Protein AF-0000000065937977 (afdb_homodimer)

Solvent-accessible surface area (backbone atoms only — not comparable to full-atom values): 22929 Å² total; per-residue (Å²): 129,79,72,43,34,33,23,32,25,53,64,80,54,38,75,53,48,53,62,57,45,42,73,72,70,41,52,54,66,54,69,76,64,35,87,88,60,46,69,41,67,28,84,81,50,60,38,33,39,35,54,37,43,49,69,39,21,59,50,35,14,49,72,58,60,13,38,29,22,38,34,48,41,65,51,58,67,54,41,93,68,74,55,40,81,75,43,80,62,76,34,65,60,32,28,33,26,36,32,26,46,82,84,56,62,93,80,55,86,62,75,44,32,34,33,21,76,42,58,58,51,50,49,53,54,35,49,76,70,70,44,69,67,45,76,44,78,40,84,56,73,64,74,49,36,38,76,62,61,72,24,59,27,29,44,47,77,37,71,88,47,59,75,42,48,78,63,58,29,46,79,79,41,78,73,47,81,39,26,29,28,34,31,34,10,62,68,42,52,70,77,41,35,70,66,52,49,52,54,51,51,50,50,50,51,41,57,73,66,71,111,129,80,72,44,33,33,24,33,25,54,63,80,55,37,75,52,48,53,60,57,45,41,73,72,70,43,51,54,65,54,68,77,65,35,86,86,58,45,70,41,68,25,85,82,49,61,38,32,41,34,55,35,43,50,70,37,20,56,50,34,13,49,71,59,60,13,38,29,21,40,34,48,42,64,51,58,68,55,39,94,66,77,54,39,83,74,41,80,63,75,34,67,60,33,28,33,28,35,32,25,46,82,84,57,61,90,79,56,86,62,74,42,34,34,34,22,76,42,60,57,50,51,50,53,54,34,50,76,70,72,44,70,65,47,76,44,78,40,85,56,73,64,72,51,37,39,77,62,60,71,24,59,27,31,45,48,78,38,70,88,47,59,75,42,49,78,65,58,32,44,77,78,42,78,75,45,81,39,28,28,28,35,31,34,10,62,67,41,52,70,76,42,34,69,66,52,48,52,53,52,52,50,50,50,51,39,57,72,67,73,109

Radius of gyration: 23.55 Å; Cα contacts (8 Å, |Δi|>4): 840; chains: 2; bounding box: 56×67×51 Å

Sequence (422 aa):
MRNIQIALTKGRLEKHVIPLFEQIGIDCSELKNKGRKLVFQSKNTDISFILVKAVDVATYVEHGVADIGVVGKDVLMENEKDIYEMLDLGVGVCKFCVASIPTYNPKSYRKKRIATKYPHITSNYFHDKGEDVEIIKIEGSVEIAPILGLVDAIVDIVETGKTLQENGLIVFEEMYSISARMIVNKAALKTKKDEIFSIINVMEQEILSGKMRNIQIALTKGRLEKHVIPLFEQIGIDCSELKNKGRKLVFQSKNTDISFILVKAVDVATYVEHGVADIGVVGKDVLMENEKDIYEMLDLGVGVCKFCVASIPTYNPKSYRKKRIATKYPHITSNYFHDKGEDVEIIKIEGSVEIAPILGLVDAIVDIVETGKTLQENGLIVFEEMYSISARMIVNKAALKTKKDEIFSIINVMEQEILSGK

Secondary structure (DSSP, 8-state):
-PPEEEEEE-SHHHHHHHHHHHHTT---HHHHT-TT--EEE-SSSSEEEEEE-HHHHHHHHHTTS-SEEEEEHHHHHHS--S-EEEEE---S-EEEEEEE-TT--TT--SPEEEEES-HHHHHHHHHHTT--EEEEE--S-TTHHHHTTS-SEEEEEESSSHHHHHTT-EEEEEEEEE-EEEEE-HHHHHHSHHHHHHHHHHHHHHHHHT-/-PPEEEEEE-SHHHHHHHHHHHHTT---HHHHT-TT--EEE-SSSSEEEEEE-HHHHHHHHHTTS-SEEEEEHHHHHHS--S-EEEEE---S-EEEEEEE-TT--TT-SSPEEEEES-HHHHHHHHHHTT--EEEEE--S-TTHHHHTTS-SEEEEEESSSHHHHHTT-EEEEEEEEE-EEEEE-HHHHHHSHHHHHHHHHHHHHHHHHT-

pLDDT: mean 96.58, std 4.57, range [56.16, 98.94]

Structure (mmCIF, N/CA/C/O backbone):
data_AF-0000000065937977-model_v1
#
loop_
_entity.id
_entity.type
_entity.pdbx_description
1 polymer 'ATP phosphoribosyltransferase'
#
loop_
_atom_site.group_PDB
_atom_site.id
_atom_site.type_symbol
_atom_site.label_atom_id
_atom_site.label_alt_id
_atom_site.label_comp_id
_atom_site.label_asym_id
_atom_site.label_entity_id
_atom_site.label_seq_id
_atom_site.pdbx_PDB_ins_code
_atom_site.Cartn_x
_atom_site.Cartn_y
_atom_site.Cartn_z
_atom_site.occupancy
_atom_site.B_iso_or_equiv
_atom_site.auth_seq_id
_atom_site.auth_comp_id
_atom_site.auth_asym_id
_atom_site.auth_atom_id
_atom_site.pdbx_PDB_model_num
ATOM 1 N N . MET A 1 1 ? -6.164 30.391 20.484 1 67.5 1 MET A N 1
ATOM 2 C CA . MET A 1 1 ? -5.57 30.094 19.188 1 67.5 1 MET A CA 1
ATOM 3 C C . MET A 1 1 ? -6.25 28.875 18.547 1 67.5 1 MET A C 1
ATOM 5 O O . MET A 1 1 ? -6.754 28 19.25 1 67.5 1 MET A O 1
ATOM 9 N N . ARG A 1 2 ? -6.512 28.875 17.188 1 84.69 2 ARG A N 1
ATOM 10 C CA . ARG A 1 2 ? -7.191 27.797 16.484 1 84.69 2 ARG A CA 1
ATOM 11 C C . ARG A 1 2 ? -6.371 26.516 16.516 1 84.69 2 ARG A C 1
ATOM 13 O O . ARG A 1 2 ? -5.137 26.562 16.531 1 84.69 2 ARG A O 1
ATOM 20 N N . ASN A 1 3 ? -7.012 25.484 16.688 1 94.31 3 ASN A N 1
ATOM 21 C CA . ASN A 1 3 ? -6.359 24.188 16.719 1 94.31 3 ASN A CA 1
ATOM 22 C C . ASN A 1 3 ? -5.656 23.875 15.406 1 94.31 3 ASN A C 1
ATOM 24 O O . ASN A 1 3 ? -6.188 24.156 14.328 1 94.31 3 ASN A O 1
ATOM 28 N N . ILE A 1 4 ? -4.414 23.453 15.516 1 98.56 4 ILE A N 1
ATOM 29 C CA . ILE A 1 4 ? -3.68 22.984 14.344 1 98.56 4 ILE A CA 1
ATOM 30 C C . ILE A 1 4 ? -3.654 21.453 14.32 1 98.56 4 ILE A C 1
ATOM 32 O O . ILE A 1 4 ? -3.195 20.828 15.273 1 98.56 4 ILE A O 1
ATOM 36 N N . GLN A 1 5 ? -4.145 20.859 13.242 1 98.62 5 GLN A N 1
ATOM 37 C CA . GLN A 1 5 ? -4.102 19.422 13.062 1 98.62 5 GLN A CA 1
ATOM 38 C C . GLN A 1 5 ? -2.92 19 12.188 1 98.62 5 GLN A C 1
ATOM 40 O O . GLN A 1 5 ? -2.775 19.5 11.062 1 98.62 5 GLN A O 1
ATOM 45 N N . ILE A 1 6 ? -2.088 18.078 12.711 1 98.88 6 ILE A N 1
ATOM 46 C CA . ILE A 1 6 ? -0.894 17.641 11.992 1 98.88 6 ILE A CA 1
ATOM 47 C C . ILE A 1 6 ? -1.012 16.156 11.648 1 98.88 6 ILE A C 1
ATOM 49 O O . ILE A 1 6 ? -1.215 15.328 12.539 1 98.88 6 ILE A O 1
ATOM 53 N N . ALA A 1 7 ? -0.91 15.82 10.375 1 98.81 7 ALA A N 1
ATOM 54 C CA . ALA A 1 7 ? -0.831 14.43 9.938 1 98.81 7 ALA A CA 1
ATOM 55 C C . ALA A 1 7 ? 0.619 13.961 9.859 1 98.81 7 ALA A C 1
ATOM 57 O O . ALA A 1 7 ? 1.448 14.602 9.203 1 98.81 7 ALA A O 1
ATOM 58 N N . LEU A 1 8 ? 0.899 12.836 10.5 1 98.56 8 LEU A N 1
ATOM 59 C CA . LEU A 1 8 ? 2.242 12.266 10.492 1 98.56 8 LEU A CA 1
ATOM 60 C C . LEU A 1 8 ? 2.248 10.906 9.805 1 98.56 8 LEU A C 1
ATOM 62 O O . LEU A 1 8 ? 1.276 10.156 9.898 1 98.56 8 LEU A O 1
ATOM 66 N N . THR A 1 9 ? 3.336 10.641 9.133 1 98.19 9 THR A N 1
ATOM 67 C CA . THR A 1 9 ? 3.531 9.32 8.547 1 98.19 9 THR A CA 1
ATOM 68 C C . THR A 1 9 ? 3.758 8.273 9.641 1 98.19 9 THR A C 1
ATOM 70 O O . THR A 1 9 ? 4.676 8.398 10.453 1 98.19 9 THR A O 1
ATOM 73 N N . LYS A 1 10 ? 2.924 7.305 9.625 1 96.5 10 LYS A N 1
ATOM 74 C CA . LYS A 1 10 ? 3.061 6.203 10.57 1 96.5 10 LYS A CA 1
ATOM 75 C C . LYS A 1 10 ? 4.238 5.305 10.203 1 96.5 10 LYS A C 1
ATOM 77 O O . LYS A 1 10 ? 4.496 5.07 9.023 1 96.5 10 LYS A O 1
ATOM 82 N N . GLY A 1 11 ? 4.957 4.75 11.227 1 93.62 11 GLY A N 1
ATOM 83 C CA . GLY A 1 11 ? 6.031 3.807 10.969 1 93.62 11 GLY A CA 1
ATOM 84 C C . GLY A 1 11 ? 7.41 4.387 11.219 1 93.62 11 GLY A C 1
ATOM 85 O O . GLY A 1 11 ? 7.629 5.059 12.234 1 93.62 11 GLY A O 1
ATOM 86 N N . ARG A 1 12 ? 8.328 4.102 10.344 1 91.25 12 ARG A N 1
ATOM 87 C CA . ARG A 1 12 ? 9.75 4.379 10.547 1 91.25 12 ARG A CA 1
ATOM 88 C C . ARG A 1 12 ? 10 5.875 10.695 1 91.25 12 ARG A C 1
ATOM 90 O O . ARG A 1 12 ? 10.859 6.289 11.477 1 91.25 12 ARG A O 1
ATOM 97 N N . LEU A 1 13 ? 9.266 6.637 10.039 1 95.56 13 LEU A N 1
ATOM 98 C CA . LEU A 1 13 ? 9.523 8.07 10.023 1 95.56 13 LEU A CA 1
ATOM 99 C C . LEU A 1 13 ? 9.148 8.703 11.359 1 95.56 13 LEU A C 1
ATOM 101 O O . LEU A 1 13 ? 9.656 9.773 11.711 1 95.56 13 LEU A O 1
ATOM 105 N N . GLU A 1 14 ? 8.273 8.078 12.109 1 94.56 14 GLU A N 1
ATOM 106 C CA . GLU A 1 14 ? 7.812 8.609 13.391 1 94.56 14 GLU A CA 1
ATOM 107 C C . GLU A 1 14 ? 8.984 8.852 14.344 1 94.56 14 GLU A C 1
ATOM 109 O O . GLU A 1 14 ? 9.047 9.883 15.008 1 94.56 14 GLU A O 1
ATOM 114 N N . LYS A 1 15 ? 9.883 7.879 14.289 1 93.75 15 LYS A N 1
ATOM 115 C CA . LYS A 1 15 ? 10.992 7.926 15.234 1 93.75 15 LYS A CA 1
ATOM 116 C C . LYS A 1 15 ? 11.891 9.133 14.969 1 93.75 15 LYS A C 1
ATOM 118 O O . LYS A 1 15 ? 12.555 9.625 15.883 1 93.75 15 LYS A O 1
ATOM 123 N N . HIS A 1 16 ? 11.891 9.609 13.766 1 95.12 16 HIS A N 1
ATOM 124 C CA . HIS A 1 16 ? 12.719 10.75 13.375 1 95.12 16 HIS A CA 1
ATOM 125 C C . HIS A 1 16 ? 12 12.07 13.625 1 95.12 16 HIS A C 1
ATOM 127 O O . HIS A 1 16 ? 12.641 13.078 13.93 1 95.12 16 HIS A O 1
ATOM 133 N N . VAL A 1 17 ? 10.711 12.047 13.562 1 97.06 17 VAL A N 1
ATOM 134 C CA . VAL A 1 17 ? 9.969 13.297 13.453 1 97.06 17 VAL A CA 1
ATOM 135 C C . VAL A 1 17 ? 9.438 13.703 14.828 1 97.06 17 VAL A C 1
ATOM 137 O O . VAL A 1 17 ? 9.383 14.891 15.156 1 97.06 17 VAL A O 1
ATOM 140 N N . ILE A 1 18 ? 9.102 12.75 15.664 1 97.06 18 ILE A N 1
ATOM 141 C CA . ILE A 1 18 ? 8.492 13.023 16.969 1 97.06 18 ILE A CA 1
ATOM 142 C C . ILE A 1 18 ? 9.461 13.828 17.828 1 97.06 18 ILE A C 1
ATOM 144 O O . ILE A 1 18 ? 9.086 14.844 18.406 1 97.06 18 ILE A O 1
ATOM 148 N N . PRO A 1 19 ? 10.766 13.453 17.922 1 96.56 19 PRO A N 1
ATOM 149 C CA . PRO A 1 19 ? 11.719 14.234 18.719 1 96.56 19 PRO A CA 1
ATOM 150 C C . PRO A 1 19 ? 11.812 15.688 18.266 1 96.56 19 PRO A C 1
ATOM 152 O O . PRO A 1 19 ? 12.062 16.578 19.078 1 96.56 19 PRO A O 1
ATOM 155 N N . LEU A 1 20 ? 11.633 15.992 16.969 1 97.12 20 LEU A N 1
ATOM 156 C CA . LEU A 1 20 ? 11.68 17.359 16.469 1 97.12 20 LEU A CA 1
ATOM 157 C C . LEU A 1 20 ? 10.555 18.203 17.078 1 97.12 20 LEU A C 1
ATOM 159 O O . LEU A 1 20 ? 10.773 19.344 17.484 1 97.12 20 LEU A O 1
ATOM 163 N N . PHE A 1 21 ? 9.352 17.656 17.125 1 97.75 21 PHE A N 1
ATOM 164 C CA . PHE A 1 21 ? 8.219 18.359 17.703 1 97.75 21 PHE A CA 1
ATOM 165 C C . PHE A 1 21 ? 8.414 18.578 19.203 1 97.75 21 PHE A C 1
ATOM 167 O O . PHE A 1 21 ? 8.062 19.641 19.734 1 97.75 21 PHE A O 1
ATOM 174 N N . GLU A 1 22 ? 8.984 17.609 19.812 1 97.38 22 GLU A N 1
ATOM 175 C CA . GLU A 1 22 ? 9.266 17.766 21.25 1 97.38 22 GLU A CA 1
ATOM 176 C C . GLU A 1 22 ? 10.281 18.875 21.5 1 97.38 22 GLU A C 1
ATOM 178 O O . GLU A 1 22 ? 10.148 19.641 22.453 1 97.38 22 GLU A O 1
ATOM 183 N N . GLN A 1 23 ? 11.211 18.969 20.719 1 96.38 23 GLN A N 1
ATOM 184 C CA . GLN A 1 23 ? 12.273 19.953 20.859 1 96.38 23 GLN A CA 1
ATOM 185 C C . GLN A 1 23 ? 11.719 21.375 20.75 1 96.38 23 GLN A C 1
ATOM 187 O O . GLN A 1 23 ? 12.258 22.297 21.359 1 96.38 23 GLN A O 1
ATOM 192 N N . ILE A 1 24 ? 10.648 21.516 20.047 1 96.5 24 ILE A N 1
ATOM 193 C CA . ILE A 1 24 ? 10.094 22.859 19.906 1 96.5 24 ILE A CA 1
ATOM 194 C C . ILE A 1 24 ? 8.953 23.062 20.891 1 96.5 24 ILE A C 1
ATOM 196 O O . ILE A 1 24 ? 8.125 23.969 20.719 1 96.5 24 ILE A O 1
ATOM 200 N N . GLY A 1 25 ? 8.852 22.141 21.812 1 96.56 25 GLY A N 1
ATOM 201 C CA . GLY A 1 25 ? 8 22.375 22.969 1 96.56 25 GLY A CA 1
ATOM 202 C C . GLY A 1 25 ? 6.613 21.781 22.828 1 96.56 25 GLY A C 1
ATOM 203 O O . GLY A 1 25 ? 5.699 22.125 23.578 1 96.56 25 GLY A O 1
ATOM 204 N N . ILE A 1 26 ? 6.402 20.906 21.875 1 97.38 26 ILE A N 1
ATOM 205 C CA . ILE A 1 26 ? 5.109 20.25 21.703 1 97.38 26 ILE A CA 1
ATOM 206 C C . ILE A 1 26 ? 5.102 18.906 22.422 1 97.38 26 ILE A C 1
ATOM 208 O O . ILE A 1 26 ? 5.953 18.047 22.156 1 97.38 26 ILE A O 1
ATOM 212 N N . ASP A 1 27 ? 4.164 18.734 23.297 1 97.88 27 ASP A N 1
ATOM 213 C CA . ASP A 1 27 ? 4.047 17.484 24.031 1 97.88 27 ASP A CA 1
ATOM 214 C C . ASP A 1 27 ? 3.572 16.359 23.125 1 97.88 27 ASP A C 1
ATOM 216 O O . ASP A 1 27 ? 2.475 16.422 22.562 1 97.88 27 ASP A O 1
ATOM 220 N N . CYS A 1 28 ? 4.406 15.336 23.016 1 97.31 28 CYS A N 1
ATOM 221 C CA . CYS A 1 28 ? 4.066 14.219 22.141 1 97.31 28 CYS A CA 1
ATOM 222 C C . CYS A 1 28 ? 3.93 12.93 22.953 1 97.31 28 CYS A C 1
ATOM 224 O O . CYS A 1 28 ? 4.137 11.836 22.422 1 97.31 28 CYS A O 1
ATOM 226 N N . SER A 1 29 ? 3.627 12.961 24.203 1 96.5 29 SER A N 1
ATOM 227 C CA . SER A 1 29 ? 3.564 11.797 25.094 1 96.5 29 SER A CA 1
ATOM 228 C C . SER A 1 29 ? 2.525 10.797 24.609 1 96.5 29 SER A C 1
ATOM 230 O O . SER A 1 29 ? 2.758 9.586 24.641 1 96.5 29 SER A O 1
ATOM 232 N N . GLU A 1 30 ? 1.429 11.266 24.109 1 94.94 30 GLU A N 1
ATOM 233 C CA . GLU A 1 30 ? 0.388 10.367 23.625 1 94.94 30 GLU A CA 1
ATOM 234 C C . GLU A 1 30 ? 0.854 9.609 22.375 1 94.94 30 GLU A C 1
ATOM 236 O O . GLU A 1 30 ? 0.499 8.445 22.188 1 94.94 30 GLU A O 1
ATOM 241 N N . LEU A 1 31 ? 1.637 10.219 21.547 1 94.25 31 LEU A N 1
ATOM 242 C CA . LEU A 1 31 ? 2.162 9.594 20.344 1 94.25 31 LEU A CA 1
ATOM 243 C C . LEU A 1 31 ? 3.156 8.492 20.688 1 94.25 31 LEU A C 1
ATOM 245 O O . LEU A 1 31 ? 3.209 7.461 20.016 1 94.25 31 LEU A O 1
ATOM 249 N N . LYS A 1 32 ? 3.852 8.719 21.703 1 93.25 32 LYS A N 1
ATOM 250 C CA . LYS A 1 32 ? 4.875 7.77 22.125 1 93.25 32 LYS A CA 1
ATOM 251 C C . LYS A 1 32 ? 4.246 6.539 22.781 1 93.25 32 LYS A C 1
ATOM 253 O O . LYS A 1 32 ? 4.836 5.457 22.766 1 93.25 32 LYS A O 1
ATOM 258 N N . ASN A 1 33 ? 3.084 6.727 23.359 1 90.94 33 ASN A N 1
ATOM 259 C CA . ASN A 1 33 ? 2.328 5.641 23.984 1 90.94 33 ASN A CA 1
ATOM 260 C C . ASN A 1 33 ? 0.997 5.41 23.281 1 90.94 33 ASN A C 1
ATOM 262 O O . ASN A 1 33 ? -0.051 5.344 23.922 1 90.94 33 ASN A O 1
ATOM 266 N N . LYS A 1 34 ? 1.017 5.227 22.078 1 87.06 34 LYS A N 1
ATOM 267 C CA . LYS A 1 34 ? -0.176 5.391 21.25 1 87.06 34 LYS A CA 1
ATOM 268 C C . LYS A 1 34 ? -1.029 4.125 21.266 1 87.06 34 LYS A C 1
ATOM 270 O O . LYS A 1 34 ? -2.242 4.188 21.047 1 87.06 34 LYS A O 1
ATOM 275 N N . GLY A 1 35 ? -0.437 2.969 21.594 1 86.81 35 GLY A N 1
ATOM 276 C CA . GLY A 1 35 ? -1.225 1.758 21.438 1 86.81 35 GLY A CA 1
ATOM 277 C C . GLY A 1 35 ? -1.812 1.61 20.047 1 86.81 35 GLY A C 1
ATOM 278 O O . GLY A 1 35 ? -1.086 1.661 19.047 1 86.81 35 GLY A O 1
ATOM 279 N N . ARG A 1 36 ? -3.17 1.582 19.953 1 84.12 36 ARG A N 1
ATOM 280 C CA . ARG A 1 36 ? -3.838 1.42 18.656 1 84.12 36 ARG A CA 1
ATOM 281 C C . ARG A 1 36 ? -4.496 2.723 18.219 1 84.12 36 ARG A C 1
ATOM 283 O O . ARG A 1 36 ? -5.129 2.777 17.156 1 84.12 36 ARG A O 1
ATOM 290 N N . LYS A 1 37 ? -4.316 3.699 18.922 1 90.38 37 LYS A N 1
ATOM 291 C CA . LYS A 1 37 ? -4.918 4.992 18.625 1 90.38 37 LYS A CA 1
ATOM 292 C C . LYS A 1 37 ? -4.27 5.637 17.406 1 90.38 37 LYS A C 1
ATOM 294 O O . LYS A 1 37 ? -3.09 5.406 17.125 1 90.38 37 LYS A O 1
ATOM 299 N N . LEU A 1 38 ? -5.098 6.445 16.734 1 94.81 38 LEU A N 1
ATOM 300 C CA . LEU A 1 38 ? -4.594 7.109 15.531 1 94.81 38 LEU A CA 1
ATOM 301 C C . LEU A 1 38 ? -4.734 8.625 15.648 1 94.81 38 LEU A C 1
ATOM 303 O O . LEU A 1 38 ? -4.188 9.367 14.836 1 94.81 38 LEU A O 1
ATOM 307 N N . VAL A 1 39 ? -5.445 9.086 16.562 1 95.94 39 VAL A N 1
ATOM 308 C CA . VAL A 1 39 ? -5.629 10.516 16.797 1 95.94 39 VAL A CA 1
ATOM 309 C C . VAL A 1 39 ? -5.117 10.875 18.188 1 95.94 39 VAL A C 1
ATOM 311 O O . VAL A 1 39 ? -5.391 10.172 19.156 1 95.94 39 VAL A O 1
ATOM 314 N N . PHE A 1 40 ? -4.422 12.031 18.25 1 96.88 40 PHE A N 1
ATOM 315 C CA . PHE A 1 40 ? -3.754 12.406 19.484 1 96.88 40 PHE A CA 1
ATOM 316 C C . PHE A 1 40 ? -3.867 13.906 19.734 1 96.88 40 PHE A C 1
ATOM 318 O O . PHE A 1 40 ? -3.893 14.695 18.781 1 96.88 40 PHE A O 1
ATOM 325 N N . GLN A 1 41 ? -3.885 14.242 21.016 1 95.75 41 GLN A N 1
ATOM 326 C CA . GLN A 1 41 ? -3.908 15.648 21.422 1 95.75 41 GLN A CA 1
ATOM 327 C C . GLN A 1 41 ? -2.699 16 22.281 1 95.75 41 GLN A C 1
ATOM 329 O O . GLN A 1 41 ? -2.379 15.273 23.219 1 95.75 41 GLN A O 1
ATOM 334 N N . SER A 1 42 ? -2.068 17.109 21.828 1 97.06 42 SER A N 1
ATOM 335 C CA . SER A 1 42 ? -1.015 17.625 22.688 1 97.06 42 SER A CA 1
ATOM 336 C C . SER A 1 42 ? -1.592 18.203 23.969 1 97.06 42 SER A C 1
ATOM 338 O O . SER A 1 42 ? -2.564 18.969 23.938 1 97.06 42 SER A O 1
ATOM 340 N N . LYS A 1 43 ? -0.947 17.953 25.094 1 96.12 43 LYS A N 1
ATOM 341 C CA . LYS A 1 43 ? -1.493 18.375 26.375 1 96.12 43 LYS A CA 1
ATOM 342 C C . LYS A 1 43 ? -1.189 19.844 26.656 1 96.12 43 LYS A C 1
ATOM 344 O O . LYS A 1 43 ? -1.907 20.5 27.406 1 96.12 43 LYS A O 1
ATOM 349 N N . ASN A 1 44 ? -0.191 20.359 26.062 1 97.19 44 ASN A N 1
ATOM 350 C CA . ASN A 1 44 ? 0.279 21.688 26.453 1 97.19 44 ASN A CA 1
ATOM 351 C C . ASN A 1 44 ? 0.085 22.688 25.328 1 97.19 44 ASN A C 1
ATOM 353 O O . ASN A 1 44 ? 0.434 23.859 25.484 1 97.19 44 ASN A O 1
ATOM 357 N N . THR A 1 45 ? -0.391 22.219 24.156 1 96.25 45 THR A N 1
ATOM 358 C CA . THR A 1 45 ? -0.629 23.109 23.031 1 96.25 45 THR A CA 1
ATOM 359 C C . THR A 1 45 ? -1.973 22.797 22.375 1 96.25 45 THR A C 1
ATOM 361 O O . THR A 1 45 ? -2.607 21.797 22.688 1 96.25 45 THR A O 1
ATOM 364 N N . ASP A 1 46 ? -2.391 23.672 21.531 1 96.56 46 ASP A N 1
ATOM 365 C CA . ASP A 1 46 ? -3.594 23.453 20.734 1 96.56 46 ASP A CA 1
ATOM 366 C C . ASP A 1 46 ? -3.266 22.734 19.438 1 96.56 46 ASP A C 1
ATOM 368 O O . ASP A 1 46 ? -3.68 23.172 18.359 1 96.56 46 ASP A O 1
ATOM 372 N N . ILE A 1 47 ? -2.475 21.688 19.562 1 97.94 47 ILE A N 1
ATOM 373 C CA . ILE A 1 47 ? -2.062 20.891 18.406 1 97.94 47 ILE A CA 1
ATOM 374 C C . ILE A 1 47 ? -2.557 19.453 18.578 1 97.94 47 ILE A C 1
ATOM 376 O O . ILE A 1 47 ? -2.479 18.891 19.672 1 97.94 47 ILE A O 1
ATOM 380 N N . SER A 1 48 ? -3.141 18.953 17.562 1 97.75 48 SER A N 1
ATOM 381 C CA . SER A 1 48 ? -3.52 17.531 17.484 1 97.75 48 SER A CA 1
ATOM 382 C C . SER A 1 48 ? -2.771 16.828 16.359 1 97.75 48 SER A C 1
ATOM 384 O O . SER A 1 48 ? -2.311 17.453 15.414 1 97.75 48 SER A O 1
ATOM 386 N N . PHE A 1 49 ? -2.645 15.484 16.562 1 98.25 49 PHE A N 1
ATOM 387 C CA . PHE A 1 49 ? -1.932 14.672 15.586 1 98.25 49 PHE A CA 1
ATOM 388 C C . PHE A 1 49 ? -2.812 13.531 15.086 1 98.25 49 PHE A C 1
ATOM 390 O O . PHE A 1 49 ? -3.631 12.992 15.836 1 98.25 49 PHE A O 1
ATOM 397 N N . ILE A 1 50 ? -2.648 13.18 13.844 1 97.94 50 ILE A N 1
ATOM 398 C CA . ILE A 1 50 ? -3.178 11.93 13.312 1 97.94 50 ILE A CA 1
ATOM 399 C C . ILE A 1 50 ? -2.045 11.117 12.688 1 97.94 50 ILE A C 1
ATOM 401 O O . ILE A 1 50 ? -1.119 11.68 12.102 1 97.94 50 ILE A O 1
ATOM 405 N N . LEU A 1 51 ? -2.045 9.844 12.961 1 97.69 51 LEU A N 1
ATOM 406 C CA . LEU A 1 51 ? -1.06 8.922 12.406 1 97.69 51 LEU A CA 1
ATOM 407 C C . LEU A 1 51 ? -1.666 8.086 11.289 1 97.69 51 LEU A C 1
ATOM 409 O O . LEU A 1 51 ? -2.605 7.316 11.516 1 97.69 51 LEU A O 1
ATOM 413 N N . VAL A 1 52 ? -1.136 8.234 10.047 1 97.69 52 VAL A N 1
ATOM 414 C CA . VAL A 1 52 ? -1.666 7.527 8.891 1 97.69 52 VAL A CA 1
ATOM 415 C C . VAL A 1 52 ? -0.522 7.125 7.961 1 97.69 52 VAL A C 1
ATOM 417 O O . VAL A 1 52 ? 0.636 7.469 8.211 1 97.69 52 VAL A O 1
ATOM 420 N N . LYS A 1 53 ? -0.807 6.398 6.926 1 97.31 53 LYS A N 1
ATOM 421 C CA . LYS A 1 53 ? 0.202 6.02 5.941 1 97.31 53 LYS A CA 1
ATOM 422 C C . LYS A 1 53 ? 0.714 7.238 5.18 1 97.31 53 LYS A C 1
ATOM 424 O O . LYS A 1 53 ? -0.015 8.219 5.004 1 97.31 53 LYS A O 1
ATOM 429 N N . ALA A 1 54 ? 1.864 7.078 4.629 1 97.75 54 ALA A N 1
ATOM 430 C CA . ALA A 1 54 ? 2.592 8.195 4.035 1 97.75 54 ALA A CA 1
ATOM 431 C C . ALA A 1 54 ? 1.759 8.883 2.957 1 97.75 54 ALA A C 1
ATOM 433 O O . ALA A 1 54 ? 1.512 10.094 3.029 1 97.75 54 ALA A O 1
ATOM 434 N N . VAL A 1 55 ? 1.285 8.133 2.006 1 97.81 55 VAL A N 1
ATOM 435 C CA . VAL A 1 55 ? 0.546 8.719 0.895 1 97.81 55 VAL A CA 1
ATOM 436 C C . VAL A 1 55 ? -0.732 9.375 1.413 1 97.81 55 VAL A C 1
ATOM 438 O O . VAL A 1 55 ? -1.168 10.406 0.887 1 97.81 55 VAL A O 1
ATOM 441 N N . ASP A 1 56 ? -1.323 8.836 2.445 1 98.62 56 ASP A N 1
ATOM 442 C CA . ASP A 1 56 ? -2.555 9.375 3.014 1 98.62 56 ASP A CA 1
ATOM 443 C C . ASP A 1 56 ? -2.297 10.695 3.73 1 98.62 56 ASP A C 1
ATOM 445 O O . ASP A 1 56 ? -3.182 11.555 3.805 1 98.62 56 ASP A O 1
ATOM 449 N N . VAL A 1 57 ? -1.097 10.906 4.234 1 98.75 57 VAL A N 1
ATOM 450 C CA . VAL A 1 57 ? -0.744 12.195 4.82 1 98.75 57 VAL A CA 1
ATOM 451 C C . VAL A 1 57 ? -0.986 13.305 3.803 1 98.75 57 VAL A C 1
ATOM 453 O O . VAL A 1 57 ? -1.652 14.297 4.105 1 98.75 57 VAL A O 1
ATOM 456 N N . ALA A 1 58 ? -0.47 13.117 2.619 1 98.81 58 ALA A N 1
ATOM 457 C CA . ALA A 1 58 ? -0.645 14.117 1.566 1 98.81 58 ALA A CA 1
ATOM 458 C C . ALA A 1 58 ? -2.123 14.312 1.238 1 98.81 58 ALA A C 1
ATOM 460 O O . ALA A 1 58 ? -2.564 15.438 0.992 1 98.81 58 ALA A O 1
ATOM 461 N N . THR A 1 59 ? -2.879 13.242 1.276 1 98.81 59 THR A N 1
ATOM 462 C CA . THR A 1 59 ? -4.305 13.305 0.971 1 98.81 59 THR A CA 1
ATOM 463 C C . THR A 1 59 ? -5.047 14.109 2.031 1 98.81 59 THR A C 1
ATOM 465 O O . THR A 1 59 ? -5.859 14.977 1.704 1 98.81 59 THR A O 1
ATOM 468 N N . TYR A 1 60 ? -4.762 13.867 3.266 1 98.81 60 TYR A N 1
ATOM 469 C CA . TYR A 1 60 ? -5.43 14.555 4.359 1 98.81 60 TYR A CA 1
ATOM 470 C C . TYR A 1 60 ? -5.094 16.047 4.359 1 98.81 60 TYR A C 1
ATOM 472 O O . TYR A 1 60 ? -5.93 16.875 4.703 1 98.81 60 TYR A O 1
ATOM 480 N N . VAL A 1 61 ? -3.895 16.391 3.99 1 98.94 61 VAL A N 1
ATOM 481 C CA . VAL A 1 61 ? -3.49 17.781 3.908 1 98.94 61 VAL A CA 1
ATOM 482 C C . VAL A 1 61 ? -4.152 18.453 2.701 1 98.94 61 VAL A C 1
ATOM 484 O O . VAL A 1 61 ? -4.691 19.547 2.809 1 98.94 61 VAL A O 1
ATOM 487 N N . GLU A 1 62 ? -4.113 17.766 1.583 1 98.88 62 GLU A N 1
ATOM 488 C CA . GLU A 1 62 ? -4.699 18.312 0.361 1 98.88 62 GLU A CA 1
ATOM 489 C C . GLU A 1 62 ? -6.172 18.672 0.565 1 98.88 62 GLU A C 1
ATOM 491 O O . GLU A 1 62 ? -6.629 19.719 0.105 1 98.88 62 GLU A O 1
ATOM 496 N N . HIS A 1 63 ? -6.855 17.844 1.351 1 98.62 63 HIS A N 1
ATOM 497 C CA . HIS A 1 63 ? -8.297 18 1.48 1 98.62 63 HIS A CA 1
ATOM 498 C C . HIS A 1 63 ? -8.656 18.828 2.713 1 98.62 63 HIS A C 1
ATOM 500 O O . HIS A 1 63 ? -9.836 18.984 3.039 1 98.62 63 HIS A O 1
ATOM 506 N N . GLY A 1 64 ? -7.676 19.234 3.459 1 98.56 64 GLY A N 1
ATOM 507 C CA . GLY A 1 64 ? -7.879 20.219 4.516 1 98.56 64 GLY A CA 1
ATOM 508 C C . GLY A 1 64 ? -8.258 19.594 5.844 1 98.56 64 GLY A C 1
ATOM 509 O O . GLY A 1 64 ? -8.602 20.297 6.797 1 98.56 64 GLY A O 1
ATOM 510 N N . VAL A 1 65 ? -8.273 18.266 5.875 1 98.56 65 VAL A N 1
ATOM 511 C CA . VAL A 1 65 ? -8.508 17.594 7.145 1 98.56 65 VAL A CA 1
ATOM 512 C C . VAL A 1 65 ? -7.336 17.828 8.094 1 98.56 65 VAL A C 1
ATOM 514 O O . VAL A 1 65 ? -7.523 17.969 9.305 1 98.56 65 VAL A O 1
ATOM 517 N N . ALA A 1 66 ? -6.176 17.875 7.57 1 98.81 66 ALA A N 1
ATOM 518 C CA . ALA A 1 66 ? -4.977 18.281 8.297 1 98.81 66 ALA A CA 1
ATOM 519 C C . ALA A 1 66 ? -4.453 19.609 7.781 1 98.81 66 ALA A C 1
ATOM 521 O O . ALA A 1 66 ? -4.453 19.859 6.574 1 98.81 66 ALA A O 1
ATOM 522 N N . ASP A 1 67 ? -4.02 20.406 8.727 1 98.88 67 ASP A N 1
ATOM 523 C CA . ASP A 1 67 ? -3.422 21.688 8.359 1 98.88 67 ASP A CA 1
ATOM 524 C C . ASP A 1 67 ? -1.981 21.516 7.891 1 98.88 67 ASP A C 1
ATOM 526 O O . ASP A 1 67 ? -1.55 22.156 6.938 1 98.88 67 ASP A O 1
ATOM 530 N N . ILE A 1 68 ? -1.262 20.719 8.562 1 98.94 68 ILE A N 1
ATOM 531 C CA . ILE A 1 68 ? 0.147 20.422 8.328 1 98.94 68 ILE A CA 1
ATOM 532 C C . ILE A 1 68 ? 0.339 18.906 8.188 1 98.94 68 ILE A C 1
ATOM 534 O O . ILE A 1 68 ? -0.389 18.125 8.797 1 98.94 68 ILE A O 1
ATOM 538 N N . GLY A 1 69 ? 1.268 18.5 7.367 1 98.88 69 GLY A N 1
ATOM 539 C CA . GLY A 1 69 ? 1.685 17.109 7.266 1 98.88 69 GLY A CA 1
ATOM 540 C C . GLY A 1 69 ? 3.191 16.938 7.277 1 98.88 69 GLY A C 1
ATOM 541 O O . GLY A 1 69 ? 3.932 17.859 6.938 1 98.88 69 GLY A O 1
ATOM 542 N N . VAL A 1 70 ? 3.641 15.797 7.707 1 98.88 70 VAL A N 1
ATOM 543 C CA . VAL A 1 70 ? 5.039 15.406 7.562 1 98.88 70 VAL A CA 1
ATOM 544 C C . VAL A 1 70 ? 5.137 14.109 6.766 1 98.88 70 VAL A C 1
ATOM 546 O O . VAL A 1 70 ? 4.613 13.07 7.188 1 98.88 70 VAL A O 1
ATOM 549 N N . VAL A 1 71 ? 5.781 14.156 5.66 1 98.62 71 VAL A N 1
ATOM 550 C CA . VAL A 1 71 ? 5.879 13.023 4.746 1 98.62 71 VAL A CA 1
ATOM 551 C C . VAL A 1 71 ? 7.262 13 4.098 1 98.62 71 VAL A C 1
ATOM 553 O O . VAL A 1 71 ? 7.973 14.008 4.098 1 98.62 71 VAL A O 1
ATOM 556 N N . GLY A 1 72 ? 7.621 11.875 3.641 1 98.38 72 GLY A N 1
ATOM 557 C CA . GLY A 1 72 ? 8.867 11.805 2.891 1 98.38 72 GLY A CA 1
ATOM 558 C C . GLY A 1 72 ? 8.773 12.453 1.521 1 98.38 72 GLY A C 1
ATOM 559 O O . GLY A 1 72 ? 7.723 12.398 0.875 1 98.38 72 GLY A O 1
ATOM 560 N N . LYS A 1 73 ? 9.914 12.945 1.092 1 98.5 73 LYS A N 1
ATOM 561 C CA . LYS A 1 73 ? 9.977 13.57 -0.223 1 98.5 73 LYS A CA 1
ATOM 562 C C . LYS A 1 73 ? 9.625 12.578 -1.327 1 98.5 73 LYS A C 1
ATOM 564 O O . LYS A 1 73 ? 9.156 12.977 -2.396 1 98.5 73 LYS A O 1
ATOM 569 N N . ASP A 1 74 ? 9.852 11.281 -1.084 1 98.44 74 ASP A N 1
ATOM 570 C CA . ASP A 1 74 ? 9.492 10.25 -2.051 1 98.44 74 ASP A CA 1
ATOM 571 C C . ASP A 1 74 ? 8.008 10.32 -2.402 1 98.44 74 ASP A C 1
ATOM 573 O O . ASP A 1 74 ? 7.633 10.164 -3.566 1 98.44 74 ASP A O 1
ATOM 577 N N . VAL A 1 75 ? 7.188 10.57 -1.374 1 98.38 75 VAL A N 1
ATOM 578 C CA . VAL A 1 75 ? 5.746 10.648 -1.587 1 98.38 75 VAL A CA 1
ATOM 579 C C . VAL A 1 75 ? 5.418 11.844 -2.479 1 98.38 75 VAL A C 1
ATOM 581 O O . VAL A 1 75 ? 4.621 11.727 -3.412 1 98.38 75 VAL A O 1
ATOM 584 N N . LEU A 1 76 ? 6.039 12.93 -2.209 1 98.5 76 LEU A N 1
ATOM 585 C CA . LEU A 1 76 ? 5.754 14.172 -2.92 1 98.5 76 LEU A CA 1
ATOM 586 C C . LEU A 1 76 ? 6.227 14.094 -4.367 1 98.5 76 LEU A C 1
ATOM 588 O O . LEU A 1 76 ? 5.574 14.625 -5.27 1 98.5 76 LEU A O 1
ATOM 592 N N . MET A 1 77 ? 7.344 13.461 -4.605 1 98.31 77 MET A N 1
ATOM 593 C CA . MET A 1 77 ? 7.898 13.312 -5.949 1 98.31 77 MET A CA 1
ATOM 594 C C . MET A 1 77 ? 7.059 12.352 -6.785 1 98.31 77 MET A C 1
ATOM 596 O O . MET A 1 77 ? 6.945 12.523 -8 1 98.31 77 MET A O 1
ATOM 600 N N . GLU A 1 78 ? 6.484 11.344 -6.184 1 98.62 78 GLU A N 1
ATOM 601 C CA . GLU A 1 78 ? 5.754 10.305 -6.902 1 98.62 78 GLU A CA 1
ATOM 602 C C . GLU A 1 78 ? 4.312 10.727 -7.168 1 98.62 78 GLU A C 1
ATOM 604 O O . GLU A 1 78 ? 3.711 10.312 -8.164 1 98.62 78 GLU A O 1
ATOM 609 N N . ASN A 1 79 ? 3.781 11.516 -6.211 1 96.62 79 ASN A N 1
ATOM 610 C CA . ASN A 1 79 ? 2.371 11.883 -6.273 1 96.62 79 ASN A CA 1
ATOM 611 C C . ASN A 1 79 ? 2.195 13.391 -6.434 1 96.62 79 ASN A C 1
ATOM 613 O O . ASN A 1 79 ? 2.781 14.172 -5.684 1 96.62 79 ASN A O 1
ATOM 617 N N . GLU A 1 80 ? 1.382 13.734 -7.434 1 92.06 80 GLU A N 1
ATOM 618 C CA . GLU A 1 80 ? 1.045 15.148 -7.594 1 92.06 80 GLU A CA 1
ATOM 619 C C . GLU A 1 80 ? -0.131 15.539 -6.699 1 92.06 80 GLU A C 1
ATOM 621 O O . GLU A 1 80 ? -1.242 15.031 -6.875 1 92.06 80 GLU A O 1
ATOM 626 N N . LYS A 1 81 ? 0.132 16.328 -5.738 1 94.62 81 LYS A N 1
ATOM 627 C CA . LYS A 1 81 ? -0.892 16.828 -4.828 1 94.62 81 LYS A CA 1
ATOM 628 C C . LYS A 1 81 ? -0.897 18.359 -4.793 1 94.62 81 LYS A C 1
ATOM 630 O O . LYS A 1 81 ? 0.136 18.984 -5.012 1 94.62 81 LYS A O 1
ATOM 635 N N . ASP A 1 82 ? -2.061 18.875 -4.594 1 98.06 82 ASP A N 1
ATOM 636 C CA . ASP A 1 82 ? -2.213 20.328 -4.488 1 98.06 82 ASP A CA 1
ATOM 637 C C . ASP A 1 82 ? -1.979 20.797 -3.055 1 98.06 82 ASP A C 1
ATOM 639 O O . ASP A 1 82 ? -2.93 21.109 -2.336 1 98.06 82 ASP A O 1
ATOM 643 N N . ILE A 1 83 ? -0.708 20.906 -2.656 1 98.69 83 ILE A N 1
ATOM 644 C CA . ILE A 1 83 ? -0.267 21.25 -1.311 1 98.69 83 ILE A CA 1
ATOM 645 C C . ILE A 1 83 ? 0.978 22.141 -1.393 1 98.69 83 ILE A C 1
ATOM 647 O O . ILE A 1 83 ? 1.577 22.281 -2.461 1 98.69 83 ILE A O 1
ATOM 651 N N . TYR A 1 84 ? 1.334 22.781 -0.268 1 98.75 84 TYR A N 1
ATOM 652 C CA . TYR A 1 84 ? 2.594 23.516 -0.175 1 98.75 84 TYR A CA 1
ATOM 653 C C . TYR A 1 84 ? 3.656 22.672 0.528 1 98.75 84 TYR A C 1
ATOM 655 O O . TYR A 1 84 ? 3.436 22.188 1.638 1 98.75 84 TYR A O 1
ATOM 663 N N . GLU A 1 85 ? 4.762 22.438 -0.14 1 98.69 85 GLU A N 1
ATOM 664 C CA . GLU A 1 85 ? 5.949 21.938 0.548 1 98.69 85 GLU A CA 1
ATOM 665 C C . GLU A 1 85 ? 6.723 23.078 1.203 1 98.69 85 GLU A C 1
ATOM 667 O O . GLU A 1 85 ? 7.363 23.875 0.515 1 98.69 85 GLU A O 1
ATOM 672 N N . MET A 1 86 ? 6.809 23.109 2.543 1 98.69 86 MET A N 1
ATOM 673 C CA . MET A 1 86 ? 7.199 24.344 3.215 1 98.69 86 MET A CA 1
ATOM 674 C C . MET A 1 86 ? 8.602 24.219 3.801 1 98.69 86 MET A C 1
ATOM 676 O O . MET A 1 86 ? 9.328 25.219 3.906 1 98.69 86 MET A O 1
ATOM 680 N N . LEU A 1 87 ? 8.969 23.047 4.281 1 98.62 87 LEU A N 1
ATOM 681 C CA . LEU A 1 87 ? 10.195 22.953 5.059 1 98.62 87 LEU A CA 1
ATOM 682 C C . LEU A 1 87 ? 10.828 21.578 4.898 1 98.62 87 LEU A C 1
ATOM 684 O O . LEU A 1 87 ? 10.133 20.562 4.984 1 98.62 87 LEU A O 1
ATOM 688 N N . ASP A 1 88 ? 12.102 21.531 4.543 1 98.5 88 ASP A N 1
ATOM 689 C CA . ASP A 1 88 ? 12.898 20.312 4.656 1 98.5 88 ASP A CA 1
ATOM 690 C C . ASP A 1 88 ? 13.32 20.062 6.102 1 98.5 88 ASP A C 1
ATOM 692 O O . ASP A 1 88 ? 14.047 20.859 6.691 1 98.5 88 ASP A O 1
ATOM 696 N N . LEU A 1 89 ? 12.922 18.938 6.656 1 98.31 89 LEU A N 1
ATOM 697 C CA . LEU A 1 89 ? 13.172 18.688 8.07 1 98.31 89 LEU A CA 1
ATOM 698 C C . LEU A 1 89 ? 14.555 18.078 8.281 1 98.31 89 LEU A C 1
ATOM 700 O O . LEU A 1 89 ? 15.062 18.047 9.406 1 98.31 89 LEU A O 1
ATOM 704 N N . GLY A 1 90 ? 15.102 17.516 7.242 1 97.12 90 GLY A N 1
ATOM 705 C CA . GLY A 1 90 ? 16.469 17.031 7.281 1 97.12 90 GLY A CA 1
ATOM 706 C C . GLY A 1 90 ? 16.625 15.727 8.031 1 97.12 90 GLY A C 1
ATOM 707 O O . GLY A 1 90 ? 17.75 15.305 8.328 1 97.12 90 GLY A O 1
ATOM 708 N N . VAL A 1 91 ? 15.57 15.109 8.375 1 97.38 91 VAL A N 1
ATOM 709 C CA . VAL A 1 91 ? 15.625 13.82 9.055 1 97.38 91 VAL A CA 1
ATOM 710 C C . VAL A 1 91 ? 15.008 12.742 8.164 1 97.38 91 VAL A C 1
ATOM 712 O O . VAL A 1 91 ? 14.406 13.047 7.133 1 97.38 91 VAL A O 1
ATOM 715 N N . GLY A 1 92 ? 15.234 11.484 8.555 1 97.38 92 GLY A N 1
ATOM 716 C CA . GLY A 1 92 ? 14.766 10.398 7.703 1 97.38 92 GLY A CA 1
ATOM 717 C C . GLY A 1 92 ? 15.422 10.391 6.336 1 97.38 92 GLY A C 1
ATOM 718 O O . GLY A 1 92 ? 14.758 10.172 5.324 1 97.38 92 GLY A O 1
ATOM 719 N N . VAL A 1 93 ? 16.609 10.641 6.324 1 97.94 93 VAL A N 1
ATOM 720 C CA . VAL A 1 93 ? 17.344 10.789 5.074 1 97.94 93 VAL A CA 1
ATOM 721 C C . VAL A 1 93 ? 17.531 9.43 4.418 1 97.94 93 VAL A C 1
ATOM 723 O O . VAL A 1 93 ? 17.922 8.461 5.082 1 97.94 93 VAL A O 1
ATOM 726 N N . CYS A 1 94 ? 17.234 9.383 3.105 1 97.88 94 CYS A N 1
ATOM 727 C CA . CYS A 1 94 ? 17.438 8.203 2.264 1 97.88 94 CYS A CA 1
ATOM 728 C C . CYS A 1 94 ? 17.844 8.609 0.85 1 97.88 94 CYS A C 1
ATOM 730 O O . CYS A 1 94 ? 17.828 9.789 0.51 1 97.88 94 CYS A O 1
ATOM 732 N N . LYS A 1 95 ? 18.203 7.602 0.091 1 98.62 95 LYS A N 1
ATOM 733 C CA . LYS A 1 95 ? 18.5 7.816 -1.32 1 98.62 95 LYS A CA 1
ATOM 734 C C . LYS A 1 95 ? 17.703 6.867 -2.207 1 98.62 95 LYS A C 1
ATOM 736 O O . LYS A 1 95 ? 17.531 5.691 -1.874 1 98.62 95 LYS A O 1
ATOM 741 N N . PHE A 1 96 ? 17.203 7.441 -3.289 1 98.88 96 PHE A N 1
ATOM 742 C CA . PHE A 1 96 ? 16.75 6.543 -4.348 1 98.88 96 PHE A CA 1
ATOM 743 C C . PHE A 1 96 ? 17.953 5.895 -5.039 1 98.88 96 PHE A C 1
ATOM 745 O O . PHE A 1 96 ? 18.922 6.574 -5.391 1 98.88 96 PHE A O 1
ATOM 752 N N . CYS A 1 97 ? 17.844 4.625 -5.266 1 98.88 97 CYS A N 1
ATOM 753 C CA . CYS A 1 97 ? 18.953 3.918 -5.898 1 98.88 97 CYS A CA 1
ATOM 754 C C . CYS A 1 97 ? 18.438 2.912 -6.922 1 98.88 97 CYS A C 1
ATOM 756 O O . CYS A 1 97 ? 17.344 2.357 -6.77 1 98.88 97 CYS A O 1
ATOM 758 N N . VAL A 1 98 ? 19.219 2.729 -7.949 1 98.88 98 VAL A N 1
ATOM 759 C CA . VAL A 1 98 ? 19.094 1.545 -8.789 1 98.88 98 VAL A CA 1
ATOM 760 C C . VAL A 1 98 ? 19.906 0.399 -8.195 1 98.88 98 VAL A C 1
ATOM 762 O O . VAL A 1 98 ? 21.094 0.562 -7.895 1 98.88 98 VAL A O 1
ATOM 765 N N . ALA A 1 99 ? 19.281 -0.712 -7.988 1 98.88 99 ALA A N 1
ATOM 766 C CA . ALA A 1 99 ? 19.969 -1.847 -7.379 1 98.88 99 ALA A CA 1
ATOM 767 C C . ALA A 1 99 ? 19.609 -3.15 -8.078 1 98.88 99 ALA A C 1
ATOM 769 O O . ALA A 1 99 ? 18.531 -3.264 -8.68 1 98.88 99 ALA A O 1
ATOM 770 N N . SER A 1 100 ? 20.516 -4.066 -8.031 1 98.81 100 SER A N 1
ATOM 771 C CA . SER A 1 100 ? 20.297 -5.387 -8.625 1 98.81 100 SER A CA 1
ATOM 772 C C . SER A 1 100 ? 21.328 -6.391 -8.094 1 98.81 100 SER A C 1
ATOM 774 O O . SER A 1 100 ? 22.031 -6.113 -7.133 1 98.81 100 SER A O 1
ATOM 776 N N . ILE A 1 101 ? 21.25 -7.629 -8.648 1 98.5 101 ILE A N 1
ATOM 777 C CA . ILE A 1 101 ? 22.25 -8.648 -8.344 1 98.5 101 ILE A CA 1
ATOM 778 C C . ILE A 1 101 ? 23.594 -8.258 -8.953 1 98.5 101 ILE A C 1
ATOM 780 O O . ILE A 1 101 ? 23.641 -7.5 -9.922 1 98.5 101 ILE A O 1
ATOM 784 N N . PRO A 1 102 ? 24.688 -8.852 -8.461 1 98 102 PRO A N 1
ATOM 785 C CA . PRO A 1 102 ? 26.031 -8.43 -8.883 1 98 102 PRO A CA 1
ATOM 786 C C . PRO A 1 102 ? 26.266 -8.617 -10.375 1 98 102 PRO A C 1
ATOM 788 O O . PRO A 1 102 ? 27.031 -7.871 -10.984 1 98 102 PRO A O 1
ATOM 791 N N . THR A 1 103 ? 25.641 -9.539 -10.977 1 97.25 103 THR A N 1
ATOM 792 C CA . THR A 1 103 ? 25.906 -9.883 -12.367 1 97.25 103 THR A CA 1
ATOM 793 C C . THR A 1 103 ? 25.156 -8.953 -13.312 1 97.25 103 THR A C 1
ATOM 795 O O . THR A 1 103 ? 25.312 -9.023 -14.531 1 97.25 103 THR A O 1
ATOM 798 N N . TYR A 1 104 ? 24.359 -8.109 -12.758 1 97.56 104 TYR A N 1
ATOM 799 C CA . TYR A 1 104 ? 23.641 -7.117 -13.555 1 97.56 104 TYR A CA 1
ATOM 800 C C . TYR A 1 104 ? 24.609 -6.211 -14.297 1 97.56 104 TYR A C 1
ATOM 802 O O . TYR A 1 104 ? 25.625 -5.781 -13.734 1 97.56 104 TYR A O 1
ATOM 810 N N . ASN A 1 105 ? 24.25 -5.859 -15.578 1 96.44 105 ASN A N 1
ATOM 811 C CA . ASN A 1 105 ? 25.062 -4.949 -16.391 1 96.44 105 ASN A CA 1
ATOM 812 C C . ASN A 1 105 ? 24.297 -3.656 -16.688 1 96.44 105 ASN A C 1
ATOM 814 O O . ASN A 1 105 ? 23.5 -3.604 -17.625 1 96.44 105 ASN A O 1
ATOM 818 N N . PRO A 1 106 ? 24.656 -2.627 -16.078 1 93.5 106 PRO A N 1
ATOM 819 C CA . PRO A 1 106 ? 23.953 -1.36 -16.312 1 93.5 106 PRO A CA 1
ATOM 820 C C . PRO A 1 106 ? 24.219 -0.772 -17.688 1 93.5 106 PRO A C 1
ATOM 822 O O . PRO A 1 106 ? 23.484 0.116 -18.141 1 93.5 106 PRO A O 1
ATOM 825 N N . LYS A 1 107 ? 25.203 -1.239 -18.391 1 92.81 107 LYS A N 1
ATOM 826 C CA . LYS A 1 107 ? 25.594 -0.669 -19.688 1 92.81 107 LYS A CA 1
ATOM 827 C C . LYS A 1 107 ? 25 -1.467 -20.844 1 92.81 107 LYS A C 1
ATOM 829 O O . LYS A 1 107 ? 25.219 -1.134 -22.016 1 92.81 107 LYS A O 1
ATOM 834 N N . SER A 1 108 ? 24.297 -2.465 -20.422 1 91.81 108 SER A N 1
ATOM 835 C CA . SER A 1 108 ? 23.672 -3.26 -21.484 1 91.81 108 SER A CA 1
ATOM 836 C C . SER A 1 108 ? 22.828 -2.391 -22.406 1 91.81 108 SER A C 1
ATOM 838 O O . SER A 1 108 ? 22.125 -1.486 -21.938 1 91.81 108 SER A O 1
ATOM 840 N N . TYR A 1 109 ? 22.781 -2.625 -23.688 1 89.88 109 TYR A N 1
ATOM 841 C CA . TYR A 1 109 ? 22.016 -1.869 -24.672 1 89.88 109 TYR A CA 1
ATOM 842 C C . TYR A 1 109 ? 20.562 -2.35 -24.734 1 89.88 109 TYR A C 1
ATOM 844 O O . TYR A 1 109 ? 19.703 -1.682 -25.312 1 89.88 109 TYR A O 1
ATOM 852 N N . ARG A 1 110 ? 20.375 -3.422 -24.156 1 93.06 110 ARG A N 1
ATOM 853 C CA . ARG A 1 110 ? 19.016 -3.969 -24.141 1 93.06 110 ARG A CA 1
ATOM 854 C C . ARG A 1 110 ? 18.109 -3.148 -23.25 1 93.06 110 ARG A C 1
ATOM 856 O O . ARG A 1 110 ? 18.547 -2.592 -22.234 1 93.06 110 ARG A O 1
ATOM 863 N N . LYS A 1 111 ? 16.891 -3.088 -23.734 1 97 111 LYS A N 1
ATOM 864 C CA . LYS A 1 111 ? 15.898 -2.43 -22.891 1 97 111 LYS A CA 1
ATOM 865 C C . LYS A 1 111 ? 15.781 -3.113 -21.531 1 97 111 LYS A C 1
ATOM 867 O O . LYS A 1 111 ? 15.5 -4.309 -21.453 1 97 111 LYS A O 1
ATOM 872 N N . LYS A 1 112 ? 15.992 -2.359 -20.484 1 97.31 112 LYS A N 1
ATOM 873 C CA . LYS A 1 112 ? 15.984 -2.895 -19.125 1 97.31 112 LYS A CA 1
ATOM 874 C C . LYS A 1 112 ? 14.578 -2.906 -18.547 1 97.31 112 LYS A C 1
ATOM 876 O O . LYS A 1 112 ? 13.797 -1.976 -18.766 1 97.31 112 LYS A O 1
ATOM 881 N N . ARG A 1 113 ? 14.258 -3.947 -17.844 1 98.5 113 ARG A N 1
ATOM 882 C CA . ARG A 1 113 ? 13.047 -4.016 -17.031 1 98.5 113 ARG A CA 1
ATOM 883 C C . ARG A 1 113 ? 13.344 -3.631 -15.578 1 98.5 113 ARG A C 1
ATOM 885 O O . ARG A 1 113 ? 14.227 -4.211 -14.945 1 98.5 113 ARG A O 1
ATOM 892 N N . ILE A 1 114 ? 12.562 -2.662 -15.07 1 98.88 114 ILE A N 1
ATOM 893 C CA . ILE A 1 114 ? 12.797 -2.131 -13.727 1 98.88 114 ILE A CA 1
ATOM 894 C C . ILE A 1 114 ? 11.531 -2.285 -12.891 1 98.88 114 ILE A C 1
ATOM 896 O O . ILE A 1 114 ? 10.445 -1.873 -13.305 1 98.88 114 ILE A O 1
ATOM 900 N N . ALA A 1 115 ? 11.672 -2.939 -11.727 1 98.88 115 ALA A N 1
ATOM 901 C CA . ALA A 1 115 ? 10.57 -2.992 -10.781 1 98.88 115 ALA A CA 1
ATOM 902 C C . ALA A 1 115 ? 10.703 -1.908 -9.711 1 98.88 115 ALA A C 1
ATOM 904 O O . ALA A 1 115 ? 11.812 -1.628 -9.242 1 98.88 115 ALA A O 1
ATOM 905 N N . THR A 1 116 ? 9.578 -1.297 -9.305 1 98.88 116 THR A N 1
ATOM 906 C CA . THR A 1 116 ? 9.625 -0.224 -8.32 1 98.88 116 THR A CA 1
ATOM 907 C C . THR A 1 116 ? 8.227 0.063 -7.773 1 98.88 116 THR A C 1
ATOM 909 O O . THR A 1 116 ? 7.227 -0.271 -8.414 1 98.88 116 THR A O 1
ATOM 912 N N . LYS A 1 117 ? 8.219 0.632 -6.621 1 98.25 117 LYS A N 1
ATOM 913 C CA . LYS A 1 117 ? 7 1.226 -6.082 1 98.25 117 LYS A CA 1
ATOM 914 C C . LYS A 1 117 ? 6.793 2.639 -6.617 1 98.25 117 LYS A C 1
ATOM 916 O O . LYS A 1 117 ? 5.738 3.242 -6.398 1 98.25 117 LYS A O 1
ATOM 921 N N . TYR A 1 118 ? 7.766 3.145 -7.348 1 98.69 118 TYR A N 1
ATOM 922 C CA . TYR A 1 118 ? 7.824 4.547 -7.742 1 98.69 118 TYR A CA 1
ATOM 923 C C . TYR A 1 118 ? 7.98 4.68 -9.25 1 98.69 118 TYR A C 1
ATOM 925 O O . TYR A 1 118 ? 9 5.188 -9.734 1 98.69 118 TYR A O 1
ATOM 933 N N . PRO A 1 119 ? 6.934 4.398 -9.984 1 98.81 119 PRO A N 1
ATOM 934 C CA . PRO A 1 119 ? 7.055 4.406 -11.438 1 98.81 119 PRO A CA 1
ATOM 935 C C . PRO A 1 119 ? 7.348 5.797 -12 1 98.81 119 PRO A C 1
ATOM 937 O O . PRO A 1 119 ? 8.141 5.938 -12.938 1 98.81 119 PRO A O 1
ATOM 940 N N . HIS A 1 120 ? 6.723 6.82 -11.469 1 98.56 120 HIS A N 1
ATOM 941 C CA . HIS A 1 120 ? 6.91 8.164 -12.008 1 98.56 120 HIS A CA 1
ATOM 942 C C . HIS A 1 120 ? 8.336 8.648 -11.789 1 98.56 120 HIS A C 1
ATOM 944 O O . HIS A 1 120 ? 8.969 9.172 -12.711 1 98.56 120 HIS A O 1
ATOM 950 N N . ILE A 1 121 ? 8.82 8.453 -10.609 1 98.75 121 ILE A N 1
ATOM 951 C CA . ILE A 1 121 ? 10.188 8.852 -10.289 1 98.75 121 ILE A CA 1
ATOM 952 C C . ILE A 1 121 ? 11.164 8.086 -11.18 1 98.75 121 ILE A C 1
ATOM 954 O O . ILE A 1 121 ? 12.094 8.672 -11.727 1 98.75 121 ILE A O 1
ATOM 958 N N . THR A 1 122 ? 10.922 6.828 -11.328 1 98.81 122 THR A N 1
ATOM 959 C CA . THR A 1 122 ? 11.789 5.957 -12.109 1 98.81 122 THR A CA 1
ATOM 960 C C . THR A 1 122 ? 11.766 6.34 -13.586 1 98.81 122 THR A C 1
ATOM 962 O O . THR A 1 122 ? 12.812 6.488 -14.219 1 98.81 122 THR A O 1
ATOM 965 N N . SER A 1 123 ? 1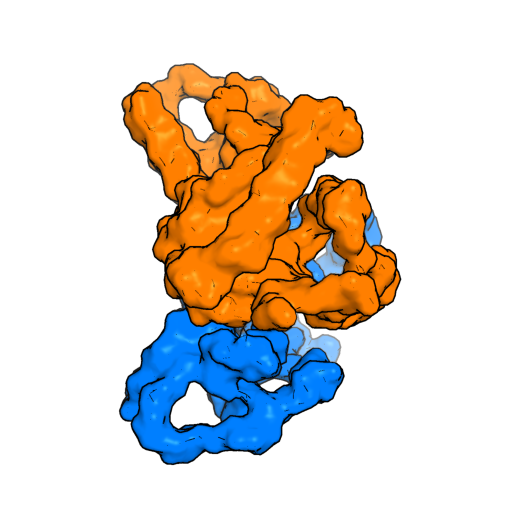0.586 6.535 -14.102 1 98.62 123 SER A N 1
ATOM 966 C CA . SER A 1 123 ? 10.422 6.914 -15.5 1 98.62 123 SER A CA 1
ATOM 967 C C . SER A 1 123 ? 11.133 8.234 -15.805 1 98.62 123 SER A C 1
ATOM 969 O O . SER A 1 123 ? 11.875 8.336 -16.781 1 98.62 123 SER A O 1
ATOM 971 N N . ASN A 1 124 ? 10.922 9.234 -15 1 98.25 124 ASN A N 1
ATOM 972 C CA . ASN A 1 124 ? 11.531 10.547 -15.195 1 98.25 124 ASN A CA 1
ATOM 973 C C . ASN A 1 124 ? 13.055 10.453 -15.18 1 98.25 124 ASN A C 1
ATOM 975 O O . ASN A 1 124 ? 13.727 11.086 -16 1 98.25 124 ASN A O 1
ATOM 979 N N . TYR A 1 125 ? 13.555 9.719 -14.258 1 98.69 125 TYR A N 1
ATOM 980 C CA . TYR A 1 125 ? 15 9.586 -14.109 1 98.69 125 TYR A CA 1
ATOM 981 C C . TYR A 1 125 ? 15.625 9.016 -15.375 1 98.69 125 TYR A C 1
ATOM 983 O O . TYR A 1 125 ? 16.578 9.578 -15.922 1 98.69 125 TYR A O 1
ATOM 991 N N . PHE A 1 126 ? 15.086 7.891 -15.852 1 98 126 PHE A N 1
ATOM 992 C CA . PHE A 1 126 ? 15.664 7.223 -17 1 98 126 PHE A CA 1
ATOM 993 C C . PHE A 1 126 ? 15.391 8.008 -18.281 1 98 126 PHE A C 1
ATOM 995 O O . PHE A 1 126 ? 16.219 8.023 -19.203 1 98 126 PHE A O 1
ATOM 1002 N N . HIS A 1 127 ? 14.242 8.625 -18.344 1 97.88 127 HIS A N 1
ATOM 1003 C CA . HIS A 1 127 ? 13.969 9.508 -19.453 1 97.88 127 HIS A CA 1
ATOM 1004 C C . HIS A 1 127 ? 15.008 10.617 -19.562 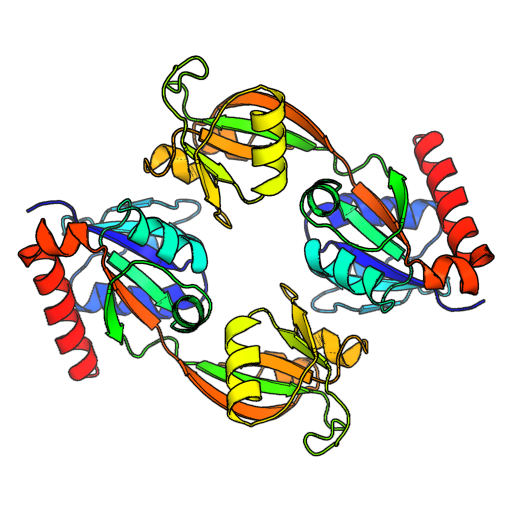1 97.88 127 HIS A C 1
ATOM 1006 O O . HIS A 1 127 ? 15.531 10.883 -20.641 1 97.88 127 HIS A O 1
ATOM 1012 N N . ASP A 1 128 ? 15.305 11.234 -18.469 1 97.81 128 ASP A N 1
ATOM 1013 C CA . ASP A 1 128 ? 16.281 12.32 -18.422 1 97.81 128 ASP A CA 1
ATOM 1014 C C . ASP A 1 128 ? 17.656 11.836 -18.844 1 97.81 128 ASP A C 1
ATOM 1016 O O . ASP A 1 128 ? 18.469 12.617 -19.359 1 97.81 128 ASP A O 1
ATOM 1020 N N . LYS A 1 129 ? 17.938 10.586 -18.656 1 95.5 129 LYS A N 1
ATOM 1021 C CA . LYS A 1 129 ? 19.203 9.984 -19.047 1 95.5 129 LYS A CA 1
ATOM 1022 C C . LYS A 1 129 ? 19.172 9.539 -20.516 1 95.5 129 LYS A C 1
ATOM 1024 O O . LYS A 1 129 ? 20.188 9.055 -21.031 1 95.5 129 LYS A O 1
ATOM 1029 N N . GLY A 1 130 ? 18.016 9.586 -21.094 1 95.81 130 GLY A N 1
ATOM 1030 C CA . GLY A 1 130 ? 17.859 9.156 -22.484 1 95.81 130 GLY A CA 1
ATOM 1031 C C . GLY A 1 130 ? 17.75 7.652 -22.625 1 95.81 130 GLY A C 1
ATOM 1032 O O . GLY A 1 130 ? 18.094 7.098 -23.672 1 95.81 130 GLY A O 1
ATOM 1033 N N . GLU A 1 131 ? 17.391 7.012 -21.609 1 95.94 131 GLU A N 1
ATOM 1034 C CA . GLU A 1 131 ? 17.266 5.559 -21.625 1 95.94 131 GLU A CA 1
ATOM 1035 C C . GLU A 1 131 ? 15.797 5.129 -21.594 1 95.94 131 GLU A C 1
ATOM 1037 O O . GLU A 1 131 ? 15.016 5.629 -20.781 1 95.94 131 GLU A O 1
ATOM 1042 N N . ASP A 1 132 ? 15.5 4.254 -22.484 1 95.12 132 ASP A N 1
ATOM 1043 C CA . ASP A 1 132 ? 14.164 3.662 -22.484 1 95.12 132 ASP A CA 1
ATOM 1044 C C . ASP A 1 132 ? 14.117 2.404 -21.625 1 95.12 132 ASP A C 1
ATOM 1046 O O . ASP A 1 132 ? 14.914 1.485 -21.812 1 95.12 132 ASP A O 1
ATOM 1050 N N . VAL A 1 133 ? 13.203 2.385 -20.656 1 98 133 VAL A N 1
ATOM 1051 C CA . VAL A 1 133 ? 13.094 1.236 -19.766 1 98 133 VAL A CA 1
ATOM 1052 C C . VAL A 1 133 ? 11.641 0.779 -19.672 1 98 133 VAL A C 1
ATOM 1054 O O . VAL A 1 133 ? 10.727 1.561 -19.922 1 98 133 VAL A O 1
ATOM 1057 N N . GLU A 1 134 ? 11.453 -0.524 -19.422 1 98.56 134 GLU A N 1
ATOM 1058 C CA . GLU A 1 134 ? 10.148 -1.066 -19.062 1 98.56 134 GLU A CA 1
ATOM 1059 C C . GLU A 1 134 ? 9.961 -1.101 -17.547 1 98.56 134 GLU A C 1
ATOM 1061 O O . GLU A 1 134 ? 10.766 -1.699 -16.844 1 98.56 134 GLU A O 1
ATOM 1066 N N . ILE A 1 135 ? 8.938 -0.501 -17.094 1 98.81 135 ILE A N 1
ATOM 1067 C CA . ILE A 1 135 ? 8.742 -0.393 -15.648 1 98.81 135 ILE A CA 1
ATOM 1068 C C . ILE A 1 135 ? 7.605 -1.308 -15.211 1 98.81 135 ILE A C 1
ATOM 1070 O O . ILE A 1 135 ? 6.531 -1.307 -15.812 1 98.81 135 ILE A O 1
ATOM 1074 N N . ILE A 1 136 ? 7.84 -2.086 -14.203 1 98.69 136 ILE A N 1
ATOM 1075 C CA . ILE A 1 136 ? 6.84 -2.941 -13.578 1 98.69 136 ILE A CA 1
ATOM 1076 C C . ILE A 1 136 ? 6.598 -2.482 -12.141 1 98.69 136 ILE A C 1
ATOM 1078 O O . ILE A 1 136 ? 7.504 -2.543 -11.305 1 98.69 136 ILE A O 1
ATOM 1082 N N . LYS A 1 137 ? 5.441 -2.043 -11.883 1 98.62 137 LYS A N 1
ATOM 1083 C CA . LYS A 1 137 ? 5.137 -1.569 -10.539 1 98.62 137 LYS A CA 1
ATOM 1084 C C . LYS A 1 137 ? 4.867 -2.736 -9.594 1 98.62 137 LYS A C 1
ATOM 1086 O O . LYS A 1 137 ? 4.07 -3.625 -9.898 1 98.62 137 LYS A O 1
ATOM 1091 N N . ILE A 1 138 ? 5.516 -2.752 -8.461 1 98.38 138 ILE A N 1
ATOM 1092 C CA . ILE A 1 138 ? 5.242 -3.707 -7.395 1 98.38 138 ILE A CA 1
ATOM 1093 C C . ILE A 1 138 ? 5.16 -2.977 -6.055 1 98.38 138 ILE A C 1
ATOM 1095 O O . ILE A 1 138 ? 5.668 -1.859 -5.918 1 98.38 138 ILE A O 1
ATOM 1099 N N . GLU A 1 139 ? 4.578 -3.58 -5.055 1 97.12 139 GLU A N 1
ATOM 1100 C CA . GLU A 1 139 ? 4.211 -2.852 -3.846 1 97.12 139 GLU A CA 1
ATOM 1101 C C . GLU A 1 139 ? 5.125 -3.221 -2.682 1 97.12 139 GLU A C 1
ATOM 1103 O O . GLU A 1 139 ? 5.191 -2.5 -1.683 1 97.12 139 GLU A O 1
ATOM 1108 N N . GLY A 1 140 ? 5.77 -4.336 -2.748 1 96.06 140 GLY A N 1
ATOM 1109 C CA . GLY A 1 140 ? 6.617 -4.75 -1.642 1 96.06 140 GLY A CA 1
ATOM 1110 C C . GLY A 1 140 ? 7.617 -5.824 -2.027 1 96.06 140 GLY A C 1
ATOM 1111 O O . GLY A 1 140 ? 7.523 -6.41 -3.107 1 96.06 140 GLY A O 1
ATOM 1112 N N . SER A 1 141 ? 8.594 -5.938 -1.104 1 95.62 141 SER A N 1
ATOM 1113 C CA . SER A 1 141 ? 9.641 -6.934 -1.304 1 95.62 141 SER A CA 1
ATOM 1114 C C . SER A 1 141 ? 10.289 -6.785 -2.676 1 95.62 141 SER A C 1
ATOM 1116 O O . SER A 1 141 ? 10.422 -7.762 -3.416 1 95.62 141 SER A O 1
ATOM 1118 N N . VAL A 1 142 ? 10.586 -5.551 -2.896 1 97.94 142 VAL A N 1
ATOM 1119 C CA . VAL A 1 142 ? 11.055 -5.215 -4.238 1 97.94 142 VAL A CA 1
ATOM 1120 C C . VAL A 1 142 ? 12.359 -5.949 -4.531 1 97.94 142 VAL A C 1
ATOM 1122 O O . VAL A 1 142 ? 12.641 -6.289 -5.684 1 97.94 142 VAL A O 1
ATOM 1125 N N . GLU A 1 143 ? 13.086 -6.332 -3.484 1 97.25 143 GLU A N 1
ATOM 1126 C CA . GLU A 1 143 ? 14.422 -6.914 -3.6 1 97.25 143 GLU A CA 1
ATOM 1127 C C . GLU A 1 143 ? 14.367 -8.297 -4.238 1 97.25 143 GLU A C 1
ATOM 1129 O O . GLU A 1 143 ? 15.344 -8.758 -4.828 1 97.25 143 GLU A O 1
ATOM 1134 N N . ILE A 1 144 ? 13.305 -8.93 -4.191 1 97.31 144 ILE A N 1
ATOM 1135 C CA . ILE A 1 144 ? 13.273 -10.312 -4.672 1 97.31 144 ILE A CA 1
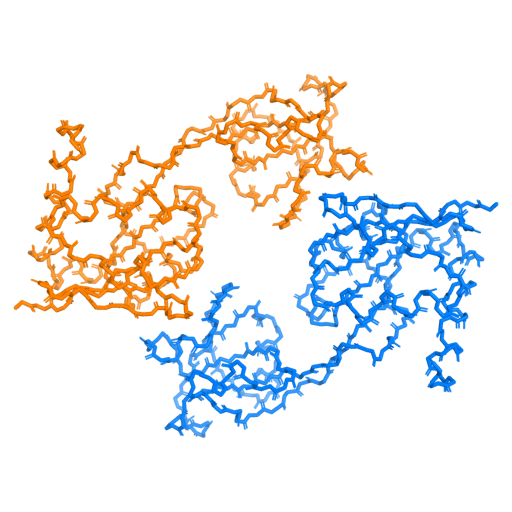ATOM 1136 C C . ILE A 1 144 ? 13.023 -10.328 -6.176 1 97.31 144 ILE A C 1
ATOM 1138 O O . ILE A 1 144 ? 13.211 -11.352 -6.832 1 97.31 144 ILE A O 1
ATOM 1142 N N . ALA A 1 145 ? 12.57 -9.188 -6.711 1 98.56 145 ALA A N 1
ATOM 1143 C CA . ALA A 1 145 ? 12.125 -9.117 -8.102 1 98.56 145 ALA A CA 1
ATOM 1144 C C . ALA A 1 145 ? 13.234 -9.523 -9.062 1 98.56 145 ALA A C 1
ATOM 1146 O O . ALA A 1 145 ? 13.023 -10.344 -9.953 1 98.56 145 ALA A O 1
ATOM 1147 N N . PRO A 1 146 ? 14.461 -8.992 -8.875 1 98.38 146 PRO A N 1
ATOM 1148 C CA . PRO A 1 146 ? 15.523 -9.43 -9.789 1 98.38 146 PRO A CA 1
ATOM 1149 C C . PRO A 1 146 ? 15.953 -10.875 -9.547 1 98.38 146 PRO A C 1
ATOM 1151 O O . PRO A 1 146 ? 16.328 -11.578 -10.484 1 98.38 146 PRO A O 1
ATOM 1154 N N .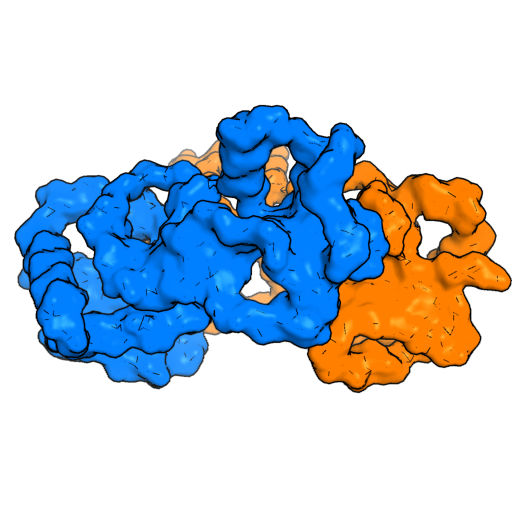 ILE A 1 147 ? 15.875 -11.273 -8.336 1 97 147 ILE A N 1
ATOM 1155 C CA . ILE A 1 147 ? 16.297 -12.617 -7.957 1 97 147 ILE A CA 1
ATOM 1156 C C . ILE A 1 147 ? 15.383 -13.648 -8.625 1 97 147 ILE A C 1
ATOM 1158 O O . ILE A 1 147 ? 15.852 -14.688 -9.094 1 97 147 ILE A O 1
ATOM 1162 N N . LEU A 1 148 ? 14.133 -13.336 -8.789 1 97.5 148 LEU A N 1
ATOM 1163 C CA . LEU A 1 148 ? 13.148 -14.258 -9.352 1 97.5 148 LEU A CA 1
ATOM 1164 C C . LEU A 1 148 ? 13.039 -14.078 -10.859 1 97.5 148 LEU A C 1
ATOM 1166 O O . LEU A 1 148 ? 12.273 -14.789 -11.516 1 97.5 148 LEU A O 1
ATOM 1170 N N . GLY A 1 149 ? 13.727 -13.133 -11.359 1 97.25 149 GLY A N 1
ATOM 1171 C CA . GLY A 1 149 ? 13.758 -12.953 -12.797 1 97.25 149 GLY A CA 1
ATOM 1172 C C . GLY A 1 149 ? 12.625 -12.086 -13.32 1 97.25 149 GLY A C 1
ATOM 1173 O O . GLY A 1 149 ? 12.359 -12.062 -14.523 1 97.25 149 GLY A O 1
ATOM 1174 N N . LEU A 1 150 ? 11.938 -11.461 -12.469 1 98.5 150 LEU A N 1
ATOM 1175 C CA . LEU A 1 150 ? 10.875 -10.562 -12.914 1 98.5 150 LEU A CA 1
ATOM 1176 C C . LEU A 1 150 ? 11.445 -9.391 -13.695 1 98.5 150 LEU A C 1
ATOM 1178 O O . LEU A 1 150 ? 10.852 -8.945 -14.68 1 98.5 150 LEU A O 1
ATOM 1182 N N . VAL A 1 151 ? 12.57 -8.883 -13.219 1 98.75 151 VAL A N 1
ATOM 1183 C CA . VAL A 1 151 ? 13.156 -7.68 -13.805 1 98.75 151 VAL A CA 1
ATOM 1184 C C . VAL A 1 151 ? 14.68 -7.773 -13.758 1 98.75 151 VAL A C 1
ATOM 1186 O O . VAL A 1 151 ? 15.234 -8.672 -13.125 1 98.75 151 VAL A O 1
ATOM 1189 N N . ASP A 1 152 ? 15.273 -6.832 -14.539 1 98.5 152 ASP A N 1
ATOM 1190 C CA . ASP A 1 152 ? 16.734 -6.746 -14.539 1 98.5 152 ASP A CA 1
ATOM 1191 C C . ASP A 1 152 ? 17.234 -6.031 -13.289 1 98.5 152 ASP A C 1
ATOM 1193 O O . ASP A 1 152 ? 18.266 -6.402 -12.734 1 98.5 152 ASP A O 1
ATOM 1197 N N . ALA A 1 153 ? 16.516 -5.004 -12.852 1 98.81 153 ALA A N 1
ATOM 1198 C CA . ALA A 1 153 ? 16.922 -4.195 -11.711 1 98.81 153 ALA A CA 1
ATOM 1199 C C . ALA A 1 153 ? 15.711 -3.586 -11.008 1 98.81 153 ALA A C 1
ATOM 1201 O O . ALA A 1 153 ? 14.586 -3.729 -11.477 1 98.81 153 ALA A O 1
ATOM 1202 N N . ILE A 1 154 ? 16.016 -2.973 -9.844 1 98.94 154 ILE A N 1
ATOM 1203 C CA . ILE A 1 154 ? 14.961 -2.303 -9.094 1 98.94 154 ILE A CA 1
ATOM 1204 C C . ILE A 1 154 ? 15.359 -0.85 -8.836 1 98.94 154 ILE A C 1
ATOM 1206 O O . ILE A 1 154 ? 16.531 -0.494 -8.914 1 98.94 154 ILE A O 1
ATOM 1210 N N . VAL A 1 155 ? 14.391 -0.014 -8.625 1 98.88 155 VAL A N 1
ATOM 1211 C CA . VAL A 1 155 ? 14.547 1.298 -8.008 1 98.88 155 VAL A CA 1
ATOM 1212 C C . VAL A 1 155 ? 13.828 1.323 -6.664 1 98.88 155 VAL A C 1
ATOM 1214 O O . VAL A 1 155 ? 12.641 0.993 -6.578 1 98.88 155 VAL A O 1
ATOM 1217 N N . ASP A 1 156 ? 14.516 1.745 -5.633 1 98.69 156 ASP A N 1
ATOM 1218 C CA . ASP A 1 156 ? 13.93 1.835 -4.297 1 98.69 156 ASP A CA 1
ATOM 1219 C C . ASP A 1 156 ? 14.68 2.854 -3.441 1 98.69 156 ASP A C 1
ATOM 1221 O O . ASP A 1 156 ? 15.703 3.396 -3.863 1 98.69 156 ASP A O 1
ATOM 1225 N N . ILE A 1 157 ? 14.078 3.162 -2.367 1 98.44 157 ILE A N 1
ATOM 1226 C CA . ILE A 1 157 ? 14.75 4.035 -1.409 1 98.44 157 ILE A CA 1
ATOM 1227 C C . ILE A 1 157 ? 15.68 3.207 -0.522 1 98.44 157 ILE A C 1
ATOM 1229 O O . ILE A 1 157 ? 15.328 2.104 -0.103 1 98.44 157 ILE A O 1
ATOM 1233 N N . VAL A 1 158 ? 16.828 3.75 -0.232 1 98.38 158 VAL A N 1
ATOM 1234 C CA . VAL A 1 158 ? 17.859 3.064 0.54 1 98.38 158 VAL A CA 1
ATOM 1235 C C . VAL A 1 158 ? 18.328 3.957 1.691 1 98.38 158 VAL A C 1
ATOM 1237 O O . VAL A 1 158 ? 18.719 5.109 1.476 1 98.38 158 VAL A O 1
ATOM 1240 N N . GLU A 1 159 ? 18.203 3.461 2.855 1 96.12 159 GLU A N 1
ATOM 1241 C CA . GLU A 1 159 ? 18.719 4.168 4.02 1 96.12 159 GLU A CA 1
ATOM 1242 C C . GLU A 1 159 ? 20.109 3.67 4.387 1 96.12 159 GLU A C 1
ATOM 1244 O O . GLU A 1 159 ? 21.125 4.242 3.957 1 96.12 159 GLU A O 1
ATOM 1249 N N . THR A 1 160 ? 20.281 2.455 4.953 1 95.38 160 THR A N 1
ATOM 1250 C CA . THR A 1 160 ? 21.578 1.912 5.32 1 95.38 160 THR A CA 1
ATOM 1251 C C . THR A 1 160 ? 22.094 0.956 4.246 1 95.38 160 THR A C 1
ATOM 1253 O O . THR A 1 160 ? 23.297 0.668 4.176 1 95.38 160 THR A O 1
ATOM 1256 N N . GLY A 1 161 ? 21.188 0.384 3.52 1 96.56 161 GLY A N 1
ATOM 1257 C CA . GLY A 1 161 ? 21.547 -0.617 2.523 1 96.56 161 GLY A CA 1
ATOM 1258 C C . GLY A 1 161 ? 21.453 -2.037 3.051 1 96.56 161 GLY A C 1
ATOM 1259 O O . GLY A 1 161 ? 21.656 -2.996 2.303 1 96.56 161 GLY A O 1
ATOM 1260 N N . LYS A 1 162 ? 21.109 -2.195 4.238 1 95.81 162 LYS A N 1
ATOM 1261 C CA . LYS A 1 162 ? 21.094 -3.502 4.891 1 95.81 162 LYS A CA 1
ATOM 1262 C C . LYS A 1 162 ? 20.125 -4.457 4.199 1 95.81 162 LYS A C 1
ATOM 1264 O O . LYS A 1 162 ? 20.469 -5.613 3.941 1 95.81 162 LYS A O 1
ATOM 1269 N N . THR A 1 163 ? 18.844 -4.016 3.895 1 94.69 163 THR A N 1
ATOM 1270 C CA . THR A 1 163 ? 17.844 -4.855 3.246 1 94.69 163 THR A CA 1
ATOM 1271 C C . THR A 1 163 ? 18.359 -5.371 1.904 1 94.69 163 THR A C 1
ATOM 1273 O O . THR A 1 163 ? 18.172 -6.539 1.567 1 94.69 163 THR A O 1
ATOM 1276 N N . LEU A 1 164 ? 19.016 -4.488 1.123 1 97.5 164 LEU A N 1
ATOM 1277 C CA . LEU A 1 164 ? 19.594 -4.898 -0.151 1 97.5 164 LEU A CA 1
ATOM 1278 C C . LEU A 1 164 ? 20.672 -5.969 0.057 1 97.5 164 LEU A C 1
ATOM 1280 O O . LEU A 1 164 ? 20.656 -7.004 -0.61 1 97.5 164 LEU A O 1
ATOM 1284 N N . GLN A 1 165 ? 21.516 -5.703 0.986 1 96.69 165 GLN A N 1
ATOM 1285 C CA . GLN A 1 165 ? 22.625 -6.617 1.265 1 96.69 165 GLN A CA 1
ATOM 1286 C C . GLN A 1 165 ? 22.109 -7.992 1.679 1 96.69 165 GLN A C 1
ATOM 1288 O O . GLN A 1 165 ? 22.609 -9.016 1.217 1 96.69 165 GLN A O 1
ATOM 1293 N N . GLU A 1 166 ? 21.172 -8.062 2.527 1 95.31 166 GLU A N 1
ATOM 1294 C CA . GLU A 1 166 ? 20.578 -9.305 3.02 1 95.31 166 GLU A CA 1
ATOM 1295 C C . GLU A 1 166 ? 19.984 -10.125 1.879 1 95.31 166 GLU A C 1
ATOM 1297 O O . GLU A 1 166 ? 19.844 -11.344 1.996 1 95.31 166 GLU A O 1
ATOM 1302 N N . ASN A 1 167 ? 19.719 -9.477 0.76 1 95.5 167 ASN A N 1
ATOM 1303 C CA . ASN A 1 167 ? 19.109 -10.172 -0.369 1 95.5 167 ASN A CA 1
ATOM 1304 C C . ASN A 1 167 ? 20.094 -10.312 -1.532 1 95.5 167 ASN A C 1
ATOM 1306 O O . ASN A 1 167 ? 19.688 -10.609 -2.656 1 95.5 167 ASN A O 1
ATOM 1310 N N . GLY A 1 168 ? 21.328 -9.969 -1.242 1 96.56 168 GLY A N 1
ATOM 1311 C CA . GLY A 1 168 ? 22.375 -10.172 -2.229 1 96.56 168 GLY A CA 1
ATOM 1312 C C . GLY A 1 168 ? 22.375 -9.125 -3.322 1 96.56 168 GLY A C 1
ATOM 1313 O O . GLY A 1 168 ? 22.906 -9.359 -4.414 1 96.56 168 GLY A O 1
ATOM 1314 N N . LEU A 1 169 ? 21.75 -8.047 -3.088 1 98.44 169 LEU A N 1
ATOM 1315 C CA . LEU A 1 169 ? 21.734 -6.973 -4.07 1 98.44 169 LEU A CA 1
ATOM 1316 C C . LEU A 1 169 ? 22.797 -5.934 -3.752 1 98.44 169 LEU A C 1
ATOM 1318 O O . LEU A 1 169 ? 23.219 -5.805 -2.602 1 98.44 169 LEU A O 1
ATOM 1322 N N . ILE A 1 170 ? 23.188 -5.195 -4.805 1 98.31 170 ILE A N 1
ATOM 1323 C CA . ILE A 1 170 ? 24.109 -4.086 -4.629 1 98.31 170 ILE A CA 1
ATOM 1324 C C . ILE A 1 170 ? 23.609 -2.863 -5.391 1 98.31 170 ILE A C 1
ATOM 1326 O O . ILE A 1 170 ? 22.828 -2.992 -6.336 1 98.31 170 ILE A O 1
ATOM 1330 N N . VAL A 1 171 ? 24 -1.709 -4.914 1 98.75 171 VAL A N 1
ATOM 1331 C CA . VAL A 1 171 ? 23.609 -0.451 -5.543 1 98.75 171 VAL A CA 1
ATOM 1332 C C . VAL A 1 171 ? 24.5 -0.19 -6.762 1 98.75 171 VAL A C 1
ATOM 1334 O O . VAL A 1 171 ? 25.719 -0.259 -6.672 1 98.75 171 VAL A O 1
ATOM 1337 N N . PHE A 1 172 ? 23.891 0.111 -7.848 1 98.44 172 PHE A N 1
ATOM 1338 C CA . PHE A 1 172 ? 24.625 0.428 -9.062 1 98.44 172 PHE A CA 1
ATOM 1339 C C . PHE A 1 172 ? 24.609 1.928 -9.336 1 98.44 172 PHE A C 1
ATOM 1341 O O . PHE A 1 172 ? 25.516 2.463 -9.969 1 98.44 172 PHE A O 1
ATOM 1348 N N . GLU A 1 173 ? 23.578 2.582 -8.906 1 98.12 173 GLU A N 1
ATOM 1349 C CA . GLU A 1 173 ? 23.438 4.012 -9.148 1 98.12 173 GLU A CA 1
ATOM 1350 C C . GLU A 1 173 ? 22.641 4.684 -8.031 1 98.12 173 GLU A C 1
ATOM 1352 O O . GLU A 1 173 ? 21.625 4.164 -7.586 1 98.12 173 GLU A O 1
ATOM 1357 N N . GLU A 1 174 ? 23.109 5.773 -7.539 1 98.44 174 GLU A N 1
ATOM 1358 C CA . GLU A 1 174 ? 22.359 6.652 -6.648 1 98.44 174 GLU A CA 1
ATOM 1359 C C . GLU A 1 174 ? 21.656 7.754 -7.43 1 98.44 174 GLU A C 1
ATOM 1361 O O . GLU A 1 174 ? 22.266 8.438 -8.25 1 98.44 174 GLU A O 1
ATOM 1366 N N . MET A 1 175 ? 20.438 7.871 -7.188 1 98.5 175 MET A N 1
ATOM 1367 C CA . MET A 1 175 ? 19.641 8.797 -7.98 1 98.5 175 MET A CA 1
ATOM 1368 C C . MET A 1 175 ? 19.453 10.117 -7.246 1 98.5 175 MET A C 1
ATOM 1370 O O . MET A 1 175 ? 20.031 11.133 -7.617 1 98.5 175 MET A O 1
ATOM 1374 N N . TYR A 1 176 ? 18.516 10.125 -6.25 1 97.19 176 TYR A N 1
ATOM 1375 C CA . TYR A 1 176 ? 18.125 11.312 -5.496 1 97.19 176 TYR A CA 1
ATOM 1376 C C . TYR A 1 176 ? 18.281 11.078 -4 1 97.19 176 TYR A C 1
ATOM 1378 O O . TYR A 1 176 ? 17.969 10 -3.494 1 97.19 176 TYR A O 1
ATOM 1386 N N . SER A 1 177 ? 18.781 12.148 -3.346 1 98.38 177 SER A N 1
ATOM 1387 C CA . SER A 1 177 ? 18.688 12.164 -1.891 1 98.38 177 SER A CA 1
ATOM 1388 C C . SER A 1 177 ? 17.359 12.766 -1.434 1 98.38 177 SER A C 1
ATOM 1390 O O . SER A 1 177 ? 16.922 13.781 -1.964 1 98.38 177 SER A O 1
ATOM 1392 N N . ILE A 1 178 ? 16.766 12.141 -0.466 1 98.56 178 ILE A N 1
ATOM 1393 C CA . ILE A 1 178 ? 15.461 12.617 -0.005 1 98.56 178 ILE A CA 1
ATOM 1394 C C . ILE A 1 178 ? 15.438 12.648 1.521 1 98.56 178 ILE A C 1
ATOM 1396 O O . ILE A 1 178 ? 16.25 12 2.176 1 98.56 178 ILE A O 1
ATOM 1400 N N . SER A 1 179 ? 14.523 13.375 2.078 1 98.56 179 SER A N 1
ATOM 1401 C CA . SER A 1 179 ? 14.312 13.492 3.516 1 98.56 179 SER A CA 1
ATOM 1402 C C . SER A 1 179 ? 12.852 13.805 3.83 1 98.56 179 SER A C 1
ATOM 1404 O O . SER A 1 179 ? 12.031 13.945 2.92 1 98.56 179 SER A O 1
ATOM 1406 N N . ALA A 1 180 ? 12.531 13.875 5.125 1 98.56 180 ALA A N 1
ATOM 1407 C CA . ALA A 1 180 ? 11.188 14.242 5.562 1 98.56 180 ALA A CA 1
ATOM 1408 C C . ALA A 1 180 ? 10.898 15.711 5.27 1 98.56 180 ALA A C 1
ATOM 1410 O O . ALA A 1 180 ? 11.773 16.562 5.434 1 98.56 180 ALA A O 1
ATOM 1411 N N . ARG A 1 181 ? 9.695 16.016 4.836 1 98.75 181 ARG A N 1
ATOM 1412 C CA . ARG A 1 181 ? 9.242 17.359 4.484 1 98.75 181 ARG A CA 1
ATOM 1413 C C . ARG A 1 181 ? 7.992 17.734 5.266 1 98.75 181 ARG A C 1
ATOM 1415 O O . ARG A 1 181 ? 7.129 16.891 5.512 1 98.75 181 ARG A O 1
ATOM 1422 N N . MET A 1 182 ? 7.949 18.953 5.613 1 98.88 182 MET A N 1
ATOM 1423 C CA . MET A 1 182 ? 6.707 19.516 6.141 1 98.88 182 MET A CA 1
ATOM 1424 C C . MET A 1 182 ? 5.867 20.125 5.023 1 98.88 182 MET A C 1
ATOM 1426 O O . MET A 1 182 ? 6.355 20.938 4.246 1 98.88 182 MET A O 1
ATOM 1430 N N . ILE A 1 183 ? 4.625 19.688 4.969 1 98.94 183 ILE A N 1
ATOM 1431 C CA . ILE A 1 183 ? 3.705 20.203 3.961 1 98.94 183 ILE A CA 1
ATOM 1432 C C . ILE A 1 183 ? 2.525 20.891 4.645 1 98.94 183 ILE A C 1
ATOM 1434 O O . ILE A 1 183 ? 2.225 20.609 5.809 1 98.94 183 ILE A O 1
ATOM 1438 N N . VAL A 1 184 ? 1.869 21.828 3.887 1 98.94 184 VAL A N 1
ATOM 1439 C CA . VAL A 1 184 ? 0.798 22.625 4.48 1 98.94 184 VAL A CA 1
ATOM 1440 C C . VAL A 1 184 ? -0.372 22.719 3.506 1 98.94 184 VAL A C 1
ATOM 1442 O O . VAL A 1 184 ? -0.171 22.859 2.299 1 98.94 184 VAL A O 1
ATOM 1445 N N . ASN A 1 185 ? -1.552 22.656 4.043 1 98.88 185 ASN A N 1
ATOM 1446 C CA . ASN A 1 185 ? -2.766 22.891 3.268 1 98.88 185 ASN A CA 1
ATOM 1447 C C . ASN A 1 185 ? -2.855 24.328 2.795 1 98.88 185 ASN A C 1
ATOM 1449 O O . ASN A 1 185 ? -2.609 25.266 3.568 1 98.88 185 ASN A O 1
ATOM 1453 N N . LYS A 1 186 ? -3.254 24.516 1.565 1 98.62 186 LYS A N 1
ATOM 1454 C CA . LYS A 1 186 ? -3.258 25.844 0.962 1 98.62 186 LYS A CA 1
ATOM 1455 C C . LYS A 1 186 ? -4.246 26.766 1.67 1 98.62 186 LYS A C 1
ATOM 1457 O O . LYS A 1 186 ? -3.92 27.922 1.982 1 98.62 186 LYS A O 1
ATOM 1462 N N . ALA A 1 187 ? -5.43 26.312 1.91 1 98.38 187 ALA A N 1
ATOM 1463 C CA . ALA A 1 187 ? -6.441 27.125 2.574 1 98.38 187 ALA A CA 1
ATOM 1464 C C . ALA A 1 187 ? -6.055 27.406 4.023 1 98.38 187 ALA A C 1
ATOM 1466 O O . ALA A 1 187 ? -6.289 28.5 4.531 1 98.38 187 ALA A O 1
ATOM 1467 N N . ALA A 1 188 ? -5.461 26.406 4.66 1 98.31 188 ALA A N 1
ATOM 1468 C CA . ALA A 1 188 ? -5.043 26.594 6.051 1 98.31 188 ALA A CA 1
ATOM 1469 C C . ALA A 1 188 ? -3.971 27.672 6.16 1 98.31 188 ALA A C 1
ATOM 1471 O O . ALA A 1 188 ? -3.947 28.438 7.129 1 98.31 188 ALA A O 1
ATOM 1472 N N . LEU A 1 189 ? -3.072 27.734 5.199 1 97.56 189 LEU A N 1
ATOM 1473 C CA . LEU A 1 189 ? -1.999 28.719 5.223 1 97.56 189 LEU A CA 1
ATOM 1474 C C . LEU A 1 189 ? -2.562 30.141 5.191 1 97.56 189 LEU A C 1
ATOM 1476 O O . LEU A 1 189 ? -1.957 31.062 5.738 1 97.56 189 LEU A O 1
ATOM 1480 N N . LYS A 1 190 ? -3.689 30.281 4.578 1 96.94 190 LYS A N 1
ATOM 1481 C CA . LYS A 1 190 ? -4.336 31.594 4.48 1 96.94 190 LYS A CA 1
ATOM 1482 C C . LYS A 1 190 ? -5.121 31.906 5.75 1 96.94 190 LYS A C 1
ATOM 1484 O O . LYS A 1 190 ? -5.078 33.031 6.246 1 96.94 190 LYS A O 1
ATOM 1489 N N . THR A 1 191 ? -5.781 30.969 6.312 1 97.31 191 THR A N 1
ATOM 1490 C CA . THR A 1 191 ? -6.75 31.203 7.379 1 97.31 191 THR A CA 1
ATOM 1491 C C . THR A 1 191 ? -6.094 31.047 8.75 1 97.31 191 THR A C 1
ATOM 1493 O O . THR A 1 191 ? -6.586 31.578 9.742 1 97.31 191 THR A O 1
ATOM 1496 N N . LYS A 1 192 ? -5.055 30.25 8.812 1 98 192 LYS A N 1
ATOM 1497 C CA . LYS A 1 192 ? -4.328 30.016 10.055 1 98 192 LYS A CA 1
ATOM 1498 C C . LYS A 1 192 ? -2.855 30.391 9.914 1 98 192 LYS A C 1
ATOM 1500 O O . LYS A 1 192 ? -1.981 29.672 10.414 1 98 192 LYS A O 1
ATOM 1505 N N . LYS A 1 193 ? -2.607 31.406 9.234 1 97.25 193 LYS A N 1
ATOM 1506 C CA . LYS A 1 193 ? -1.273 31.812 8.797 1 97.25 193 LYS A CA 1
ATOM 1507 C C . LYS A 1 193 ? -0.331 31.969 9.984 1 97.25 193 LYS A C 1
ATOM 1509 O O . LYS A 1 193 ? 0.756 31.391 10.008 1 97.25 193 LYS A O 1
ATOM 1514 N N . ASP A 1 194 ? -0.712 32.719 10.992 1 97.06 194 ASP A N 1
ATOM 1515 C CA . ASP A 1 194 ? 0.158 33.031 12.117 1 97.06 194 ASP A CA 1
ATOM 1516 C C . ASP A 1 194 ? 0.534 31.766 12.891 1 97.06 194 ASP A C 1
ATOM 1518 O O . ASP A 1 194 ? 1.7 31.562 13.234 1 97.06 194 ASP A O 1
ATOM 1522 N N . GLU A 1 195 ? -0.454 30.891 13.141 1 97.25 195 GLU A N 1
ATOM 1523 C CA . GLU A 1 195 ? -0.205 29.641 13.867 1 97.25 195 GLU A CA 1
ATOM 1524 C C . GLU A 1 195 ? 0.752 28.734 13.094 1 97.25 195 GLU A C 1
ATOM 1526 O O . GLU A 1 195 ? 1.693 28.188 13.672 1 97.25 195 GLU A O 1
ATOM 1531 N N . ILE A 1 196 ? 0.544 28.625 11.844 1 98.31 196 ILE A N 1
ATOM 1532 C CA . ILE A 1 196 ? 1.32 27.719 11.008 1 98.31 196 ILE A CA 1
ATOM 1533 C C . ILE A 1 196 ? 2.756 28.234 10.891 1 98.31 196 ILE A C 1
ATOM 1535 O O . ILE A 1 196 ? 3.707 27.469 11.086 1 98.31 196 ILE A O 1
ATOM 1539 N N . PHE A 1 197 ? 2.932 29.5 10.664 1 97.69 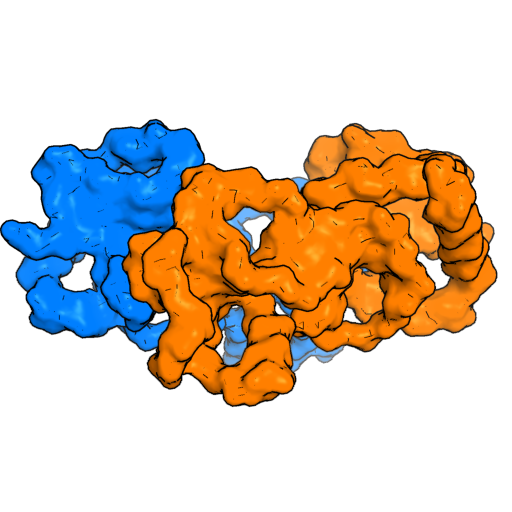197 PHE A N 1
ATOM 1540 C CA . PHE A 1 197 ? 4.273 30.047 10.5 1 97.69 197 PHE A CA 1
ATOM 1541 C C . PHE A 1 197 ? 5.02 30.047 11.828 1 97.69 197 PHE A C 1
ATOM 1543 O O . PHE A 1 197 ? 6.242 29.922 11.867 1 97.69 197 PHE A O 1
ATOM 1550 N N . SER A 1 198 ? 4.32 30.188 12.891 1 97.06 198 SER A N 1
ATOM 1551 C CA . SER A 1 198 ? 4.973 30.078 14.188 1 97.06 198 SER A CA 1
ATOM 1552 C C . SER A 1 198 ? 5.629 28.703 14.352 1 97.06 198 SER A C 1
ATOM 1554 O O . SER A 1 198 ? 6.781 28.609 14.789 1 97.06 198 SER A O 1
ATOM 1556 N N . ILE A 1 199 ? 4.922 27.641 14.008 1 97.5 199 ILE A N 1
ATOM 1557 C CA . ILE A 1 199 ? 5.441 26.281 14.109 1 97.5 199 ILE A CA 1
ATOM 1558 C C . ILE A 1 199 ? 6.605 26.109 13.133 1 97.5 199 ILE A C 1
ATOM 1560 O O . ILE A 1 199 ? 7.664 25.594 13.508 1 97.5 199 ILE A O 1
ATOM 1564 N N . ILE A 1 200 ? 6.445 26.531 11.906 1 98.19 200 ILE A N 1
ATOM 1565 C CA . ILE A 1 200 ? 7.441 26.359 10.852 1 98.19 200 ILE A CA 1
ATOM 1566 C C . ILE A 1 200 ? 8.727 27.078 11.234 1 98.19 200 ILE A C 1
ATOM 1568 O O . ILE A 1 200 ? 9.82 26.531 11.109 1 98.19 200 ILE A O 1
ATOM 1572 N N . ASN A 1 201 ? 8.57 28.328 11.711 1 97.81 201 ASN A N 1
ATOM 1573 C CA . ASN A 1 201 ? 9.734 29.141 12.039 1 97.81 201 ASN A CA 1
ATOM 1574 C C . ASN A 1 201 ? 10.531 28.547 13.195 1 97.81 201 ASN A C 1
ATOM 1576 O O . ASN A 1 201 ? 11.758 28.5 13.148 1 97.81 201 ASN A O 1
ATOM 1580 N N . VAL A 1 202 ? 9.875 28.141 14.18 1 97.38 202 VAL A N 1
ATOM 1581 C CA . VAL A 1 202 ? 10.562 27.562 15.32 1 97.38 202 VAL A CA 1
ATOM 1582 C C . VAL A 1 202 ? 11.242 26.25 14.906 1 97.38 202 VAL A C 1
ATOM 1584 O O . VAL A 1 202 ? 12.375 25.984 15.312 1 97.38 202 VAL A O 1
ATOM 1587 N N . MET A 1 203 ? 10.547 25.453 14.109 1 97.81 203 MET A N 1
ATOM 1588 C CA . MET A 1 203 ? 11.109 24.203 13.602 1 97.81 203 MET A CA 1
ATOM 1589 C C . MET A 1 203 ? 12.367 24.469 12.781 1 97.81 203 MET A C 1
ATOM 1591 O O . MET A 1 203 ? 13.375 23.781 12.945 1 97.81 203 MET A O 1
ATOM 1595 N N . GLU A 1 204 ? 12.25 25.359 11.938 1 97.44 204 GLU A N 1
ATOM 1596 C CA . GLU A 1 204 ? 13.375 25.719 11.094 1 97.44 204 GLU A CA 1
ATOM 1597 C C . GLU A 1 204 ? 14.578 26.156 11.922 1 97.44 204 GLU A C 1
ATOM 1599 O O . GLU A 1 204 ? 15.711 25.75 11.633 1 97.44 204 GLU A O 1
ATOM 1604 N N . GLN A 1 205 ? 14.359 26.969 12.93 1 96 205 GLN A N 1
ATOM 1605 C CA . GLN A 1 205 ? 15.422 27.422 13.812 1 96 205 GLN A CA 1
ATOM 1606 C C . GLN A 1 205 ? 16.078 26.25 14.547 1 96 205 GLN A C 1
ATOM 1608 O O . GLN A 1 205 ? 17.297 26.203 14.695 1 96 205 GLN A O 1
ATOM 1613 N N . GLU A 1 206 ? 15.203 25.359 14.984 1 93.12 206 GLU A N 1
ATOM 1614 C CA . GLU A 1 206 ? 15.719 24.188 15.688 1 93.12 206 GLU A CA 1
ATOM 1615 C C . GLU A 1 206 ? 16.594 23.328 14.773 1 93.12 206 GLU A C 1
ATOM 1617 O O . GLU A 1 206 ? 17.625 22.828 15.195 1 93.12 206 GLU A O 1
ATOM 1622 N N . ILE A 1 207 ? 16.172 23.062 13.523 1 93.69 207 ILE A N 1
ATOM 1623 C CA . ILE A 1 207 ? 16.891 22.266 12.547 1 93.69 207 ILE A CA 1
ATOM 1624 C C . ILE A 1 207 ? 18.234 22.906 12.227 1 93.69 207 ILE A C 1
ATOM 1626 O O . ILE A 1 207 ? 19.266 22.234 12.141 1 93.69 207 ILE A O 1
ATOM 1630 N N . LEU A 1 208 ? 18.188 24.25 12.047 1 88.31 208 LEU A N 1
ATOM 1631 C CA . LEU A 1 208 ? 19.406 24.984 11.703 1 88.31 208 LEU A CA 1
ATOM 1632 C C . LEU A 1 208 ? 20.391 24.984 12.867 1 88.31 208 LEU A C 1
ATOM 1634 O O . LEU A 1 208 ? 21.609 25.016 12.656 1 88.31 208 LEU A O 1
ATOM 1638 N N . SER A 1 209 ? 19.844 24.969 14.008 1 87.62 209 SER A N 1
ATOM 1639 C CA . SER A 1 209 ? 20.688 25 15.188 1 87.62 209 SER A CA 1
ATOM 1640 C C . SER A 1 209 ? 21.344 23.641 15.445 1 87.62 209 SER A C 1
ATOM 1642 O O . SER A 1 209 ? 22.344 23.547 16.172 1 87.62 209 SER A O 1
ATOM 1644 N N . GLY A 1 210 ? 20.969 22.547 14.742 1 73.06 210 GLY A N 1
ATOM 1645 C CA . GLY A 1 210 ? 21.531 21.219 14.914 1 73.06 210 GLY A CA 1
ATOM 1646 C C . GLY A 1 210 ? 21.172 20.594 16.25 1 73.06 210 GLY A C 1
ATOM 1647 O O . GLY A 1 210 ? 21.875 19.703 16.734 1 73.06 210 GLY A O 1
ATOM 1648 N N . LYS A 1 211 ? 20.203 21.219 17.078 1 56.66 211 LYS A N 1
ATOM 1649 C CA . LYS A 1 211 ? 19.891 20.703 18.406 1 56.66 211 LYS A CA 1
ATOM 1650 C C . LYS A 1 211 ? 18.828 19.625 18.359 1 56.66 211 LYS A C 1
ATOM 1652 O O . LYS A 1 211 ? 17.984 19.625 17.453 1 56.66 211 LYS A O 1
ATOM 1657 N N . MET B 1 1 ? 8.906 -34.156 -13.539 1 68 1 MET B N 1
ATOM 1658 C CA . MET B 1 1 ? 7.859 -33.156 -13.758 1 68 1 MET B CA 1
ATOM 1659 C C . MET B 1 1 ? 8.406 -31.75 -13.578 1 68 1 MET B C 1
ATOM 1661 O O . MET B 1 1 ? 9.352 -31.547 -12.82 1 68 1 MET B O 1
ATOM 1665 N N . ARG B 1 2 ? 8 -30.75 -14.438 1 84.5 2 ARG B N 1
ATOM 1666 C CA . ARG B 1 2 ? 8.484 -29.375 -14.383 1 84.5 2 ARG B CA 1
ATOM 1667 C C . ARG B 1 2 ? 8.078 -28.703 -13.086 1 84.5 2 ARG B C 1
ATOM 1669 O O . ARG B 1 2 ? 7.016 -29 -12.531 1 84.5 2 ARG B O 1
ATOM 1676 N N . ASN B 1 3 ? 8.93 -28 -12.578 1 94.31 3 ASN B N 1
ATOM 1677 C CA . ASN B 1 3 ? 8.672 -27.266 -11.336 1 94.31 3 ASN B CA 1
ATOM 1678 C C . ASN B 1 3 ? 7.52 -26.281 -11.5 1 94.31 3 ASN B C 1
ATOM 1680 O O . ASN B 1 3 ? 7.41 -25.609 -12.523 1 94.31 3 ASN B O 1
ATOM 1684 N N . ILE B 1 4 ? 6.59 -26.328 -10.555 1 98.56 4 ILE B N 1
ATOM 1685 C CA . ILE B 1 4 ? 5.512 -25.344 -10.516 1 98.56 4 ILE B CA 1
ATOM 1686 C C . ILE B 1 4 ? 5.805 -24.312 -9.445 1 98.56 4 ILE B C 1
ATOM 1688 O O . ILE B 1 4 ? 5.988 -24.641 -8.273 1 98.56 4 ILE B O 1
ATOM 1692 N N . GLN B 1 5 ? 5.855 -23.047 -9.836 1 98.62 5 GLN B N 1
ATOM 1693 C CA . GLN B 1 5 ? 6.043 -21.953 -8.891 1 98.62 5 GLN B CA 1
ATOM 1694 C C . GLN B 1 5 ? 4.707 -21.297 -8.523 1 98.62 5 GLN B C 1
ATOM 1696 O O . GLN B 1 5 ? 3.957 -20.875 -9.406 1 98.62 5 GLN B O 1
ATOM 1701 N N . ILE B 1 6 ? 4.43 -21.219 -7.211 1 98.81 6 ILE B N 1
ATOM 1702 C CA . ILE B 1 6 ? 3.164 -20.672 -6.734 1 98.81 6 ILE B CA 1
ATOM 1703 C C . ILE B 1 6 ? 3.42 -19.406 -5.93 1 98.81 6 ILE B C 1
ATOM 1705 O O . ILE B 1 6 ? 4.184 -19.422 -4.961 1 98.81 6 ILE B O 1
ATOM 1709 N N . ALA B 1 7 ? 2.814 -18.297 -6.336 1 98.81 7 ALA B N 1
ATOM 1710 C CA . ALA B 1 7 ? 2.84 -17.062 -5.551 1 98.81 7 ALA B CA 1
ATOM 1711 C C . ALA B 1 7 ? 1.654 -16.984 -4.594 1 98.81 7 ALA B C 1
ATOM 1713 O O . ALA B 1 7 ? 0.503 -17.141 -5.012 1 98.81 7 ALA B O 1
ATOM 1714 N N . LEU B 1 8 ? 1.949 -16.734 -3.322 1 98.56 8 LEU B N 1
ATOM 1715 C CA . LEU B 1 8 ? 0.912 -16.625 -2.301 1 98.56 8 LEU B CA 1
ATOM 1716 C C . LEU B 1 8 ? 0.876 -15.219 -1.711 1 98.56 8 LEU B C 1
ATOM 1718 O O . LEU B 1 8 ? 1.915 -14.57 -1.581 1 98.56 8 LEU B O 1
ATOM 1722 N N . THR B 1 9 ? -0.31 -14.805 -1.372 1 98.19 9 THR B N 1
ATOM 1723 C CA . THR B 1 9 ? -0.467 -13.539 -0.665 1 98.19 9 THR B CA 1
ATOM 1724 C C . THR B 1 9 ? 0.066 -13.648 0.761 1 98.19 9 THR B C 1
ATOM 1726 O O . THR B 1 9 ? -0.372 -14.508 1.53 1 98.19 9 THR B O 1
ATOM 1729 N N . LYS B 1 10 ? 0.976 -12.805 1.049 1 96.44 10 LYS B N 1
ATOM 1730 C CA . LYS B 1 10 ? 1.533 -12.75 2.396 1 96.44 10 LYS B CA 1
ATOM 1731 C C . LYS B 1 10 ? 0.541 -12.125 3.377 1 96.44 10 LYS B C 1
ATOM 1733 O O . LYS B 1 10 ? -0.18 -11.188 3.027 1 96.44 10 LYS B O 1
ATOM 1738 N N . GLY B 1 11 ? 0.514 -12.617 4.637 1 93.69 11 GLY B N 1
ATOM 1739 C CA . GLY B 1 11 ? -0.328 -12.023 5.66 1 93.69 11 GLY B CA 1
ATOM 1740 C C . GLY B 1 11 ? -1.519 -12.891 6.031 1 93.69 11 GLY B C 1
ATOM 1741 O O . GLY B 1 11 ? -1.379 -14.094 6.227 1 93.69 11 GLY B O 1
ATOM 1742 N N . ARG B 1 12 ? -2.66 -12.273 6.184 1 91.25 12 ARG B N 1
ATOM 1743 C CA . ARG B 1 12 ? -3.848 -12.898 6.754 1 91.25 12 ARG B CA 1
ATOM 1744 C C . ARG B 1 12 ? -4.309 -14.078 5.898 1 91.25 12 ARG B C 1
ATOM 1746 O O . ARG B 1 12 ? -4.785 -15.086 6.426 1 91.25 12 ARG B O 1
ATOM 1753 N N . LEU B 1 13 ? -4.137 -13.977 4.672 1 95.56 13 LEU B N 1
ATOM 1754 C CA . LEU B 1 13 ? -4.668 -15 3.777 1 95.56 13 LEU B CA 1
ATOM 1755 C C . LEU B 1 13 ? -3.861 -16.297 3.881 1 95.56 13 LEU B C 1
ATOM 1757 O O . LEU B 1 13 ? -4.359 -17.375 3.555 1 95.56 13 LEU B O 1
ATOM 1761 N N . GLU B 1 14 ? -2.619 -16.203 4.305 1 94.5 14 GLU B N 1
ATOM 1762 C CA . GLU B 1 14 ? -1.739 -17.359 4.41 1 94.5 14 GLU B CA 1
ATOM 1763 C C . GLU B 1 14 ? -2.354 -18.438 5.297 1 94.5 14 GLU B C 1
ATOM 1765 O O . GLU B 1 14 ? -2.316 -19.625 4.957 1 94.5 14 GLU B O 1
ATOM 1770 N N . LYS B 1 15 ? -2.951 -17.938 6.367 1 93.69 15 LYS B N 1
ATOM 1771 C CA . LYS B 1 15 ? -3.475 -18.859 7.363 1 93.69 15 LYS B CA 1
ATOM 1772 C C . LYS B 1 15 ? -4.625 -19.688 6.793 1 93.69 15 LYS B C 1
ATOM 1774 O O . LYS B 1 15 ? -4.879 -20.812 7.246 1 93.69 15 LYS B O 1
ATOM 1779 N N . HIS B 1 16 ? -5.293 -19.188 5.805 1 95.12 16 HIS B N 1
ATOM 1780 C CA . HIS B 1 16 ? -6.426 -19.859 5.188 1 95.12 16 HIS B CA 1
ATOM 1781 C C . HIS B 1 16 ? -5.973 -20.766 4.059 1 95.12 16 HIS B C 1
ATOM 1783 O O . HIS B 1 16 ? -6.586 -21.812 3.812 1 95.12 16 HIS B O 1
ATOM 1789 N N . VAL B 1 17 ? -4.891 -20.438 3.432 1 97.06 17 VAL B N 1
ATOM 1790 C CA . VAL B 1 17 ? -4.57 -21.047 2.15 1 97.06 17 VAL B CA 1
ATOM 1791 C C . VAL B 1 17 ? -3.562 -22.172 2.355 1 97.06 17 VAL B C 1
ATOM 1793 O O . VAL B 1 17 ? -3.619 -23.203 1.674 1 97.06 17 VAL B O 1
ATOM 1796 N N . ILE B 1 18 ? -2.676 -22.047 3.318 1 97.06 18 ILE B N 1
ATOM 1797 C CA . ILE B 1 18 ? -1.608 -23.016 3.541 1 97.06 18 ILE B CA 1
ATOM 1798 C C . ILE B 1 18 ? -2.211 -24.375 3.895 1 97.06 18 ILE B C 1
ATOM 1800 O O . ILE B 1 18 ? -1.834 -25.391 3.318 1 97.06 18 ILE B O 1
ATOM 1804 N N . PRO B 1 19 ? -3.223 -24.453 4.812 1 96.56 19 PRO B N 1
ATOM 1805 C CA . PRO B 1 19 ? -3.836 -25.75 5.133 1 96.56 19 PRO B CA 1
ATOM 1806 C C . PRO B 1 19 ? -4.438 -26.438 3.91 1 96.56 19 PRO B C 1
ATOM 1808 O O . PRO B 1 19 ? -4.449 -27.672 3.836 1 96.56 19 PRO B O 1
ATOM 1811 N N . LEU B 1 20 ? -4.949 -25.703 2.92 1 97.12 20 LEU B N 1
ATOM 1812 C CA . LEU B 1 20 ? -5.512 -26.281 1.708 1 97.12 20 LEU B CA 1
ATOM 1813 C C . LEU B 1 20 ? -4.441 -27.031 0.92 1 97.12 20 LEU B C 1
ATOM 1815 O O . LEU B 1 20 ? -4.684 -28.141 0.437 1 97.12 20 LEU B O 1
ATOM 1819 N N . PHE B 1 21 ? -3.27 -26.453 0.783 1 97.75 21 PHE B N 1
ATOM 1820 C CA . PHE B 1 21 ? -2.176 -27.094 0.067 1 97.75 21 PHE B CA 1
ATOM 1821 C C . PHE B 1 21 ? -1.699 -28.344 0.811 1 97.75 21 PHE B C 1
ATOM 1823 O O . PHE B 1 21 ? -1.37 -29.359 0.191 1 97.75 21 PHE B O 1
ATOM 1830 N N . GLU B 1 22 ? -1.689 -28.25 2.084 1 97.31 22 GLU B N 1
ATOM 1831 C CA . GLU B 1 22 ? -1.297 -29.406 2.877 1 97.31 22 GLU B CA 1
ATOM 1832 C C . GLU B 1 22 ? -2.291 -30.547 2.707 1 97.31 22 GLU B C 1
ATOM 1834 O O . GLU B 1 22 ? -1.895 -31.719 2.629 1 97.31 22 GLU B O 1
ATOM 1839 N N . GLN B 1 23 ? -3.48 -30.266 2.654 1 96.38 23 GLN B N 1
ATOM 1840 C CA . GLN B 1 23 ? -4.535 -31.266 2.527 1 96.38 23 GLN B CA 1
ATOM 1841 C C . GLN B 1 23 ? -4.414 -32.031 1.215 1 96.38 23 GLN B C 1
ATOM 1843 O O . GLN B 1 23 ? -4.797 -33.188 1.136 1 96.38 23 GLN B O 1
ATOM 1848 N N . ILE B 1 24 ? -3.84 -31.406 0.245 1 96.5 24 ILE B N 1
ATOM 1849 C CA . ILE B 1 24 ? -3.723 -32.094 -1.035 1 96.5 24 ILE B CA 1
ATOM 1850 C C . ILE B 1 24 ? -2.324 -32.688 -1.172 1 96.5 24 ILE B C 1
ATOM 1852 O O . ILE B 1 24 ? -1.884 -33 -2.279 1 96.5 24 ILE B O 1
ATOM 1856 N N . GLY B 1 25 ? -1.612 -32.688 -0.078 1 96.56 25 GLY B N 1
ATOM 1857 C CA . GLY B 1 25 ? -0.395 -33.469 -0.015 1 96.56 25 GLY B CA 1
ATOM 1858 C C . GLY B 1 25 ? 0.857 -32.688 -0.312 1 96.56 25 GLY B C 1
ATOM 1859 O O . GLY B 1 25 ? 1.92 -33.25 -0.57 1 96.56 25 GLY B O 1
ATOM 1860 N N . ILE B 1 26 ? 0.785 -31.375 -0.302 1 97.31 26 ILE B N 1
ATOM 1861 C CA . ILE B 1 26 ? 1.954 -30.547 -0.545 1 97.31 26 ILE B CA 1
ATOM 1862 C C . ILE B 1 26 ? 2.582 -30.125 0.785 1 97.31 26 ILE B C 1
ATOM 1864 O O . ILE B 1 26 ? 1.912 -29.562 1.645 1 97.31 26 ILE B O 1
ATOM 1868 N N . ASP B 1 27 ? 3.836 -30.438 0.933 1 97.81 27 ASP B N 1
ATOM 1869 C CA . ASP B 1 27 ? 4.547 -30.078 2.156 1 97.81 27 ASP B CA 1
ATOM 1870 C C . ASP B 1 27 ? 4.773 -28.562 2.236 1 97.81 27 ASP B C 1
ATOM 1872 O O . ASP B 1 27 ? 5.441 -27.984 1.379 1 97.81 27 ASP B O 1
ATOM 1876 N N . CYS B 1 28 ? 4.219 -27.984 3.283 1 97.25 28 CYS B N 1
ATOM 1877 C CA . CYS B 1 28 ? 4.344 -26.531 3.449 1 97.25 28 CYS B CA 1
ATOM 1878 C C . CYS B 1 28 ? 5.109 -26.203 4.727 1 97.25 28 CYS B C 1
ATOM 1880 O O . CYS B 1 28 ? 4.91 -25.141 5.309 1 97.25 28 CYS B O 1
ATOM 1882 N N . SER B 1 29 ? 5.949 -27.047 5.238 1 96.44 29 SER B N 1
ATOM 1883 C CA . SER B 1 29 ? 6.66 -26.859 6.5 1 96.44 29 SER B CA 1
ATOM 1884 C C . SER B 1 29 ? 7.543 -25.625 6.465 1 96.44 29 SER B C 1
ATOM 1886 O O . SER B 1 29 ? 7.617 -24.875 7.445 1 96.44 29 SER B O 1
ATOM 1888 N N . GLU B 1 30 ? 8.164 -25.359 5.363 1 94.81 30 GLU B N 1
ATOM 1889 C CA . GLU B 1 30 ? 9.023 -24.188 5.242 1 94.81 30 GLU B CA 1
ATOM 1890 C C . GLU B 1 30 ? 8.203 -22.891 5.324 1 94.81 30 GLU B C 1
ATOM 1892 O O . GLU B 1 30 ? 8.672 -21.891 5.875 1 94.81 30 GLU B O 1
ATOM 1897 N N . LEU B 1 31 ? 7.016 -22.906 4.809 1 94.12 31 LEU B N 1
ATOM 1898 C CA . LEU B 1 31 ? 6.137 -21.734 4.844 1 94.12 31 LEU B CA 1
ATOM 1899 C C . LEU B 1 31 ? 5.676 -21.438 6.266 1 94.12 31 LEU B C 1
ATOM 1901 O O . LEU B 1 31 ? 5.535 -20.281 6.652 1 94.12 31 LEU B O 1
ATOM 1905 N N . LYS B 1 32 ? 5.496 -22.453 6.969 1 93.06 32 LYS B N 1
ATOM 1906 C CA . LYS B 1 32 ? 5.008 -22.328 8.344 1 93.06 32 LYS B CA 1
ATOM 1907 C C . LYS B 1 32 ? 6.109 -21.812 9.266 1 93.06 32 LYS B C 1
ATOM 1909 O O . LYS B 1 32 ? 5.828 -21.203 10.297 1 93.06 32 LYS B O 1
ATOM 1914 N N . ASN B 1 33 ? 7.348 -22.109 8.914 1 90.69 33 ASN B N 1
ATOM 1915 C CA . ASN B 1 33 ? 8.516 -21.656 9.664 1 90.69 33 ASN B CA 1
ATOM 1916 C C . ASN B 1 33 ? 9.383 -20.719 8.828 1 90.69 33 ASN B C 1
ATOM 1918 O O . ASN B 1 33 ? 10.602 -20.906 8.742 1 90.69 33 ASN B O 1
ATOM 1922 N N . LYS B 1 34 ? 8.859 -19.75 8.328 1 86.62 34 LYS B N 1
ATOM 1923 C CA . LYS B 1 34 ? 9.469 -19.031 7.215 1 86.62 34 LYS B CA 1
ATOM 1924 C C . LYS B 1 34 ? 10.469 -18 7.719 1 86.62 34 LYS B C 1
ATOM 1926 O O . LYS B 1 34 ? 11.406 -17.625 7 1 86.62 34 LYS B O 1
ATOM 1931 N N . GLY B 1 35 ? 10.352 -17.562 8.977 1 86.44 35 GLY B N 1
ATOM 1932 C CA . GLY B 1 35 ? 11.203 -16.469 9.383 1 86.44 35 GLY B CA 1
ATOM 1933 C C . GLY B 1 35 ? 11.094 -15.258 8.461 1 86.44 35 GLY B C 1
ATOM 1934 O O . GLY B 1 35 ? 9.992 -14.75 8.227 1 86.44 35 GLY B O 1
ATOM 1935 N N . ARG B 1 36 ? 12.227 -14.891 7.797 1 84.12 36 ARG B N 1
ATOM 1936 C CA . ARG B 1 36 ? 12.234 -13.734 6.906 1 84.12 36 ARG B CA 1
ATOM 1937 C C . ARG B 1 36 ? 12.312 -14.164 5.445 1 84.12 36 ARG B C 1
ATOM 1939 O O . ARG B 1 36 ? 12.359 -13.328 4.547 1 84.12 36 ARG B O 1
ATOM 1946 N N . LYS B 1 37 ? 12.273 -15.367 5.234 1 90.31 37 LYS B N 1
ATOM 1947 C CA . LYS B 1 37 ? 12.383 -15.906 3.885 1 90.31 37 LYS B CA 1
ATOM 1948 C C . LYS B 1 37 ? 11.125 -15.625 3.076 1 90.31 37 LYS B C 1
ATOM 1950 O O . LYS B 1 37 ? 10.031 -15.523 3.637 1 90.31 37 LYS B O 1
ATOM 1955 N N . LEU B 1 38 ? 11.352 -15.523 1.758 1 94.81 38 LEU B N 1
ATOM 1956 C CA . LEU B 1 38 ? 10.219 -15.234 0.88 1 94.81 38 LEU B CA 1
ATOM 1957 C C . LEU B 1 38 ? 10.078 -16.312 -0.19 1 94.81 38 LEU B C 1
ATOM 1959 O O . LEU B 1 38 ? 9.07 -16.359 -0.904 1 94.81 38 LEU B O 1
ATOM 1963 N N . VAL B 1 39 ? 11.008 -17.109 -0.354 1 95.94 39 VAL B N 1
ATOM 1964 C CA . VAL B 1 39 ? 10.977 -18.203 -1.317 1 95.94 39 VAL B CA 1
ATOM 1965 C C . VAL B 1 39 ? 11.109 -19.547 -0.587 1 95.94 39 VAL B C 1
ATOM 1967 O O . VAL B 1 39 ? 11.945 -19.688 0.305 1 95.94 39 VAL B O 1
ATOM 1970 N N . PHE B 1 40 ? 10.289 -20.516 -1.054 1 96.81 40 PHE B N 1
ATOM 1971 C CA . PHE B 1 40 ? 10.211 -21.781 -0.342 1 96.81 40 PHE B CA 1
ATOM 1972 C C . PHE B 1 40 ? 10.109 -22.938 -1.32 1 96.81 40 PHE B C 1
ATOM 1974 O O . PHE B 1 40 ? 9.531 -22.797 -2.4 1 96.81 40 PHE B O 1
ATOM 1981 N N . GLN B 1 41 ? 10.648 -24.078 -0.872 1 95.69 41 GLN B N 1
ATOM 1982 C CA . GLN B 1 41 ? 10.555 -25.297 -1.658 1 95.69 41 GLN B CA 1
ATOM 1983 C C . GLN B 1 41 ? 9.852 -26.406 -0.875 1 95.69 41 GLN B C 1
ATOM 1985 O O . GLN B 1 41 ? 10.172 -26.641 0.289 1 95.69 41 GLN B O 1
ATOM 1990 N N . SER B 1 42 ? 8.859 -26.969 -1.605 1 97 42 SER B N 1
ATOM 1991 C CA . SER B 1 42 ? 8.242 -28.156 -1.016 1 97 42 SER B CA 1
ATOM 1992 C C . SER B 1 42 ? 9.219 -29.328 -0.999 1 97 42 SER B C 1
ATOM 1994 O O . SER B 1 42 ? 9.883 -29.609 -1.999 1 97 42 SER B O 1
ATOM 1996 N N . LYS B 1 43 ? 9.227 -30.078 0.081 1 96 43 LYS B N 1
ATOM 1997 C CA . LYS B 1 43 ? 10.203 -31.156 0.228 1 96 43 LYS B CA 1
ATOM 1998 C C . LYS B 1 43 ? 9.758 -32.406 -0.516 1 96 43 LYS B C 1
ATOM 2000 O O . LYS B 1 43 ? 10.586 -33.25 -0.889 1 96 43 LYS B O 1
ATOM 2005 N N . ASN B 1 44 ? 8.531 -32.562 -0.745 1 97.19 44 ASN B N 1
ATOM 2006 C CA . ASN B 1 44 ? 8.023 -33.812 -1.252 1 97.19 44 ASN B CA 1
ATOM 2007 C C . ASN B 1 44 ? 7.453 -33.688 -2.66 1 97.19 44 ASN B C 1
ATOM 2009 O O . ASN B 1 44 ? 6.977 -34.656 -3.244 1 97.19 44 ASN B O 1
ATOM 2013 N N . THR B 1 45 ? 7.41 -32.438 -3.178 1 96.19 45 THR B N 1
ATOM 2014 C CA . THR B 1 45 ? 6.898 -32.188 -4.52 1 96.19 45 THR B CA 1
ATOM 2015 C C . THR B 1 45 ? 7.812 -31.234 -5.277 1 96.19 45 THR B C 1
ATOM 2017 O O . THR B 1 45 ? 8.727 -30.641 -4.695 1 96.19 45 THR B O 1
ATOM 2020 N N . ASP B 1 46 ? 7.605 -31.156 -6.531 1 96.5 46 ASP B N 1
ATOM 2021 C CA . ASP B 1 46 ? 8.32 -30.188 -7.363 1 96.5 46 ASP B CA 1
ATOM 2022 C C . ASP B 1 46 ? 7.582 -28.844 -7.406 1 96.5 46 ASP B C 1
ATOM 2024 O O . ASP B 1 46 ? 7.352 -28.297 -8.484 1 96.5 46 ASP B O 1
ATOM 2028 N N . ILE B 1 47 ? 7.18 -28.406 -6.238 1 97.94 47 ILE B N 1
ATOM 2029 C CA . ILE B 1 47 ? 6.461 -27.141 -6.102 1 97.94 47 ILE B CA 1
ATOM 2030 C C . ILE B 1 47 ? 7.273 -26.188 -5.23 1 97.94 47 ILE B C 1
ATOM 2032 O O . ILE B 1 47 ? 7.836 -26.578 -4.211 1 97.94 47 ILE B O 1
ATOM 2036 N N . SER B 1 48 ? 7.402 -24.984 -5.695 1 97.69 48 SER B N 1
ATOM 2037 C CA . SER B 1 48 ? 7.992 -23.891 -4.926 1 97.69 48 SER B CA 1
ATOM 2038 C C . SER B 1 48 ? 6.98 -22.781 -4.676 1 97.69 48 SER B C 1
ATOM 2040 O O . SER B 1 48 ? 6.008 -22.641 -5.418 1 97.69 48 SER B O 1
ATOM 2042 N N . PHE B 1 49 ? 7.25 -22.047 -3.562 1 98.19 49 PHE B N 1
ATOM 2043 C CA . PHE B 1 49 ? 6.355 -20.953 -3.186 1 98.19 49 PHE B CA 1
ATOM 2044 C C . PHE B 1 49 ? 7.117 -19.641 -3.061 1 98.19 49 PHE B C 1
ATOM 2046 O O . PHE B 1 49 ? 8.281 -19.641 -2.658 1 98.19 49 PHE B O 1
ATOM 2053 N N . ILE B 1 50 ? 6.473 -18.562 -3.408 1 97.94 50 ILE B N 1
ATOM 2054 C CA . ILE B 1 50 ? 6.945 -17.234 -3.059 1 97.94 50 ILE B CA 1
ATOM 2055 C C . ILE B 1 50 ? 5.855 -16.484 -2.297 1 97.94 50 ILE B C 1
ATOM 2057 O O . ILE B 1 50 ? 4.668 -16.656 -2.582 1 97.94 50 ILE B O 1
ATOM 2061 N N . LEU B 1 51 ? 6.254 -15.812 -1.256 1 97.69 51 LEU B N 1
ATOM 2062 C CA . LEU B 1 51 ? 5.348 -15.008 -0.445 1 97.69 51 LEU B CA 1
ATOM 2063 C C . LEU B 1 51 ? 5.527 -13.523 -0.743 1 97.69 51 LEU B C 1
ATOM 2065 O O . LEU B 1 51 ? 6.605 -12.961 -0.52 1 97.69 51 LEU B O 1
ATOM 2069 N N . VAL B 1 52 ? 4.461 -12.867 -1.273 1 97.69 52 VAL B N 1
ATOM 2070 C CA . VAL B 1 52 ? 4.531 -11.461 -1.645 1 97.69 52 VAL B CA 1
ATOM 2071 C C . VAL B 1 52 ? 3.199 -10.781 -1.334 1 97.69 52 VAL B C 1
ATOM 2073 O O . VAL B 1 52 ? 2.244 -11.43 -0.908 1 97.69 52 VAL B O 1
ATOM 2076 N N . LYS B 1 53 ? 3.113 -9.5 -1.504 1 97.31 53 LYS B N 1
ATOM 2077 C CA . LYS B 1 53 ? 1.869 -8.766 -1.3 1 97.31 53 LYS B CA 1
ATOM 2078 C C . LYS B 1 53 ? 0.818 -9.164 -2.33 1 97.31 53 LYS B C 1
ATOM 2080 O O . LYS B 1 53 ? 1.155 -9.555 -3.451 1 97.31 53 LYS B O 1
ATOM 2085 N N . ALA B 1 54 ? -0.382 -8.906 -1.982 1 97.75 54 ALA B N 1
ATOM 2086 C CA . ALA B 1 54 ? -1.519 -9.398 -2.752 1 97.75 54 ALA B CA 1
ATOM 2087 C C . ALA B 1 54 ? -1.447 -8.93 -4.203 1 97.75 54 ALA B C 1
ATOM 2089 O O . ALA B 1 54 ? -1.455 -9.75 -5.125 1 97.75 54 ALA B O 1
ATOM 2090 N N . VAL B 1 55 ? -1.327 -7.652 -4.414 1 97.81 55 VAL B N 1
ATOM 2091 C CA . VAL B 1 55 ? -1.332 -7.117 -5.77 1 97.81 55 VAL B CA 1
ATOM 2092 C C . VAL B 1 55 ? -0.129 -7.652 -6.543 1 97.81 55 VAL B C 1
ATOM 2094 O O . VAL B 1 55 ? -0.214 -7.891 -7.75 1 97.81 55 VAL B O 1
ATOM 2097 N N . ASP B 1 56 ? 0.969 -7.891 -5.883 1 98.62 56 ASP B N 1
ATOM 2098 C CA . ASP B 1 56 ? 2.18 -8.391 -6.523 1 98.62 56 ASP B CA 1
ATOM 2099 C C . ASP B 1 56 ? 2.008 -9.852 -6.949 1 98.62 56 ASP B C 1
ATOM 2101 O O . ASP B 1 56 ? 2.621 -10.297 -7.918 1 98.62 56 ASP B O 1
ATOM 2105 N N . VAL B 1 57 ? 1.172 -10.602 -6.254 1 98.75 57 VAL B N 1
ATOM 2106 C CA . VAL B 1 57 ? 0.868 -11.961 -6.68 1 98.75 57 VAL B CA 1
ATOM 2107 C C . VAL B 1 57 ? 0.37 -11.953 -8.125 1 98.75 57 VAL B C 1
ATOM 2109 O O . VAL B 1 57 ? 0.876 -12.695 -8.969 1 98.75 57 VAL B O 1
ATOM 2112 N N . ALA B 1 58 ? -0.587 -11.102 -8.391 1 98.81 58 ALA B N 1
ATOM 2113 C CA . ALA B 1 58 ? -1.136 -11 -9.742 1 98.81 58 ALA B CA 1
ATOM 2114 C C . ALA B 1 58 ? -0.059 -10.594 -10.742 1 98.81 58 ALA B C 1
ATOM 2116 O O . ALA B 1 58 ? -0.03 -11.086 -11.867 1 98.81 58 ALA B O 1
ATOM 2117 N N . THR B 1 59 ? 0.839 -9.727 -10.328 1 98.81 59 THR B N 1
ATOM 2118 C CA . THR B 1 59 ? 1.909 -9.25 -11.195 1 98.81 59 THR B CA 1
ATOM 2119 C C . THR B 1 59 ? 2.873 -10.383 -11.531 1 98.81 59 THR B C 1
ATOM 2121 O O . THR B 1 59 ? 3.236 -10.57 -12.695 1 98.81 59 THR B O 1
ATOM 2124 N N . TYR B 1 60 ? 3.25 -11.148 -10.562 1 98.88 60 TYR B N 1
ATOM 2125 C CA . TYR B 1 60 ? 4.188 -12.25 -10.766 1 98.88 60 TYR B CA 1
ATOM 2126 C C . TYR B 1 60 ? 3.58 -13.328 -11.656 1 98.88 60 TYR B C 1
ATOM 2128 O O . TYR B 1 60 ? 4.285 -13.961 -12.445 1 98.88 60 TYR B O 1
ATOM 2136 N N . VAL B 1 61 ? 2.311 -13.555 -11.539 1 98.94 61 VAL B N 1
ATOM 2137 C CA . VAL B 1 61 ? 1.629 -14.531 -12.375 1 98.94 61 VAL B CA 1
ATOM 2138 C C . VAL B 1 61 ? 1.5 -13.992 -13.797 1 98.94 61 VAL B C 1
ATOM 2140 O O . VAL B 1 61 ? 1.779 -14.703 -14.766 1 98.94 61 VAL B O 1
ATOM 2143 N N . GLU B 1 62 ? 1.085 -12.758 -13.914 1 98.88 62 GLU B N 1
ATOM 2144 C CA . GLU B 1 62 ? 0.91 -12.141 -15.227 1 98.88 62 GLU B CA 1
ATOM 2145 C C . GLU B 1 62 ? 2.193 -12.211 -16.047 1 98.88 62 GLU B C 1
ATOM 2147 O O . GLU B 1 62 ? 2.152 -12.5 -17.25 1 98.88 62 GLU B O 1
ATOM 2152 N N . HIS B 1 63 ? 3.326 -12.062 -15.359 1 98.62 63 HIS B N 1
ATOM 2153 C CA . HIS B 1 63 ? 4.598 -11.953 -16.062 1 98.62 63 HIS B CA 1
ATOM 2154 C C . HIS B 1 63 ? 5.293 -13.312 -16.141 1 98.62 63 HIS B C 1
ATOM 2156 O O . HIS B 1 63 ? 6.426 -13.398 -16.625 1 98.62 63 HIS B O 1
ATOM 2162 N N . GLY B 1 64 ? 4.707 -14.32 -15.578 1 98.56 64 GLY B N 1
ATOM 2163 C CA . GLY B 1 64 ? 5.16 -15.688 -15.789 1 98.56 64 GLY B CA 1
ATOM 2164 C C . GLY B 1 64 ? 6.238 -16.109 -14.812 1 98.56 64 GLY B C 1
ATOM 2165 O O . GLY B 1 64 ? 6.824 -17.188 -14.961 1 98.56 64 GLY B O 1
ATOM 2166 N N . VAL B 1 65 ? 6.543 -15.227 -13.875 1 98.56 65 VAL B N 1
ATOM 2167 C CA . VAL B 1 65 ? 7.48 -15.617 -12.828 1 98.56 65 VAL B CA 1
ATOM 2168 C C . VAL B 1 65 ? 6.855 -16.688 -11.945 1 98.56 65 VAL B C 1
ATOM 2170 O O . VAL B 1 65 ? 7.551 -17.594 -11.477 1 98.56 65 VAL B O 1
ATOM 2173 N N . ALA B 1 66 ? 5.613 -16.609 -11.711 1 98.81 66 ALA B N 1
ATOM 2174 C CA . ALA B 1 66 ? 4.828 -17.641 -11.055 1 98.81 66 ALA B CA 1
ATOM 2175 C C . ALA B 1 66 ? 3.854 -18.297 -12.023 1 98.81 66 ALA B C 1
ATOM 2177 O O . ALA B 1 66 ? 3.242 -17.609 -12.852 1 98.81 66 ALA B O 1
ATOM 2178 N N . ASP B 1 67 ? 3.752 -19.594 -11.875 1 98.88 67 ASP B N 1
ATOM 2179 C CA . ASP B 1 67 ? 2.797 -20.328 -12.695 1 98.88 67 ASP B CA 1
ATOM 2180 C C . ASP B 1 67 ? 1.376 -20.172 -12.156 1 98.88 67 ASP B C 1
ATOM 2182 O O . ASP B 1 67 ? 0.424 -20.047 -12.93 1 98.88 67 ASP B O 1
ATOM 2186 N N . ILE B 1 68 ? 1.233 -20.266 -10.898 1 98.94 68 ILE B N 1
ATOM 2187 C CA . ILE B 1 68 ? -0.024 -20.203 -10.164 1 98.94 68 ILE B CA 1
ATOM 2188 C C . ILE B 1 68 ? 0.064 -19.109 -9.094 1 98.94 68 ILE B C 1
ATOM 2190 O O . ILE B 1 68 ? 1.141 -18.859 -8.547 1 98.94 68 ILE B O 1
ATOM 2194 N N . GLY B 1 69 ? -1.023 -18.469 -8.82 1 98.88 69 GLY B N 1
ATOM 2195 C CA . GLY B 1 69 ? -1.135 -17.531 -7.703 1 98.88 69 GLY B CA 1
ATOM 2196 C C . GLY B 1 69 ? -2.389 -17.75 -6.875 1 98.88 69 GLY B C 1
ATOM 2197 O O . GLY B 1 69 ? -3.377 -18.297 -7.363 1 98.88 69 GLY B O 1
ATOM 2198 N N . VAL B 1 70 ? -2.332 -17.359 -5.629 1 98.88 70 VAL B N 1
ATOM 2199 C CA . VAL B 1 70 ? -3.518 -17.297 -4.781 1 98.88 70 VAL B CA 1
ATOM 2200 C C . VAL B 1 70 ? -3.693 -15.875 -4.246 1 98.88 70 VAL B C 1
ATOM 2202 O O . VAL B 1 70 ? -2.826 -15.359 -3.537 1 98.88 70 VAL B O 1
ATOM 2205 N N . VAL B 1 71 ? -4.773 -15.273 -4.582 1 98.62 71 VAL B N 1
ATOM 2206 C CA . VAL B 1 71 ? -5.039 -13.883 -4.238 1 98.62 71 VAL B CA 1
ATOM 2207 C C . VAL B 1 71 ? -6.523 -13.703 -3.93 1 98.62 71 VAL B C 1
ATOM 2209 O O . VAL B 1 71 ? -7.352 -14.531 -4.309 1 98.62 71 VAL B O 1
ATOM 2212 N N . GLY B 1 72 ? -6.805 -12.688 -3.207 1 98.38 72 GLY B N 1
ATOM 2213 C CA . GLY B 1 72 ? -8.211 -12.383 -2.986 1 98.38 72 GLY B CA 1
ATOM 2214 C C . GLY B 1 72 ? -8.898 -11.836 -4.223 1 98.38 72 GLY B C 1
ATOM 2215 O O . GLY B 1 72 ? -8.289 -11.125 -5.02 1 98.38 72 GLY B O 1
ATOM 2216 N N . LYS B 1 73 ? -10.188 -12.102 -4.27 1 98.5 73 LYS B N 1
ATOM 2217 C CA . LYS B 1 73 ? -10.984 -11.625 -5.391 1 98.5 73 LYS B CA 1
ATOM 2218 C C . LYS B 1 73 ? -10.984 -10.102 -5.453 1 98.5 73 LYS B C 1
ATOM 2220 O O . LYS B 1 73 ? -11.164 -9.516 -6.523 1 98.5 73 LYS B O 1
ATOM 2225 N N . ASP B 1 74 ? -10.797 -9.43 -4.312 1 98.44 74 ASP B N 1
ATOM 2226 C CA . ASP B 1 74 ? -10.719 -7.973 -4.273 1 98.44 74 ASP B CA 1
ATOM 2227 C C . ASP B 1 74 ? -9.617 -7.457 -5.199 1 98.44 74 ASP B C 1
ATOM 2229 O O . ASP B 1 74 ? -9.805 -6.457 -5.895 1 98.44 74 ASP B O 1
ATOM 2233 N N . VAL B 1 75 ? -8.492 -8.18 -5.191 1 98.38 75 VAL B N 1
ATOM 2234 C CA . VAL B 1 75 ? -7.367 -7.773 -6.027 1 98.38 75 VAL B CA 1
ATOM 2235 C C . VAL B 1 75 ? -7.746 -7.891 -7.5 1 98.38 75 VAL B C 1
ATOM 2237 O O . VAL B 1 75 ? -7.473 -6.988 -8.297 1 98.38 75 VAL B O 1
ATOM 2240 N N . LEU B 1 76 ? -8.383 -8.945 -7.832 1 98.5 76 LEU B N 1
ATOM 2241 C CA . LEU B 1 76 ? -8.734 -9.234 -9.219 1 98.5 76 LEU B CA 1
ATOM 2242 C C . LEU B 1 76 ? -9.789 -8.258 -9.727 1 98.5 76 LEU B C 1
ATOM 2244 O O . LEU B 1 76 ? -9.758 -7.852 -10.891 1 98.5 76 LEU B O 1
ATOM 2248 N N . MET B 1 77 ? -10.727 -7.906 -8.898 1 98.31 77 MET B N 1
ATOM 2249 C CA . MET B 1 77 ? -11.797 -6.984 -9.273 1 98.31 77 MET B CA 1
ATOM 2250 C C . MET B 1 77 ? -11.266 -5.566 -9.438 1 98.31 77 MET B C 1
ATOM 2252 O O . MET B 1 77 ? -11.766 -4.801 -10.258 1 98.31 77 MET B O 1
ATOM 2256 N N . GLU B 1 78 ? -10.281 -5.184 -8.664 1 98.62 78 GLU B N 1
ATOM 2257 C CA . GLU B 1 78 ? -9.766 -3.818 -8.664 1 98.62 78 GLU B CA 1
ATOM 2258 C C . GLU B 1 78 ? -8.742 -3.611 -9.773 1 98.62 78 GLU B C 1
ATOM 2260 O O . GLU B 1 78 ? -8.602 -2.504 -10.297 1 98.62 78 GLU B O 1
ATOM 2265 N N . ASN B 1 79 ? -8.008 -4.699 -10.055 1 96.81 79 ASN B N 1
ATOM 2266 C CA . ASN B 1 79 ? -6.902 -4.609 -11.008 1 96.81 79 ASN B CA 1
ATOM 2267 C C . ASN B 1 79 ? -7.148 -5.48 -12.234 1 96.81 79 ASN B C 1
ATOM 2269 O O . ASN B 1 79 ? -7.484 -6.66 -12.102 1 96.81 79 ASN B O 1
ATOM 2273 N N . GLU B 1 80 ? -6.969 -4.844 -13.391 1 92.44 80 GLU B N 1
ATOM 2274 C CA . GLU B 1 80 ? -7.055 -5.621 -14.625 1 92.44 80 GLU B CA 1
ATOM 2275 C C . GLU B 1 80 ? -5.711 -6.258 -14.969 1 92.44 80 GLU B C 1
ATOM 2277 O O . GLU B 1 80 ? -4.734 -5.555 -15.242 1 92.44 80 GLU B O 1
ATOM 2282 N N . LYS B 1 81 ? -5.656 -7.527 -14.859 1 94.94 81 LYS B N 1
ATOM 2283 C CA . LYS B 1 81 ? -4.453 -8.289 -15.203 1 94.94 81 LYS B CA 1
ATOM 2284 C C . LYS B 1 81 ? -4.754 -9.344 -16.25 1 94.94 81 LYS B C 1
ATOM 2286 O O . LYS B 1 81 ? -5.879 -9.844 -16.344 1 94.94 81 LYS B O 1
ATOM 2291 N N . ASP B 1 82 ? -3.77 -9.586 -17.062 1 98.12 82 ASP B N 1
ATOM 2292 C CA . ASP B 1 82 ? -3.896 -10.609 -18.094 1 98.12 82 ASP B CA 1
ATOM 2293 C C . ASP B 1 82 ? -3.535 -11.992 -17.547 1 98.12 82 ASP B C 1
ATOM 2295 O O . ASP B 1 82 ? -2.453 -12.508 -17.828 1 98.12 82 ASP B O 1
ATOM 2299 N N . ILE B 1 83 ? -4.465 -12.617 -16.812 1 98.75 83 ILE B N 1
ATOM 2300 C CA . ILE B 1 83 ? -4.301 -13.898 -16.141 1 98.75 83 ILE B CA 1
ATOM 2301 C C . ILE B 1 83 ? -5.598 -14.695 -16.234 1 98.75 83 ILE B C 1
ATOM 2303 O O . ILE B 1 83 ? -6.637 -14.172 -16.641 1 98.75 83 ILE B O 1
ATOM 2307 N N . TYR B 1 84 ? -5.527 -16 -15.906 1 98.75 84 TYR B N 1
ATOM 2308 C CA . TYR B 1 84 ? -6.727 -16.828 -15.781 1 98.75 84 TYR B CA 1
ATOM 2309 C C . TYR B 1 84 ? -7.137 -16.969 -14.32 1 98.75 84 TYR B C 1
ATOM 2311 O O . TYR B 1 84 ? -6.324 -17.375 -13.477 1 98.75 84 TYR B O 1
ATOM 2319 N N . GLU B 1 85 ? -8.344 -16.578 -14 1 98.75 85 GLU B N 1
ATOM 2320 C CA . GLU B 1 85 ? -8.938 -16.984 -12.734 1 98.75 85 GLU B CA 1
ATOM 2321 C C . GLU B 1 85 ? -9.539 -18.391 -12.828 1 98.75 85 GLU B C 1
ATOM 2323 O O . GLU B 1 85 ? -10.57 -18.578 -13.469 1 98.75 85 GLU B O 1
ATOM 2328 N N . MET B 1 86 ? -9.008 -19.359 -12.078 1 98.69 86 MET B N 1
ATOM 2329 C CA . MET B 1 86 ? -9.289 -20.75 -12.398 1 98.69 86 MET B CA 1
ATOM 2330 C C . MET B 1 86 ? -10.195 -21.375 -11.344 1 98.69 86 MET B C 1
ATOM 2332 O O . MET B 1 86 ? -10.977 -22.281 -11.656 1 98.69 86 MET B O 1
ATOM 2336 N N . LEU B 1 87 ? -10.039 -21 -10.094 1 98.62 87 LEU B N 1
ATOM 2337 C CA . LEU B 1 87 ? -10.719 -21.734 -9.039 1 98.62 87 LEU B CA 1
ATOM 2338 C C . LEU B 1 87 ? -11.047 -20.828 -7.859 1 98.62 87 LEU B C 1
ATOM 2340 O O . LEU B 1 87 ? -10.195 -20.047 -7.422 1 98.62 87 LEU B O 1
ATOM 2344 N N . ASP B 1 88 ? -12.297 -20.812 -7.434 1 98.5 88 ASP B N 1
ATOM 2345 C CA . ASP B 1 88 ? -12.672 -20.25 -6.145 1 98.5 88 ASP B CA 1
ATOM 2346 C C . ASP B 1 88 ? -12.305 -21.172 -4.996 1 98.5 88 ASP B C 1
ATOM 2348 O O . ASP B 1 88 ? -12.828 -22.297 -4.898 1 98.5 88 ASP B O 1
ATOM 2352 N N . LEU B 1 89 ? -11.469 -20.719 -4.09 1 98.31 89 LEU B N 1
ATOM 2353 C CA . LEU B 1 89 ? -10.969 -21.609 -3.043 1 98.31 89 LEU B CA 1
ATOM 2354 C C . LEU B 1 89 ? -11.93 -21.641 -1.858 1 98.31 89 LEU B C 1
ATOM 2356 O O . LEU B 1 89 ? -11.828 -22.516 -0.998 1 98.31 89 LEU B O 1
ATOM 2360 N N . GLY B 1 90 ? -12.758 -20.625 -1.766 1 97.12 90 GLY B N 1
ATOM 2361 C CA . GLY B 1 90 ? -13.82 -20.625 -0.77 1 97.12 90 GLY B CA 1
ATOM 2362 C C . GLY B 1 90 ? -13.328 -20.297 0.626 1 97.12 90 GLY B C 1
ATOM 2363 O O . GLY B 1 90 ? -14.055 -20.469 1.604 1 97.12 90 GLY B O 1
ATOM 2364 N N . VAL B 1 91 ? -12.125 -19.891 0.757 1 97.38 91 VAL B N 1
ATOM 2365 C CA . VAL B 1 91 ? -11.578 -19.5 2.053 1 97.38 91 VAL B CA 1
ATOM 2366 C C . VAL B 1 91 ? -11.234 -18.016 2.041 1 97.38 91 VAL B C 1
ATOM 2368 O O . VAL B 1 91 ? -11.258 -17.375 0.989 1 97.38 91 VAL B O 1
ATOM 2371 N N . GLY B 1 92 ? -10.984 -17.484 3.238 1 97.38 92 GLY B N 1
ATOM 2372 C CA . GLY B 1 92 ? -10.75 -16.047 3.318 1 97.38 92 GLY B CA 1
ATOM 2373 C C . GLY B 1 92 ? -11.953 -15.219 2.896 1 97.38 92 GLY B C 1
ATOM 2374 O O . GLY B 1 92 ? -11.805 -14.219 2.197 1 97.38 92 GLY B O 1
ATOM 2375 N N . VAL B 1 93 ? -13.023 -15.633 3.27 1 97.88 93 VAL B N 1
ATOM 2376 C CA . VAL B 1 93 ? -14.273 -15.016 2.834 1 97.88 93 VAL B CA 1
ATOM 2377 C C . VAL B 1 93 ? -14.453 -13.664 3.529 1 97.88 93 VAL B C 1
ATOM 2379 O O . VAL B 1 93 ? -14.273 -13.555 4.746 1 97.88 93 VAL B O 1
ATOM 2382 N N . CYS B 1 94 ? -14.805 -12.648 2.715 1 97.88 94 CYS B N 1
ATOM 2383 C CA . CYS B 1 94 ? -15.117 -11.305 3.176 1 97.88 94 CYS B CA 1
ATOM 2384 C C . CYS B 1 94 ? -16.203 -10.664 2.316 1 97.88 94 CYS B C 1
ATOM 2386 O O . CYS B 1 94 ? -16.609 -11.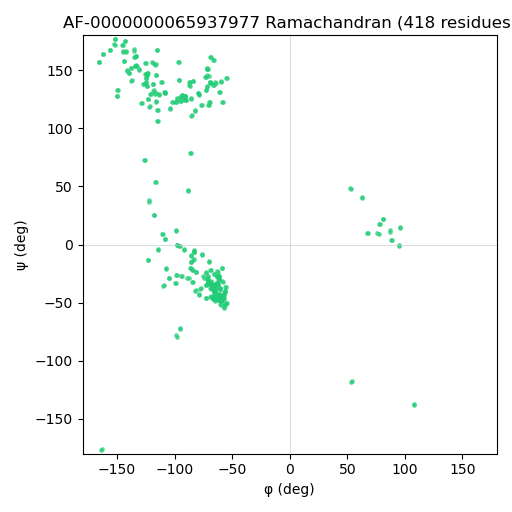234 1.3 1 97.88 94 CYS B O 1
ATOM 2388 N N . LYS B 1 95 ? -16.656 -9.523 2.779 1 98.56 95 LYS B N 1
ATOM 2389 C CA . LYS B 1 95 ? -17.609 -8.742 2.006 1 98.56 95 LYS B CA 1
ATOM 2390 C C . LYS B 1 95 ? -17.125 -7.309 1.825 1 98.56 95 LYS B C 1
ATOM 2392 O O . LYS B 1 95 ? -16.594 -6.707 2.754 1 98.56 95 LYS B O 1
ATOM 2397 N N . PHE B 1 96 ? -17.328 -6.836 0.603 1 98.88 96 PHE B N 1
ATOM 2398 C CA . PHE B 1 96 ? -17.25 -5.387 0.46 1 98.88 96 PHE B CA 1
ATOM 2399 C C . PHE B 1 96 ? -18.453 -4.711 1.095 1 98.88 96 PHE B C 1
ATOM 2401 O O . PHE B 1 96 ? -19.594 -5.133 0.879 1 98.88 96 PHE B O 1
ATOM 2408 N N . CYS B 1 97 ? -18.203 -3.662 1.813 1 98.88 97 CYS B N 1
ATOM 2409 C CA . CYS B 1 97 ? -19.297 -2.973 2.484 1 98.88 97 CYS B CA 1
ATOM 2410 C C . CYS B 1 97 ? -19.125 -1.461 2.4 1 98.88 97 CYS B C 1
ATOM 2412 O O . CYS B 1 97 ? -18 -0.962 2.367 1 98.88 97 CYS B O 1
ATOM 2414 N N . VAL B 1 98 ? -20.234 -0.783 2.338 1 98.88 98 VAL B N 1
ATOM 2415 C CA . VAL B 1 98 ? -20.281 0.64 2.656 1 98.88 98 VAL B CA 1
ATOM 2416 C C . VAL B 1 98 ? -20.453 0.827 4.16 1 98.88 98 VAL B C 1
ATOM 2418 O O . VAL B 1 98 ? -21.375 0.257 4.758 1 98.88 98 VAL B O 1
ATOM 2421 N N . ALA B 1 99 ? -19.578 1.567 4.754 1 98.88 99 ALA B N 1
ATOM 2422 C CA . ALA B 1 99 ? -19.656 1.763 6.199 1 98.88 99 ALA B CA 1
ATOM 2423 C C . ALA B 1 99 ? -19.391 3.221 6.57 1 98.88 99 ALA B C 1
ATOM 2425 O O . ALA B 1 99 ? -18.719 3.945 5.828 1 98.88 99 ALA B O 1
ATOM 2426 N N . SER B 1 100 ? -19.953 3.619 7.648 1 98.81 100 SER B N 1
ATOM 2427 C CA . SER B 1 100 ? -19.766 4.973 8.164 1 98.81 100 SER B CA 1
ATOM 2428 C C . SER B 1 100 ? -20.188 5.07 9.625 1 98.81 100 SER B C 1
ATOM 2430 O O . SER B 1 100 ? -20.422 4.051 10.281 1 98.81 100 SER B O 1
ATOM 2432 N N . ILE B 1 101 ? -20.141 6.309 10.172 1 98.5 101 ILE B N 1
ATOM 2433 C CA . ILE B 1 101 ? -20.641 6.574 11.516 1 98.5 101 ILE B CA 1
ATOM 2434 C C . ILE B 1 101 ? -22.156 6.445 11.523 1 98.5 101 ILE B C 1
ATOM 2436 O O . ILE B 1 101 ? -22.812 6.609 10.492 1 98.5 101 ILE B O 1
ATOM 2440 N N . PRO B 1 102 ? -22.75 6.277 12.719 1 98 102 PRO B N 1
ATOM 2441 C CA . PRO B 1 102 ? -24.188 5.996 12.812 1 98 102 PRO B CA 1
ATOM 2442 C C . PRO B 1 102 ? -25.047 7.129 12.25 1 98 102 PRO B C 1
ATOM 2444 O O . PRO B 1 102 ? -26.141 6.883 11.75 1 98 102 PRO B O 1
ATOM 2447 N N . THR B 1 103 ? -24.594 8.305 12.281 1 97.25 103 THR B N 1
ATOM 2448 C CA . THR B 1 103 ? -25.391 9.461 11.898 1 97.25 103 THR B CA 1
ATOM 2449 C C . THR B 1 103 ? -25.375 9.648 10.383 1 97.25 103 THR B C 1
ATOM 2451 O O . THR B 1 103 ? -26.062 10.516 9.852 1 97.25 103 THR B O 1
ATOM 2454 N N . TYR B 1 104 ? -24.609 8.867 9.711 1 97.5 104 TYR B N 1
ATOM 2455 C CA . TYR B 1 104 ? -24.562 8.898 8.258 1 97.5 104 TYR B CA 1
ATOM 2456 C C . TYR B 1 104 ? -25.938 8.602 7.664 1 97.5 104 TYR B C 1
ATOM 2458 O O . TYR B 1 104 ? -26.641 7.703 8.133 1 97.5 104 TYR B O 1
ATOM 2466 N N . ASN B 1 105 ? -26.297 9.344 6.57 1 96.38 105 ASN B N 1
ATOM 2467 C CA . ASN B 1 105 ? -27.547 9.117 5.859 1 96.38 105 ASN B CA 1
ATOM 2468 C C . ASN B 1 105 ? -27.312 8.617 4.441 1 96.38 105 ASN B C 1
ATOM 2470 O O . ASN B 1 105 ? -27.062 9.406 3.529 1 96.38 105 ASN B O 1
ATOM 2474 N N . PRO B 1 106 ? -27.547 7.418 4.207 1 93.5 106 PRO B N 1
ATOM 2475 C CA . PRO B 1 106 ? -27.312 6.855 2.875 1 93.5 106 PRO B CA 1
ATOM 2476 C C . PRO B 1 106 ? -28.312 7.367 1.833 1 93.5 106 PRO B C 1
ATOM 2478 O O . PRO B 1 106 ? -28.078 7.227 0.63 1 93.5 106 PRO B O 1
ATOM 2481 N N . LYS B 1 107 ? -29.391 7.961 2.236 1 92.81 107 LYS B N 1
ATOM 2482 C CA . LYS B 1 107 ? -30.438 8.383 1.318 1 92.81 107 LYS B CA 1
ATOM 2483 C C . LYS B 1 107 ? -30.297 9.867 0.974 1 92.81 107 LYS B C 1
ATOM 2485 O O . LYS B 1 107 ? -31.094 10.406 0.204 1 92.81 107 LYS B O 1
ATOM 2490 N N . SER B 1 108 ? -29.297 10.414 1.567 1 91.62 108 SER B N 1
ATOM 2491 C CA . SER B 1 108 ? -29.094 11.82 1.266 1 91.62 108 SER B CA 1
ATOM 2492 C C . SER B 1 108 ? -28.969 12.055 -0.237 1 91.62 108 SER B C 1
ATOM 2494 O O . SER B 1 108 ? -28.344 11.266 -0.943 1 91.62 108 SER B O 1
ATOM 2496 N N . TYR B 1 109 ? -29.484 13.133 -0.796 1 89.62 109 TYR B N 1
ATOM 2497 C CA . TYR B 1 109 ? -29.438 13.469 -2.215 1 89.62 109 TYR B CA 1
ATOM 2498 C C . TYR B 1 109 ? -28.125 14.141 -2.58 1 89.62 109 TYR B C 1
ATOM 2500 O O . TYR B 1 109 ? -27.797 14.273 -3.762 1 89.62 109 TYR B O 1
ATOM 2508 N N . ARG B 1 110 ? -27.453 14.508 -1.607 1 92.81 110 ARG B N 1
ATOM 2509 C CA . ARG B 1 110 ? -26.172 15.164 -1.846 1 92.81 110 ARG B CA 1
ATOM 2510 C C . ARG B 1 110 ? -25.141 14.172 -2.354 1 92.81 110 ARG B C 1
ATOM 2512 O O . ARG B 1 110 ? -25.172 12.992 -1.993 1 92.81 110 ARG B O 1
ATOM 2519 N N . LYS B 1 111 ? -24.328 14.727 -3.207 1 96.94 111 LYS B N 1
ATOM 2520 C CA . LYS B 1 111 ? -23.219 13.906 -3.672 1 96.94 111 LYS B CA 1
ATOM 2521 C C . LYS B 1 111 ? -22.344 13.445 -2.506 1 96.94 111 LYS B C 1
ATOM 2523 O O . LYS B 1 111 ? -21.828 14.266 -1.753 1 96.94 111 LYS B O 1
ATOM 2528 N N . LYS B 1 112 ? -22.188 12.156 -2.375 1 97.25 112 LYS B N 1
ATOM 2529 C CA . LYS B 1 112 ? -21.438 11.57 -1.265 1 97.25 112 LYS B CA 1
ATOM 2530 C C . LYS B 1 112 ? -19.953 11.469 -1.594 1 97.25 112 LYS B C 1
ATOM 2532 O O . LYS B 1 112 ? -19.594 11.156 -2.727 1 97.25 112 LYS B O 1
ATOM 2537 N N . ARG B 1 113 ? -19.141 11.758 -0.632 1 98.5 113 ARG B N 1
ATOM 2538 C CA . ARG B 1 113 ? -17.719 11.492 -0.706 1 98.5 113 ARG B CA 1
ATOM 2539 C C . ARG B 1 113 ? -17.375 10.148 -0.057 1 98.5 113 ARG B C 1
ATOM 2541 O O . ARG B 1 113 ? -17.719 9.914 1.103 1 98.5 113 ARG B O 1
ATOM 2548 N N . ILE B 1 114 ? -16.672 9.289 -0.816 1 98.81 114 ILE B N 1
ATOM 2549 C CA . ILE B 1 114 ? -16.359 7.941 -0.356 1 98.81 114 ILE B CA 1
ATOM 2550 C C . ILE B 1 114 ? -14.844 7.723 -0.381 1 98.81 114 ILE B C 1
ATOM 2552 O O . ILE B 1 114 ? -14.188 7.969 -1.397 1 98.81 114 ILE B O 1
ATOM 2556 N N . ALA B 1 115 ? -14.297 7.328 0.768 1 98.88 115 ALA B N 1
ATOM 2557 C CA . ALA B 1 115 ? -12.891 6.93 0.806 1 98.88 115 ALA B CA 1
ATOM 2558 C C . ALA B 1 115 ? -12.742 5.414 0.685 1 98.88 115 ALA B C 1
ATOM 2560 O O . ALA B 1 115 ? -13.539 4.66 1.254 1 98.88 115 ALA B O 1
ATOM 2561 N N . THR B 1 116 ? -11.719 4.949 -0.046 1 98.88 116 THR B N 1
ATOM 2562 C CA . THR B 1 116 ? -11.523 3.52 -0.246 1 98.88 116 THR B CA 1
ATOM 2563 C C . THR B 1 116 ? -10.125 3.238 -0.801 1 98.88 116 THR B C 1
ATOM 2565 O O . THR B 1 116 ? -9.492 4.125 -1.377 1 98.88 116 THR B O 1
ATOM 2568 N N . LYS B 1 117 ? -9.711 2.041 -0.575 1 98.25 117 LYS B N 1
ATOM 2569 C CA . LYS B 1 117 ? -8.539 1.521 -1.266 1 98.25 117 LYS B CA 1
ATOM 2570 C C . LYS B 1 117 ? -8.906 0.983 -2.646 1 98.25 117 LYS B C 1
ATOM 2572 O O . LYS B 1 117 ? -8.023 0.654 -3.443 1 98.25 117 LYS B O 1
ATOM 2577 N N . TYR B 1 118 ? -10.188 0.94 -2.945 1 98.69 118 TYR B N 1
ATOM 2578 C CA . TYR B 1 118 ? -10.719 0.254 -4.117 1 98.69 118 TYR B CA 1
ATOM 2579 C C . TYR B 1 118 ? -11.578 1.19 -4.953 1 98.69 118 TYR B C 1
ATOM 2581 O O . TYR B 1 118 ? -12.789 0.97 -5.098 1 98.69 118 TYR B O 1
ATOM 2589 N N . PRO B 1 119 ? -10.961 2.113 -5.633 1 98.81 119 PRO B N 1
ATOM 2590 C CA . PRO B 1 119 ? -11.75 3.107 -6.371 1 98.81 119 PRO B CA 1
ATOM 2591 C C . PRO B 1 119 ? -12.555 2.492 -7.512 1 98.81 119 PRO B C 1
ATOM 2593 O O . PRO B 1 119 ? -13.695 2.891 -7.746 1 98.81 119 PRO B O 1
ATOM 2596 N N . HIS B 1 120 ? -11.984 1.559 -8.234 1 98.56 120 HIS B N 1
ATOM 2597 C CA . HIS B 1 120 ? -12.688 0.987 -9.383 1 98.56 120 HIS B CA 1
ATOM 2598 C C . HIS B 1 120 ? -13.914 0.197 -8.938 1 98.56 120 HIS B C 1
ATOM 2600 O O . HIS B 1 120 ? -14.992 0.358 -9.508 1 98.56 120 HIS B O 1
ATOM 2606 N N . ILE B 1 121 ? -13.727 -0.601 -7.945 1 98.75 121 ILE B N 1
ATOM 2607 C CA . ILE B 1 121 ? -14.836 -1.386 -7.41 1 98.75 121 ILE B CA 1
ATOM 2608 C C . ILE B 1 121 ? -15.93 -0.452 -6.902 1 98.75 121 ILE B C 1
ATOM 2610 O O . ILE B 1 121 ? -17.109 -0.662 -7.184 1 98.75 121 ILE B O 1
ATOM 2614 N N . THR B 1 122 ? -15.531 0.565 -6.219 1 98.81 122 THR B N 1
ATOM 2615 C CA . THR B 1 122 ? -16.453 1.521 -5.621 1 98.81 122 THR B CA 1
ATOM 2616 C C . THR B 1 122 ? -17.203 2.303 -6.699 1 98.81 122 THR B C 1
ATOM 2618 O O . THR B 1 122 ? -18.422 2.42 -6.656 1 98.81 122 THR B O 1
ATOM 2621 N N . SER B 1 123 ? -16.469 2.781 -7.672 1 98.56 123 SER B N 1
ATOM 2622 C CA . SER B 1 123 ? -17.062 3.539 -8.766 1 98.56 123 SER B CA 1
ATOM 2623 C C . SER B 1 123 ? -18.094 2.703 -9.523 1 98.56 123 SER B C 1
ATOM 2625 O O . SER B 1 123 ? -19.203 3.158 -9.773 1 98.56 123 SER B O 1
ATOM 2627 N N . ASN B 1 124 ? -17.75 1.502 -9.891 1 98.25 124 ASN B N 1
ATOM 2628 C CA . ASN B 1 124 ? -18.641 0.617 -10.625 1 98.25 124 ASN B CA 1
ATOM 2629 C C . ASN B 1 124 ? -19.922 0.343 -9.844 1 98.25 124 ASN B C 1
ATOM 2631 O O . ASN B 1 124 ? -21.016 0.353 -10.414 1 98.25 124 ASN B O 1
ATOM 2635 N N . TYR B 1 125 ? -19.766 0.096 -8.602 1 98.69 125 TYR B N 1
ATOM 2636 C CA . TYR B 1 125 ? -20.922 -0.225 -7.77 1 98.69 125 TYR B CA 1
ATOM 2637 C C . TYR B 1 125 ? -21.922 0.922 -7.758 1 98.69 125 TYR B C 1
ATOM 2639 O O . TYR B 1 125 ? -23.109 0.718 -8 1 98.69 125 TYR B O 1
ATOM 2647 N N . PHE B 1 126 ? -21.453 2.127 -7.48 1 98 126 PHE B N 1
ATOM 2648 C CA . PHE B 1 126 ? -22.344 3.271 -7.363 1 98 126 PHE B CA 1
ATOM 2649 C C . PHE B 1 126 ? -22.859 3.691 -8.734 1 98 126 PHE B C 1
ATOM 2651 O O . PHE B 1 126 ? -24 4.152 -8.852 1 98 126 PHE B O 1
ATOM 2658 N N . HIS B 1 127 ? -22.031 3.557 -9.719 1 97.81 127 HIS B N 1
ATOM 2659 C CA . HIS B 1 127 ? -22.5 3.803 -11.078 1 97.81 127 HIS B CA 1
ATOM 2660 C C . HIS B 1 127 ? -23.672 2.898 -11.43 1 97.81 127 HIS B C 1
ATOM 2662 O O . HIS B 1 127 ? -24.688 3.363 -11.969 1 97.81 127 HIS B O 1
ATOM 2668 N N . ASP B 1 128 ? -23.562 1.653 -11.133 1 97.75 128 ASP B N 1
ATOM 2669 C CA . ASP B 1 128 ? -24.609 0.676 -11.422 1 97.75 128 ASP B CA 1
ATOM 2670 C C . ASP B 1 128 ? -25.891 1.009 -10.664 1 97.75 128 ASP B C 1
ATOM 2672 O O . ASP B 1 128 ? -26.984 0.67 -11.117 1 97.75 128 ASP B O 1
ATOM 2676 N N . LYS B 1 129 ? -25.766 1.66 -9.562 1 95.38 129 LYS B N 1
ATOM 2677 C CA . LYS B 1 129 ? -26.922 2.076 -8.758 1 95.38 129 LYS B CA 1
ATOM 2678 C C . LYS B 1 129 ? -27.484 3.408 -9.25 1 95.38 129 LYS B C 1
ATOM 2680 O O . LYS B 1 129 ? -28.484 3.893 -8.727 1 95.38 129 LYS B O 1
ATOM 2685 N N . GLY B 1 130 ? -26.75 4.043 -10.141 1 95.75 130 GLY B N 1
ATOM 2686 C CA . GLY B 1 130 ? -27.172 5.336 -10.656 1 95.75 130 GLY B CA 1
ATOM 2687 C C . GLY B 1 130 ? -26.828 6.488 -9.727 1 95.75 130 GLY B C 1
ATOM 2688 O O . GLY B 1 130 ? -27.5 7.52 -9.734 1 95.75 130 GLY B O 1
ATOM 2689 N N . GLU B 1 131 ? -25.906 6.285 -8.898 1 95.88 131 GLU B N 1
ATOM 2690 C CA . GLU B 1 131 ? -25.5 7.309 -7.938 1 95.88 131 GLU B CA 1
ATOM 2691 C C . GLU B 1 131 ? -24.125 7.883 -8.289 1 95.88 131 GLU B C 1
ATOM 2693 O O . GLU B 1 131 ? -23.188 7.137 -8.562 1 95.88 131 GLU B O 1
ATOM 2698 N N . ASP B 1 132 ? -24.094 9.156 -8.297 1 95 132 ASP B N 1
ATOM 2699 C CA . ASP B 1 132 ? -22.828 9.852 -8.508 1 95 132 ASP B CA 1
ATOM 2700 C C . ASP B 1 132 ? -22.125 10.109 -7.18 1 95 132 ASP B C 1
ATOM 2702 O O . ASP B 1 132 ? -22.703 10.688 -6.262 1 95 132 ASP B O 1
ATOM 2706 N N . VAL B 1 133 ? -20.875 9.641 -7.074 1 98 133 VAL B N 1
ATOM 2707 C CA . VAL B 1 133 ? -20.125 9.812 -5.832 1 98 133 VAL B CA 1
ATOM 2708 C C . VAL B 1 133 ? -18.734 10.367 -6.141 1 98 133 VAL B C 1
ATOM 2710 O O . VAL B 1 133 ? -18.234 10.203 -7.254 1 98 133 VAL B O 1
ATOM 2713 N N . GLU B 1 134 ? -18.188 11.133 -5.184 1 98.56 134 GLU B N 1
ATOM 2714 C CA . GLU B 1 134 ? -16.781 11.523 -5.215 1 98.56 134 GLU B CA 1
ATOM 2715 C C . GLU B 1 134 ? -15.914 10.523 -4.461 1 98.56 134 GLU B C 1
ATOM 2717 O O . GLU B 1 134 ? -16.156 10.242 -3.283 1 98.56 134 GLU B O 1
ATOM 2722 N N . ILE B 1 135 ? -14.938 10.008 -5.102 1 98.81 135 ILE B N 1
ATOM 2723 C CA . ILE B 1 135 ? -14.125 8.961 -4.492 1 98.81 135 ILE B CA 1
ATOM 2724 C C . ILE B 1 135 ? -12.75 9.523 -4.141 1 98.81 135 ILE B C 1
ATOM 2726 O O . ILE B 1 135 ? -12.102 10.172 -4.969 1 98.81 135 ILE B O 1
ATOM 2730 N N . ILE B 1 136 ? -12.32 9.305 -2.947 1 98.69 136 ILE B N 1
ATOM 2731 C CA . ILE B 1 136 ? -10.984 9.648 -2.471 1 98.69 136 ILE B CA 1
ATOM 2732 C C . ILE B 1 136 ? -10.211 8.375 -2.129 1 98.69 136 ILE B C 1
ATOM 2734 O O . ILE B 1 136 ? -10.594 7.637 -1.216 1 98.69 136 ILE B O 1
ATOM 2738 N N . LYS B 1 137 ? -9.188 8.133 -2.834 1 98.62 137 LYS B N 1
ATOM 2739 C CA . LYS B 1 137 ? -8.398 6.93 -2.582 1 98.62 137 LYS B CA 1
ATOM 2740 C C . LYS B 1 137 ? -7.484 7.113 -1.372 1 98.62 137 LYS B C 1
ATOM 2742 O O . LYS B 1 137 ? -6.758 8.109 -1.281 1 98.62 137 LYS B O 1
ATOM 2747 N N . ILE B 1 138 ? -7.523 6.195 -0.455 1 98.38 138 ILE B N 1
ATOM 2748 C CA . ILE B 1 138 ? -6.594 6.152 0.667 1 98.38 138 ILE B CA 1
ATOM 2749 C C . ILE B 1 138 ? -6.055 4.734 0.838 1 98.38 138 ILE B C 1
ATOM 2751 O O . ILE B 1 138 ? -6.656 3.771 0.355 1 98.38 138 ILE B O 1
ATOM 2755 N N . GLU B 1 139 ? -4.957 4.559 1.54 1 97.12 139 GLU B N 1
ATOM 2756 C CA . GLU B 1 139 ? -4.23 3.293 1.513 1 97.12 139 GLU B CA 1
ATOM 2757 C C . GLU B 1 139 ? -4.402 2.531 2.822 1 97.12 139 GLU B C 1
ATOM 2759 O O . GLU B 1 139 ? -4.133 1.329 2.887 1 97.12 139 GLU B O 1
ATOM 2764 N N . GLY B 1 140 ? -4.766 3.188 3.863 1 96.06 140 GLY B N 1
ATOM 2765 C CA . GLY B 1 140 ? -4.891 2.514 5.145 1 96.06 140 GLY B CA 1
ATOM 2766 C C . GLY B 1 140 ? -5.715 3.295 6.152 1 96.06 140 GLY B C 1
ATOM 2767 O O . GLY B 1 140 ? -6.004 4.477 5.941 1 96.06 140 GLY B O 1
ATOM 2768 N N . SER B 1 141 ? -6.098 2.521 7.176 1 95.56 141 SER B N 1
ATOM 2769 C CA . SER B 1 141 ? -6.883 3.115 8.258 1 95.56 141 SER B CA 1
ATOM 2770 C C . SER B 1 141 ? -8.102 3.848 7.707 1 95.56 141 SER B C 1
ATOM 2772 O O . SER B 1 141 ? -8.352 5.004 8.062 1 95.56 141 SER B O 1
ATOM 2774 N N . VAL B 1 142 ? -8.734 3.102 6.855 1 97.94 142 VAL B N 1
ATOM 2775 C CA . VAL B 1 142 ? -9.82 3.727 6.113 1 97.94 142 VAL B CA 1
ATOM 2776 C C . VAL B 1 142 ? -10.922 4.16 7.074 1 97.94 142 VAL B C 1
ATOM 2778 O O . VAL B 1 142 ? -11.625 5.141 6.824 1 97.94 142 VAL B O 1
ATOM 2781 N N . GLU B 1 143 ? -10.977 3.537 8.25 1 97.25 143 GLU B N 1
ATOM 2782 C CA . GLU B 1 143 ? -12.055 3.73 9.211 1 97.25 143 GLU B CA 1
ATOM 2783 C C . GLU B 1 143 ? -12.008 5.133 9.82 1 97.25 143 GLU B C 1
ATOM 2785 O O . GLU B 1 143 ? -13.023 5.648 10.281 1 97.25 143 GLU B O 1
ATOM 2790 N N . ILE B 1 144 ? -10.938 5.75 9.797 1 97.31 144 ILE B N 1
ATOM 2791 C CA . ILE B 1 144 ? -10.844 7.031 10.492 1 97.31 144 ILE B CA 1
ATOM 2792 C C . ILE B 1 144 ? -11.32 8.156 9.578 1 97.31 144 ILE B C 1
ATOM 2794 O O . ILE B 1 144 ? -11.57 9.273 10.031 1 97.31 144 ILE B O 1
ATOM 2798 N N . ALA B 1 145 ? -11.414 7.848 8.281 1 98.56 145 ALA B N 1
ATOM 2799 C CA . ALA B 1 145 ? -11.688 8.867 7.27 1 98.56 145 ALA B CA 1
ATOM 2800 C C . ALA B 1 145 ? -13.008 9.578 7.551 1 98.56 145 ALA B C 1
ATOM 2802 O O . ALA B 1 145 ? -13.062 10.812 7.555 1 98.56 145 ALA B O 1
ATOM 2803 N N . PRO B 1 146 ? -14.086 8.844 7.852 1 98.38 146 PRO B N 1
ATOM 2804 C CA . PRO B 1 146 ? -15.328 9.555 8.156 1 98.38 146 PRO B CA 1
ATOM 2805 C C . PRO B 1 146 ? -15.281 10.273 9.508 1 98.38 146 PRO B C 1
ATOM 2807 O O . PRO B 1 146 ? -15.898 11.328 9.664 1 98.38 146 PRO B O 1
ATOM 2810 N N . ILE B 1 147 ? -14.578 9.719 10.398 1 97 147 ILE B N 1
ATOM 2811 C CA . ILE B 1 147 ? -14.477 10.273 11.742 1 97 147 ILE B CA 1
ATOM 2812 C C . ILE B 1 147 ? -13.781 11.641 11.688 1 97 147 ILE B C 1
ATOM 2814 O O . ILE B 1 147 ? -14.18 12.57 12.383 1 97 147 ILE B O 1
ATOM 2818 N N . LEU B 1 148 ? -12.844 11.805 10.797 1 97.5 148 LEU B N 1
ATOM 2819 C CA . LEU B 1 148 ? -12.062 13.023 10.688 1 97.5 148 LEU B CA 1
ATOM 2820 C C . LEU B 1 148 ? -12.703 13.992 9.695 1 97.5 148 LEU B C 1
ATOM 2822 O O . LEU B 1 148 ? -12.195 15.102 9.492 1 97.5 148 LEU B O 1
ATOM 2826 N N . GLY B 1 149 ? -13.727 13.555 9.086 1 97.25 149 GLY B N 1
ATOM 2827 C CA . GLY B 1 149 ? -14.461 14.438 8.195 1 97.25 149 GLY B CA 1
ATOM 2828 C C . GLY B 1 149 ? -13.906 14.453 6.785 1 97.25 149 GLY B C 1
ATOM 2829 O O . GLY B 1 149 ? -14.234 15.344 5.996 1 97.25 149 GLY B O 1
ATOM 2830 N N . LEU B 1 150 ? -13.07 13.57 6.477 1 98.5 150 LEU B N 1
ATOM 2831 C CA . LEU B 1 150 ? -12.547 13.5 5.117 1 98.5 150 LEU B CA 1
ATOM 2832 C C . LEU B 1 150 ? -13.648 13.133 4.129 1 98.5 150 LEU B C 1
ATOM 2834 O O . LEU B 1 150 ? -13.688 13.648 3.012 1 98.5 150 LEU B O 1
ATOM 2838 N N . VAL B 1 151 ? -14.508 12.211 4.559 1 98.75 151 VAL B N 1
ATOM 2839 C CA . VAL B 1 151 ? -15.531 11.68 3.668 1 98.75 151 VAL B CA 1
ATOM 2840 C C . VAL B 1 151 ? -16.812 11.391 4.457 1 98.75 151 VAL B C 1
ATOM 2842 O O . VAL B 1 151 ? -16.797 11.43 5.691 1 98.75 151 VAL B O 1
ATOM 2845 N N . ASP B 1 152 ? -17.875 11.188 3.662 1 98.44 152 ASP B N 1
ATOM 2846 C CA . ASP B 1 152 ? -19.141 10.82 4.273 1 98.44 152 ASP B CA 1
ATOM 2847 C C . ASP B 1 152 ? -19.156 9.344 4.684 1 98.44 152 ASP B C 1
ATOM 2849 O O . ASP B 1 152 ? -19.703 8.992 5.723 1 98.44 152 ASP B O 1
ATOM 2853 N N . ALA B 1 153 ? -18.547 8.492 3.865 1 98.81 153 ALA B N 1
ATOM 2854 C CA . ALA B 1 153 ? -18.531 7.051 4.105 1 98.81 153 ALA B CA 1
ATOM 2855 C C . ALA B 1 153 ? -17.297 6.402 3.494 1 98.81 153 ALA B C 1
ATOM 2857 O O . ALA B 1 153 ? -16.516 7.066 2.818 1 98.81 153 ALA B O 1
ATOM 2858 N N . ILE B 1 154 ? -17.156 5.086 3.83 1 98.94 154 ILE B N 1
ATOM 2859 C CA . ILE B 1 154 ? -16.047 4.328 3.271 1 98.94 154 ILE B CA 1
ATOM 2860 C C . ILE B 1 154 ? -16.562 3.078 2.572 1 98.94 154 ILE B C 1
ATOM 2862 O O . ILE B 1 154 ? -17.688 2.645 2.822 1 98.94 154 ILE B O 1
ATOM 2866 N N . VAL B 1 155 ? -15.812 2.576 1.649 1 98.88 155 VAL B N 1
ATOM 2867 C CA . VAL B 1 155 ? -15.938 1.218 1.132 1 98.88 155 VAL B CA 1
ATOM 2868 C C . VAL B 1 155 ? -14.695 0.407 1.504 1 98.88 155 VAL B C 1
ATOM 2870 O O . VAL B 1 155 ? -13.57 0.824 1.231 1 98.88 155 VAL B O 1
ATOM 2873 N N . ASP B 1 156 ? -14.906 -0.753 2.078 1 98.69 156 ASP B N 1
ATOM 2874 C CA . ASP B 1 156 ? -13.805 -1.63 2.469 1 98.69 156 ASP B CA 1
ATOM 2875 C C . ASP B 1 156 ? -14.266 -3.082 2.562 1 98.69 156 ASP B C 1
ATOM 2877 O O . ASP B 1 156 ? -15.461 -3.371 2.43 1 98.69 156 ASP B O 1
ATOM 2881 N N . ILE B 1 157 ? -13.312 -3.912 2.648 1 98.44 157 ILE B N 1
ATOM 2882 C CA . ILE B 1 157 ? -13.625 -5.32 2.865 1 98.44 157 ILE B CA 1
ATOM 2883 C C . ILE B 1 157 ? -13.836 -5.578 4.355 1 98.44 157 ILE B C 1
ATOM 2885 O O . ILE B 1 157 ? -13.109 -5.043 5.195 1 98.44 157 ILE B O 1
ATOM 2889 N N . VAL B 1 158 ? -14.812 -6.406 4.668 1 98.38 158 VAL B N 1
ATOM 2890 C CA . VAL B 1 158 ? -15.195 -6.703 6.043 1 98.38 158 VAL B CA 1
ATOM 2891 C C . VAL B 1 158 ? -15.242 -8.219 6.254 1 98.38 158 VAL B C 1
ATOM 2893 O O . VAL B 1 158 ? -15.922 -8.93 5.512 1 98.38 158 VAL B O 1
ATOM 2896 N N . GLU B 1 159 ? -14.484 -8.664 7.176 1 96.12 159 GLU B N 1
ATOM 2897 C CA . GLU B 1 159 ? -14.547 -10.078 7.551 1 96.12 159 GLU B CA 1
ATOM 2898 C C . GLU B 1 159 ? -15.469 -10.289 8.75 1 96.12 159 GLU B C 1
ATOM 2900 O O . GLU B 1 159 ? -16.656 -10.594 8.578 1 96.12 159 GLU B O 1
ATOM 2905 N N . THR B 1 160 ? -15.094 -9.891 9.977 1 95.31 160 THR B N 1
ATOM 2906 C CA . THR B 1 160 ? -15.93 -10.055 11.164 1 95.31 160 THR B CA 1
ATOM 2907 C C . THR B 1 160 ? -16.656 -8.758 11.484 1 95.31 160 THR B C 1
ATOM 2909 O O . THR B 1 160 ? -17.656 -8.766 12.211 1 95.31 160 THR B O 1
ATOM 2912 N N . GLY B 1 161 ? -16.094 -7.668 11.086 1 96.5 161 GLY B N 1
ATOM 2913 C CA . GLY B 1 161 ? -16.656 -6.363 11.406 1 96.5 161 GLY B CA 1
ATOM 2914 C C . GLY B 1 161 ? -16.031 -5.746 12.648 1 96.5 161 GLY B C 1
ATOM 2915 O O . GLY B 1 161 ? -16.359 -4.613 13.016 1 96.5 161 GLY B O 1
ATOM 2916 N N . LYS B 1 162 ? -15.148 -6.387 13.242 1 95.75 162 LYS B N 1
ATOM 2917 C CA . LYS B 1 162 ? -14.57 -5.957 14.508 1 95.75 162 LYS B CA 1
ATOM 2918 C C . LYS B 1 162 ? -13.859 -4.613 14.352 1 95.75 162 LYS B C 1
ATOM 2920 O O . LYS B 1 162 ? -14.023 -3.719 15.188 1 95.75 162 LYS B O 1
ATOM 2925 N N . THR B 1 163 ? -12.984 -4.438 13.281 1 94.75 163 THR B N 1
ATOM 2926 C CA . THR B 1 163 ? -12.25 -3.201 13.055 1 94.75 163 THR B CA 1
ATOM 2927 C C . THR B 1 163 ? -13.211 -2.018 12.93 1 94.75 163 THR B C 1
ATOM 2929 O O . THR B 1 163 ? -12.953 -0.945 13.484 1 94.75 163 THR B O 1
ATOM 2932 N N . LEU B 1 164 ? -14.32 -2.201 12.203 1 97.5 164 LEU B N 1
ATOM 2933 C CA . LEU B 1 164 ? -15.32 -1.153 12.07 1 97.5 164 LEU B CA 1
ATOM 2934 C C . LEU B 1 164 ? -15.922 -0.798 13.43 1 97.5 164 LEU B C 1
ATOM 2936 O O . LEU B 1 164 ? -16 0.378 13.789 1 97.5 164 LEU B O 1
ATOM 2940 N N . GLN B 1 165 ? -16.266 -1.808 14.133 1 96.69 165 GLN B N 1
ATOM 2941 C CA . GLN B 1 165 ? -16.906 -1.619 15.438 1 96.69 165 GLN B CA 1
ATOM 2942 C C . GLN B 1 165 ? -15.977 -0.863 16.391 1 96.69 165 GLN B C 1
ATOM 2944 O O . GLN B 1 165 ? -16.422 0.048 17.094 1 96.69 165 GLN B O 1
ATOM 2949 N N . GLU B 1 166 ? -14.758 -1.217 16.453 1 95.31 166 GLU B N 1
ATOM 2950 C CA . GLU B 1 166 ? -13.766 -0.592 17.312 1 95.31 166 GLU B CA 1
ATOM 2951 C C . GLU B 1 166 ? -13.617 0.893 17 1 95.31 166 GLU B C 1
ATOM 2953 O O . GLU B 1 166 ? -13.18 1.672 17.844 1 95.31 166 GLU B O 1
ATOM 2958 N N . ASN B 1 167 ? -14.039 1.291 15.82 1 95.44 167 ASN B N 1
ATOM 2959 C CA . ASN B 1 167 ? -13.898 2.686 15.414 1 95.44 167 ASN B CA 1
ATOM 2960 C C . ASN B 1 167 ? -15.25 3.391 15.344 1 95.44 167 ASN B C 1
ATOM 2962 O O . ASN B 1 167 ? -15.359 4.465 14.75 1 95.44 167 ASN B O 1
ATOM 2966 N N . GLY B 1 168 ? -16.25 2.693 15.836 1 96.56 168 GLY B N 1
ATOM 2967 C CA . GLY B 1 168 ? -17.562 3.305 15.938 1 96.56 168 GLY B CA 1
ATOM 2968 C C . GLY B 1 168 ? -18.297 3.354 14.609 1 96.56 168 GLY B C 1
ATOM 2969 O O . GLY B 1 168 ? -19.219 4.164 14.438 1 96.56 168 GLY B O 1
ATOM 2970 N N . LEU B 1 169 ? -17.875 2.596 13.688 1 98.44 169 LEU B N 1
ATOM 2971 C CA . LEU B 1 169 ? -18.547 2.553 12.391 1 98.44 169 LEU B CA 1
ATOM 2972 C C . LEU B 1 169 ? -19.531 1.396 12.336 1 98.44 169 LEU B C 1
ATOM 2974 O O . LEU B 1 169 ? -19.391 0.412 13.062 1 98.44 169 LEU B O 1
ATOM 2978 N N . ILE B 1 170 ? -20.516 1.555 11.43 1 98.31 170 ILE B N 1
ATOM 2979 C CA . ILE B 1 170 ? -21.453 0.476 11.172 1 98.31 170 ILE B CA 1
ATOM 2980 C C . ILE B 1 170 ? -21.641 0.288 9.672 1 98.31 170 ILE B C 1
ATOM 2982 O O . ILE B 1 170 ? -21.375 1.207 8.891 1 98.31 170 ILE B O 1
ATOM 2986 N N . VAL B 1 171 ? -22 -0.913 9.297 1 98.69 171 VAL B N 1
ATOM 2987 C CA . VAL B 1 171 ? -22.234 -1.242 7.891 1 98.69 171 VAL B CA 1
ATOM 2988 C C . VAL B 1 171 ? -23.609 -0.751 7.457 1 98.69 171 VAL B C 1
ATOM 2990 O O . VAL B 1 171 ? -24.609 -1.027 8.125 1 98.69 171 VAL B O 1
ATOM 2993 N N . PHE B 1 172 ? -23.656 -0.07 6.379 1 98.44 172 PHE B N 1
ATOM 2994 C CA . PHE B 1 172 ? -24.922 0.41 5.844 1 98.44 172 PHE B CA 1
ATOM 2995 C C . PHE B 1 172 ? -25.344 -0.412 4.633 1 98.44 172 PHE B C 1
ATOM 2997 O O . PHE B 1 172 ? -26.531 -0.527 4.34 1 98.44 172 PHE B O 1
ATOM 3004 N N . GLU B 1 173 ? -24.406 -0.93 3.93 1 98.06 173 GLU B N 1
ATOM 3005 C CA . GLU B 1 173 ? -24.688 -1.7 2.723 1 98.06 173 GLU B CA 1
ATOM 3006 C C . GLU B 1 173 ? -23.641 -2.781 2.496 1 98.06 173 GLU B C 1
ATOM 3008 O O . GLU B 1 173 ? -22.438 -2.525 2.623 1 98.06 173 GLU B O 1
ATOM 3013 N N . GLU B 1 174 ? -24.047 -3.971 2.213 1 98.44 174 GLU B N 1
ATOM 3014 C CA . GLU B 1 174 ? -23.172 -5.035 1.73 1 98.44 174 GLU B CA 1
ATOM 3015 C C . GLU B 1 174 ? -23.156 -5.086 0.205 1 98.44 174 GLU B C 1
ATOM 3017 O O . GLU B 1 174 ? -24.203 -5.105 -0.434 1 98.44 174 GLU B O 1
ATOM 3022 N N . MET B 1 175 ? -22.031 -5.078 -0.3 1 98.44 175 MET B N 1
ATOM 3023 C CA . MET B 1 175 ? -21.891 -4.984 -1.751 1 98.44 175 MET B CA 1
ATOM 3024 C C . MET B 1 175 ? -21.672 -6.359 -2.367 1 98.44 175 MET B C 1
ATOM 3026 O O . MET B 1 175 ? -22.578 -6.922 -2.992 1 98.44 175 MET B O 1
ATOM 3030 N N . TYR B 1 176 ? -20.391 -6.859 -2.277 1 97.06 176 TYR B N 1
ATOM 3031 C CA . TYR B 1 176 ? -19.969 -8.117 -2.881 1 97.06 176 TYR B CA 1
ATOM 3032 C C . TYR B 1 176 ? -19.359 -9.039 -1.837 1 97.06 176 TYR B C 1
ATOM 3034 O O . TYR B 1 176 ? -18.625 -8.594 -0.952 1 97.06 176 TYR B O 1
ATOM 3042 N N . SER B 1 177 ? -19.719 -10.336 -1.99 1 98.38 177 SER B N 1
ATOM 3043 C CA . SER B 1 177 ? -18.969 -11.352 -1.264 1 98.38 177 SER B CA 1
ATOM 3044 C C . SER B 1 177 ? -17.734 -11.797 -2.055 1 98.38 177 SER B C 1
ATOM 3046 O O . SER B 1 177 ? -17.812 -12.023 -3.264 1 98.38 177 SER B O 1
ATOM 3048 N N . ILE B 1 178 ? -16.641 -11.922 -1.377 1 98.56 178 ILE B N 1
ATOM 3049 C CA . ILE B 1 178 ? -15.406 -12.289 -2.066 1 98.56 178 ILE B CA 1
ATOM 3050 C C . ILE B 1 178 ? -14.68 -13.375 -1.276 1 98.56 178 ILE B C 1
ATOM 3052 O O . ILE B 1 178 ? -14.945 -13.57 -0.088 1 98.56 178 ILE B O 1
ATOM 3056 N N . SER B 1 179 ? -13.797 -14.062 -1.91 1 98.56 179 SER B N 1
ATOM 3057 C CA . SER B 1 179 ? -12.969 -15.109 -1.322 1 98.56 179 SER B CA 1
ATOM 3058 C C . SER B 1 179 ? -11.633 -15.234 -2.051 1 98.56 179 SER B C 1
ATOM 3060 O O . SER B 1 179 ? -11.375 -14.516 -3.02 1 98.56 179 SER B O 1
ATOM 3062 N N . ALA B 1 180 ? -10.773 -16.125 -1.543 1 98.56 180 ALA B N 1
ATOM 3063 C CA . ALA B 1 180 ? -9.492 -16.391 -2.189 1 98.56 180 ALA B CA 1
ATOM 3064 C C . ALA B 1 180 ? -9.688 -17.125 -3.512 1 98.56 180 ALA B C 1
ATOM 3066 O O . ALA B 1 180 ? -10.547 -18.016 -3.617 1 98.56 180 ALA B O 1
ATOM 3067 N N . ARG B 1 181 ? -8.922 -16.766 -4.512 1 98.75 181 ARG B N 1
ATOM 3068 C CA . ARG B 1 181 ? -8.984 -17.344 -5.855 1 98.75 181 ARG B CA 1
ATOM 3069 C C . ARG B 1 181 ? -7.625 -17.875 -6.285 1 98.75 181 ARG B C 1
ATOM 3071 O O . ARG B 1 181 ? -6.59 -17.297 -5.957 1 98.75 181 ARG B O 1
ATOM 3078 N N . MET B 1 182 ? -7.684 -18.953 -6.977 1 98.88 182 MET B N 1
ATOM 3079 C CA . MET B 1 182 ? -6.488 -19.438 -7.66 1 98.88 182 MET B CA 1
ATOM 3080 C C . MET B 1 182 ? -6.41 -18.875 -9.078 1 98.88 182 MET B C 1
ATOM 3082 O O . MET B 1 182 ? -7.371 -18.984 -9.844 1 98.88 182 MET B O 1
ATOM 3086 N N . ILE B 1 183 ? -5.277 -18.297 -9.383 1 98.94 183 ILE B N 1
ATOM 3087 C CA . ILE B 1 183 ? -5.062 -17.734 -10.719 1 98.94 183 ILE B CA 1
ATOM 3088 C C . ILE B 1 183 ? -3.877 -18.438 -11.375 1 98.94 183 ILE B C 1
ATOM 3090 O O . ILE B 1 183 ? -3.02 -19 -10.695 1 98.94 183 ILE B O 1
ATOM 3094 N N . VAL B 1 184 ? -3.854 -18.391 -12.75 1 98.94 184 VAL B N 1
ATOM 3095 C CA . VAL B 1 184 ? -2.824 -19.125 -13.484 1 98.94 184 VAL B CA 1
ATOM 3096 C C . VAL B 1 184 ? -2.291 -18.25 -14.625 1 98.94 184 VAL B C 1
ATOM 3098 O O . VAL B 1 184 ? -3.057 -17.547 -15.281 1 98.94 184 VAL B O 1
ATOM 3101 N N . ASN B 1 185 ? -1.019 -18.328 -14.82 1 98.88 185 ASN B N 1
ATOM 3102 C CA . ASN B 1 185 ? -0.385 -17.688 -15.969 1 98.88 185 ASN B CA 1
ATOM 3103 C C . ASN B 1 185 ? -0.834 -18.312 -17.281 1 98.88 185 ASN B C 1
ATOM 3105 O O . ASN B 1 185 ? -0.881 -19.531 -17.406 1 98.88 185 ASN B O 1
ATOM 3109 N N . LYS B 1 186 ? -1.104 -17.484 -18.266 1 98.62 186 LYS B N 1
ATOM 3110 C CA . LYS B 1 186 ? -1.662 -17.953 -19.516 1 98.62 186 LYS B CA 1
ATOM 3111 C C . LYS B 1 186 ? -0.677 -18.875 -20.25 1 98.62 186 LYS B C 1
ATOM 3113 O O . LYS B 1 186 ? -1.055 -19.938 -20.75 1 98.62 186 LYS B O 1
ATOM 3118 N N . ALA B 1 187 ? 0.551 -18.469 -20.344 1 98.38 187 ALA B N 1
ATOM 3119 C CA . ALA B 1 187 ? 1.559 -19.281 -21.031 1 98.38 187 ALA B CA 1
ATOM 3120 C C . ALA B 1 187 ? 1.839 -20.562 -20.266 1 98.38 187 ALA B C 1
ATOM 3122 O O . ALA B 1 187 ? 2.043 -21.625 -20.875 1 98.38 187 ALA B O 1
ATOM 3123 N N . ALA B 1 188 ? 1.84 -20.484 -18.953 1 98.31 188 ALA B N 1
ATOM 3124 C CA . ALA B 1 188 ? 2.086 -21.672 -18.141 1 98.31 188 ALA B CA 1
ATOM 3125 C C . ALA B 1 188 ? 0.986 -22.703 -18.344 1 98.31 188 ALA B C 1
ATOM 3127 O O . ALA B 1 188 ? 1.252 -23.906 -18.344 1 98.31 188 ALA B O 1
ATOM 3128 N N . LEU B 1 189 ? -0.248 -22.266 -18.484 1 97.62 189 LEU B N 1
ATOM 3129 C CA . LEU B 1 189 ? -1.367 -23.188 -18.672 1 97.62 189 LEU B CA 1
ATOM 3130 C C . LEU B 1 189 ? -1.194 -24 -19.953 1 97.62 189 LEU B C 1
ATOM 3132 O O . LEU B 1 189 ? -1.654 -25.141 -20.031 1 97.62 189 LEU B O 1
ATOM 3136 N N . LYS B 1 190 ? -0.558 -23.422 -20.906 1 97 190 LYS B N 1
ATOM 3137 C CA . LYS B 1 190 ? -0.322 -24.094 -22.188 1 97 190 LYS B CA 1
ATOM 3138 C C . LYS B 1 190 ? 0.873 -25.031 -22.094 1 97 190 LYS B C 1
ATOM 3140 O O . LYS B 1 190 ? 0.825 -26.156 -22.594 1 97 190 LYS B O 1
ATOM 3145 N N . THR B 1 191 ? 1.904 -24.672 -21.422 1 97.38 191 THR B N 1
ATOM 3146 C CA . THR B 1 191 ? 3.18 -25.375 -21.453 1 97.38 191 THR B CA 1
ATOM 3147 C C . THR B 1 191 ? 3.277 -26.375 -20.312 1 97.38 191 THR B C 1
ATOM 3149 O O . THR B 1 191 ? 4.051 -27.328 -20.375 1 97.38 191 THR B O 1
ATOM 3152 N N . LYS B 1 192 ? 2.586 -26.109 -19.25 1 98 192 LYS B N 1
ATOM 3153 C CA . LYS B 1 192 ? 2.588 -26.969 -18.062 1 98 192 LYS B CA 1
ATOM 3154 C C . LYS B 1 192 ? 1.173 -27.438 -17.719 1 98 192 LYS B C 1
ATOM 3156 O O . LYS B 1 192 ? 0.805 -27.484 -16.547 1 98 192 LYS B O 1
ATOM 3161 N N . LYS B 1 193 ? 0.434 -27.688 -18.688 1 97.25 193 LYS B N 1
ATOM 3162 C CA . LYS B 1 193 ? -1.001 -27.938 -18.578 1 97.25 193 LYS B CA 1
ATOM 3163 C C . LYS B 1 193 ? -1.294 -29.078 -17.625 1 97.25 193 LYS B C 1
ATOM 3165 O O . LYS B 1 193 ? -2.094 -28.938 -16.688 1 97.25 193 LYS B O 1
ATOM 3170 N N . ASP B 1 194 ? -0.67 -30.219 -17.781 1 97.06 194 ASP B N 1
ATOM 3171 C CA . ASP B 1 194 ? -0.96 -31.406 -17 1 97.06 194 ASP B CA 1
ATOM 3172 C C . ASP B 1 194 ? -0.652 -31.172 -15.523 1 97.06 194 ASP B C 1
ATOM 3174 O O . ASP B 1 194 ? -1.449 -31.531 -14.648 1 97.06 194 ASP B O 1
ATOM 3178 N N . GLU B 1 195 ? 0.504 -30.547 -15.227 1 97.25 195 GLU B N 1
ATOM 3179 C CA . GLU B 1 195 ? 0.896 -30.266 -13.844 1 97.25 195 GLU B CA 1
ATOM 3180 C C . GLU B 1 195 ? -0.091 -29.312 -13.172 1 97.25 195 GLU B C 1
ATOM 3182 O O . GLU B 1 195 ? -0.513 -29.547 -12.039 1 97.25 195 GLU B O 1
ATOM 3187 N N . ILE B 1 196 ? -0.472 -28.312 -13.867 1 98.31 196 ILE B N 1
ATOM 3188 C CA . ILE B 1 196 ? -1.337 -27.281 -13.32 1 98.31 196 ILE B CA 1
ATOM 3189 C C . ILE B 1 196 ? -2.732 -27.844 -13.07 1 98.31 196 ILE B C 1
ATOM 3191 O O . ILE B 1 196 ? -3.297 -27.672 -11.984 1 98.31 196 ILE B O 1
ATOM 3195 N N . PHE B 1 197 ? -3.26 -28.594 -14 1 97.69 197 PHE B N 1
ATOM 3196 C CA . PHE B 1 197 ? -4.605 -29.125 -13.844 1 97.69 197 PHE B CA 1
ATOM 3197 C C . PHE B 1 197 ? -4.625 -30.234 -12.789 1 97.69 197 PHE B C 1
ATOM 3199 O O . PHE B 1 197 ? -5.637 -30.422 -12.109 1 97.69 197 PHE B O 1
ATOM 3206 N N . SER B 1 198 ? -3.568 -30.922 -12.648 1 97.06 198 SER B N 1
ATOM 3207 C CA . SER B 1 198 ? -3.498 -31.891 -11.555 1 97.06 198 SER B CA 1
ATOM 3208 C C . SER B 1 198 ? -3.699 -31.219 -10.203 1 97.06 198 SER B C 1
ATOM 3210 O O . SER B 1 198 ? -4.461 -31.703 -9.367 1 97.06 198 SER B O 1
ATOM 3212 N N . ILE B 1 1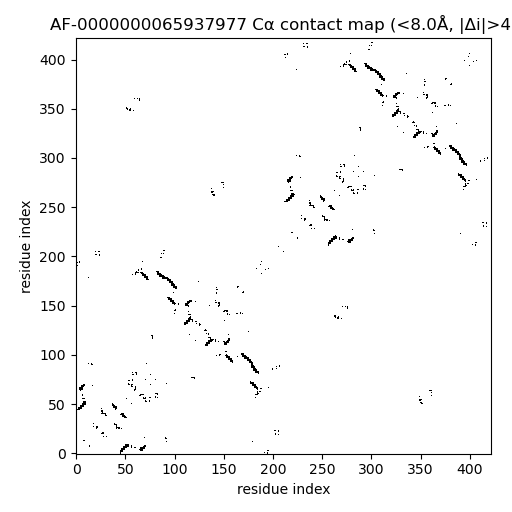99 ? -3.023 -30.109 -9.977 1 97.5 199 ILE B N 1
ATOM 3213 C CA . ILE B 1 199 ? -3.135 -29.359 -8.727 1 97.5 199 ILE B CA 1
ATOM 3214 C C . ILE B 1 199 ? -4.547 -28.812 -8.586 1 97.5 199 ILE B C 1
ATOM 3216 O O . ILE B 1 199 ? -5.176 -28.953 -7.535 1 97.5 199 ILE B O 1
ATOM 3220 N N . ILE B 1 200 ? -5.07 -28.188 -9.609 1 98.19 200 ILE B N 1
ATOM 3221 C CA . ILE B 1 200 ? -6.375 -27.547 -9.586 1 98.19 200 ILE B CA 1
ATOM 3222 C C . ILE B 1 200 ? -7.465 -28.578 -9.305 1 98.19 200 ILE B C 1
ATOM 3224 O O . ILE B 1 200 ? -8.344 -28.344 -8.469 1 98.19 200 ILE B O 1
ATOM 3228 N N . ASN B 1 201 ? -7.375 -29.719 -10 1 97.81 201 ASN B N 1
ATOM 3229 C CA . ASN B 1 201 ? -8.398 -30.75 -9.852 1 97.81 201 ASN B CA 1
ATOM 3230 C C . ASN B 1 201 ? -8.422 -31.328 -8.445 1 97.81 201 ASN B C 1
ATOM 3232 O O . ASN B 1 201 ? -9.492 -31.516 -7.859 1 97.81 201 ASN B O 1
ATOM 3236 N N . VAL B 1 202 ? -7.316 -31.609 -7.941 1 97.38 202 VAL B N 1
ATOM 3237 C CA . VAL B 1 202 ? -7.258 -32.156 -6.594 1 97.38 202 VAL B CA 1
ATOM 3238 C C . VAL B 1 202 ? -7.754 -31.125 -5.586 1 97.38 202 VAL B C 1
ATOM 3240 O O . VAL B 1 202 ? -8.477 -31.469 -4.645 1 97.38 202 VAL B O 1
ATOM 3243 N N . MET B 1 203 ? -7.344 -29.875 -5.766 1 97.81 203 MET B N 1
ATOM 3244 C CA . MET B 1 203 ? -7.797 -28.781 -4.902 1 97.81 203 MET B CA 1
ATOM 3245 C C . MET B 1 203 ? -9.312 -28.656 -4.941 1 97.81 203 MET B C 1
ATOM 3247 O O . MET B 1 203 ? -9.961 -28.516 -3.902 1 97.81 203 MET B O 1
ATOM 3251 N N . GLU B 1 204 ? -9.797 -28.641 -6.078 1 97.44 204 GLU B N 1
ATOM 3252 C CA . GLU B 1 204 ? -11.242 -28.531 -6.266 1 97.44 204 GLU B CA 1
ATOM 3253 C C . GLU B 1 204 ? -11.984 -29.656 -5.559 1 97.44 204 GLU B C 1
ATOM 3255 O O . GLU B 1 204 ? -13.008 -29.438 -4.91 1 97.44 204 GLU B O 1
ATOM 3260 N N . GLN B 1 205 ? -11.5 -30.859 -5.699 1 96.06 205 GLN B N 1
ATOM 3261 C CA . GLN B 1 205 ? -12.102 -32.031 -5.051 1 96.06 205 GLN B CA 1
ATOM 3262 C C . GLN B 1 205 ? -12.07 -31.875 -3.531 1 96.06 205 GLN B C 1
ATOM 3264 O O . GLN B 1 205 ? -13.047 -32.219 -2.85 1 96.06 205 GLN B O 1
ATOM 3269 N N . GLU B 1 206 ? -10.93 -31.406 -3.078 1 93.25 206 GLU B N 1
ATOM 3270 C CA . GLU B 1 206 ? -10.797 -31.219 -1.637 1 93.25 206 GLU B CA 1
ATOM 3271 C C . GLU B 1 206 ? -11.789 -30.188 -1.119 1 93.25 206 GLU B C 1
ATOM 3273 O O . GLU B 1 206 ? -12.375 -30.359 -0.051 1 93.25 206 GLU B O 1
ATOM 3278 N N . ILE B 1 207 ? -11.953 -29.047 -1.79 1 93.81 207 ILE B N 1
ATOM 3279 C CA . ILE B 1 207 ? -12.852 -27.953 -1.403 1 93.81 207 ILE B CA 1
ATOM 3280 C C . ILE B 1 207 ? -14.297 -28.453 -1.416 1 93.81 207 ILE B C 1
ATOM 3282 O O . ILE B 1 207 ? -15.07 -28.156 -0.508 1 93.81 207 ILE B O 1
ATOM 3286 N N . LEU B 1 208 ? -14.633 -29.219 -2.467 1 88.56 208 LEU B N 1
ATOM 3287 C CA . LEU B 1 208 ? -15.992 -29.734 -2.613 1 88.56 208 LEU B CA 1
ATOM 3288 C C . LEU B 1 208 ? -16.297 -30.766 -1.538 1 88.56 208 LEU B C 1
ATOM 3290 O O . LEU B 1 208 ? -17.453 -30.906 -1.106 1 88.56 208 LEU B O 1
ATOM 3294 N N . SER B 1 209 ? -15.297 -31.453 -1.174 1 87.75 209 SER B N 1
ATOM 3295 C CA . SER B 1 209 ? -15.492 -32.5 -0.17 1 87.75 209 SER B CA 1
ATOM 3296 C C . SER B 1 209 ? -15.633 -31.891 1.226 1 87.75 209 SER B C 1
ATOM 3298 O O . SER B 1 209 ? -16.141 -32.562 2.139 1 87.75 209 SER B O 1
ATOM 3300 N N . GLY B 1 210 ? -15.406 -30.562 1.465 1 73.19 210 GLY B N 1
ATOM 3301 C CA . GLY B 1 210 ? -15.523 -29.906 2.758 1 73.19 210 GLY B CA 1
ATOM 3302 C C . GLY B 1 210 ? -14.469 -30.359 3.752 1 73.19 210 GLY B C 1
ATOM 3303 O O . GLY B 1 210 ? -14.664 -30.234 4.965 1 73.19 210 GLY B O 1
ATOM 3304 N N . LYS B 1 211 ? -13.398 -31.156 3.295 1 56.16 211 LYS B N 1
ATOM 3305 C CA . LYS B 1 211 ? -12.422 -31.703 4.234 1 56.16 211 LYS B CA 1
ATOM 3306 C C . LYS B 1 211 ? -11.281 -30.719 4.473 1 56.16 211 LYS B C 1
ATOM 3308 O O . LYS B 1 211 ? -10.945 -29.922 3.592 1 56.16 211 LYS B O 1
#

InterPro domains:
  IPR001348 ATP phosphoribosyltransferase HisG [PTHR21403] (2-203)
  IPR013820 ATP phosphoribosyltransferase, catalytic domain [PF01634] (53-204)
  IPR013820 ATP phosphoribosyltransferase, catalytic domain [TIGR00070] (4-184)
  IPR024893 ATP phosphoribosyltransferase HisG, short form [MF_01018] (3-208)
  IPR024893 ATP phosphoribosyltransferase HisG, short form [cd13595] (4-205)

Foldseek 3Di:
DAAAEEEEAPDPCCVWVVVLCVVLPWACPCVVVVVPHAKAQTPPDSYIYGYDHQLVQLVCQLVPVGFKYKHKVLSCQQDPGDWAFDDFLPAPKWWKFKKAAPVQDPPDPDAWEEEECRVRVVVVQCVVVVGHHHYDYDDDPRLCCVVVPVTRIYIDIGDPCVSNVVSRMDTDGTGDMMGMTMIGRPVCCVVVVVVVVVSVVSSVVCSVVVD/DAAAEEEEAPDPCCVWVVVLCVV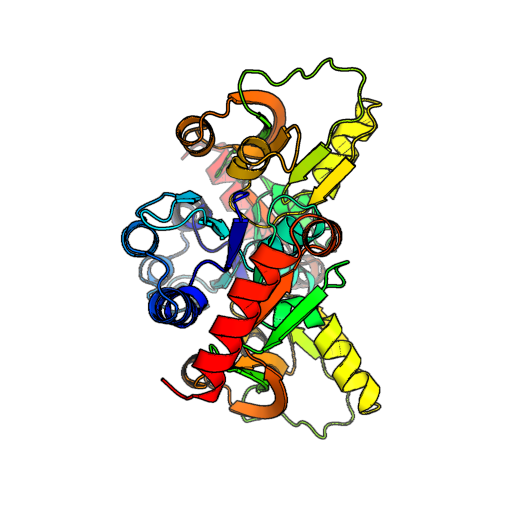LPWACPCVVVVVPHAKAQTPPDSYIYGYDHQLVQLVCQLVPVGFKYKHKVLSCQQDPGDWAFDDFLPPPKWWKFKKAAPVQDPPDPDAWEEEECRVRVVVVQCVVVVGHHHYDYDDDPRLCCVVVPVTSIYIDIGDPCVSNVVSRMDTDGTGDMMGMTMIGRPVCCVVVVVVVVVSVVSSVVCSVVVD

Nearest PDB structures (foldseek):
  6fua-assembly1_D-2  TM=9.303E-01  e=4.158E-26  Psychrobacter arcticus 273-4
  8oy0-assembly1_H  TM=9.270E-01  e=1.230E-25  Acinetobacter baumannii ATCC 17978
  7z8u-assembly1_A-2  TM=9.299E-01  e=9.528E-26  Psychrobacter arcticus
  6fua-assembly1_C-2  TM=9.314E-01  e=1.311E-25  Psychrobacter arcticus 273-4
  6r02-assembly1_G  TM=9.229E-01  e=1.230E-25  Psychrobacter arcticus

Organism: Bacillus cereus (strain ATCC 10987 / NRS 248) (NCBI:txid222523)